Protein AF-A0A7X7F2L5-F1 (afdb_monomer_lite)

pLDDT: mean 85.95, std 14.93, range [33.47, 98.31]

Secondary structure (DSSP, 8-state):
------SHHHHHTS-HHHHHHTSPPPPB-PPP-HHHHHHHH-TT--S--TT---SHHHHH-B-TTSPPEEEEEE-HHHHHS-TTTTTTS-HHHHHHHS---GGG-EEEEHHHHHHHHHHHHHH-TT-EEEEE-TTS-EEEEEHHHHHSTT-SGGGTT-EEEE-GGG--EETTEE-TT-S-----TT--BSSTT--SBSEEEEETTSPPPTT-EEEEEEES-TT--TTSPPPTTTTTTTTSSEEEEEE-TT-TT--S---SS-EEHHHHHHHHHHHHHHHHHHTT--HHHHHHHHHHHHHTTGGGGSHHHHHHTT-TTTTTS-EEE-S----GGGTTT--HHHHHHHHHHH--S-HHHHHHHHHS-HHHHHHHHHHHHHTTS--SS---TTTS--TTS-HHHHHHHHHHHHHHHHHHHHHHHHHHHHHHHHHHHHHHHHHHHPPPP-S-SSSS--

Sequence (454 aa):
DGRHDGSPHSFADLPQEERIAAFTPTPEILPTSDILFDSWALTTIREKLPGRPPVEPYLHGIAEWEPPETHVAWREEVGIVGDGLLDRYKPEDLLEAYPIKPHELLRDVTSRVFKHLQELAKTRPRTRVWVIDPDNSVRVATLEEIASKGNEERLAGRTVLLPPAAGGLQSGTLDGKALFADDVADEWYTDKERTRKRRVRTWDDSPVPEDMRLVLTIDRQPEADEDEEPTAGEEALMGKRLWKWYTEPRSADDDGSETAREQELAPHLEAVAKLAQRIAERLALPETEAGAAVLAARWHDLGKARQRWQYYVCNDDYPTRILAKSLGTRHWRSLDGYRHEFASLLDVQFGRDDSAREKEWADAPKKVRDLALHSIAAHHGCARPHFSAANAFDPESPVARWEAASQETPVRFARLQRMYGRWGLAYLESLLRAADWADSAAKPKDRKEKEKRS

Radius of gyration: 26.0 Å; chains: 1; bounding box: 66×81×80 Å

Structure (mmCIF, N/CA/C/O backbone):
data_AF-A0A7X7F2L5-F1
#
_entry.id   AF-A0A7X7F2L5-F1
#
loop_
_atom_site.group_PDB
_atom_site.id
_atom_site.type_symbol
_atom_site.label_atom_id
_atom_site.label_alt_id
_atom_site.label_comp_id
_atom_site.label_asym_id
_atom_site.label_entity_id
_atom_site.label_seq_id
_atom_site.pdbx_PDB_ins_code
_atom_site.Cartn_x
_atom_site.Cartn_y
_atom_site.Cartn_z
_atom_site.occupancy
_atom_site.B_iso_or_equiv
_atom_site.auth_seq_id
_atom_site.auth_comp_id
_atom_site.auth_asym_id
_atom_site.auth_atom_id
_atom_site.pdbx_PDB_model_num
ATOM 1 N N . ASP A 1 1 ? -37.614 24.353 19.253 1.00 47.88 1 ASP A N 1
ATOM 2 C CA . ASP A 1 1 ? -38.245 25.692 19.342 1.00 47.88 1 ASP A CA 1
ATOM 3 C C . ASP A 1 1 ? -38.318 26.434 18.001 1.00 47.88 1 ASP A C 1
ATOM 5 O O . ASP A 1 1 ? -39.011 27.439 17.955 1.00 47.88 1 ASP A O 1
ATOM 9 N N . GLY A 1 2 ? -37.741 25.928 16.898 1.00 51.03 2 GLY A N 1
ATOM 10 C CA . GLY A 1 2 ? -38.121 26.343 15.531 1.00 51.03 2 GLY A CA 1
ATOM 11 C C . GLY A 1 2 ? -37.837 27.811 15.188 1.00 51.03 2 GLY A C 1
ATOM 12 O O . GLY A 1 2 ? -38.477 28.360 14.299 1.00 51.03 2 GLY A O 1
ATOM 13 N N . ARG A 1 3 ? -36.924 28.459 15.923 1.00 58.97 3 ARG A N 1
ATOM 14 C CA . ARG A 1 3 ? -36.708 29.914 15.883 1.00 58.97 3 ARG A CA 1
ATOM 15 C C . ARG A 1 3 ? -35.586 30.388 14.963 1.00 58.97 3 ARG A C 1
ATOM 17 O O . ARG A 1 3 ? -35.394 31.594 14.864 1.00 58.97 3 ARG A O 1
ATOM 24 N N . HIS A 1 4 ? -34.880 29.488 14.282 1.00 62.12 4 HIS A N 1
ATOM 25 C CA . HIS A 1 4 ? -33.765 29.868 13.417 1.00 62.12 4 HIS A CA 1
ATOM 26 C C . HIS A 1 4 ? -33.859 29.156 12.066 1.00 62.12 4 HIS A C 1
ATOM 28 O O . HIS A 1 4 ? -33.890 27.927 12.000 1.00 62.12 4 HIS A O 1
ATOM 34 N N . ASP A 1 5 ? -33.951 29.954 11.002 1.00 70.44 5 ASP A N 1
ATOM 35 C CA . ASP A 1 5 ? -33.860 29.515 9.612 1.00 70.44 5 ASP A CA 1
ATOM 36 C C . ASP A 1 5 ? -32.383 29.239 9.290 1.00 70.44 5 ASP A C 1
ATOM 38 O O . ASP A 1 5 ? -31.563 30.149 9.234 1.00 70.44 5 ASP A O 1
ATOM 42 N N . GLY A 1 6 ? -32.025 27.961 9.147 1.00 70.00 6 GLY A N 1
ATOM 43 C CA . GLY A 1 6 ? -30.666 27.518 8.817 1.00 70.00 6 GLY A CA 1
ATOM 44 C C . GLY A 1 6 ? -30.384 27.437 7.314 1.00 70.00 6 GLY A C 1
ATOM 45 O O . GLY A 1 6 ? -29.431 26.769 6.914 1.00 70.00 6 GLY A O 1
ATOM 46 N N . SER A 1 7 ? -31.231 28.021 6.461 1.00 77.88 7 SER A N 1
ATOM 47 C CA . SER A 1 7 ? -31.030 27.985 5.014 1.00 77.88 7 SER A CA 1
ATOM 48 C C . SER A 1 7 ? -29.815 28.823 4.581 1.00 77.88 7 SER A C 1
ATOM 50 O O . SER A 1 7 ? -29.502 29.841 5.206 1.00 77.88 7 SER A O 1
ATOM 52 N N . PRO A 1 8 ? -29.155 28.474 3.457 1.00 74.50 8 PRO A N 1
ATOM 53 C CA . PRO A 1 8 ? -28.077 29.292 2.892 1.00 74.50 8 PRO A CA 1
ATOM 54 C C . PRO A 1 8 ? -28.480 30.752 2.632 1.00 74.50 8 PRO A C 1
ATOM 56 O O . PRO A 1 8 ? -27.629 31.636 2.652 1.00 74.50 8 PRO A O 1
ATOM 59 N N . HIS A 1 9 ? -29.774 31.005 2.396 1.00 76.44 9 HIS A N 1
ATOM 60 C CA . HIS A 1 9 ? -30.319 32.345 2.197 1.00 76.44 9 HIS A CA 1
ATOM 61 C C . HIS A 1 9 ? -30.319 33.155 3.499 1.00 76.44 9 HIS A C 1
ATOM 63 O O . HIS A 1 9 ? -29.718 34.223 3.536 1.00 76.44 9 HIS A O 1
ATOM 69 N N . SER A 1 10 ? -30.869 32.607 4.590 1.00 79.06 10 SER A N 1
ATOM 70 C CA . SER A 1 10 ? -30.835 33.267 5.903 1.00 79.06 10 SER A CA 1
ATOM 71 C C . SER A 1 10 ? -29.407 33.471 6.420 1.00 79.06 10 SER A C 1
ATOM 73 O O . SER A 1 10 ? -29.148 34.420 7.156 1.00 79.06 10 SER A O 1
ATOM 75 N N . PHE A 1 11 ? -28.468 32.605 6.031 1.00 72.88 11 PHE A N 1
ATOM 76 C CA . PHE A 1 11 ? -27.052 32.755 6.370 1.00 72.88 11 PHE A CA 1
ATOM 77 C C . PHE A 1 11 ? -26.381 33.902 5.601 1.00 72.88 11 PHE A C 1
ATOM 79 O O . PHE A 1 11 ? -25.447 34.519 6.107 1.00 72.88 11 PHE A O 1
ATOM 86 N N . ALA A 1 12 ? -26.840 34.208 4.381 1.00 76.38 12 ALA A N 1
ATOM 87 C CA . ALA A 1 12 ? -26.300 35.297 3.569 1.00 76.38 12 ALA A CA 1
ATOM 88 C C . ALA A 1 12 ? -26.654 36.684 4.133 1.00 76.38 12 ALA A C 1
ATOM 90 O O . ALA A 1 12 ? -25.851 37.607 3.969 1.00 76.38 12 ALA A O 1
ATOM 91 N N . ASP A 1 13 ? -27.793 36.791 4.824 1.00 82.94 13 ASP A N 1
ATOM 92 C CA . ASP A 1 13 ? -28.322 38.024 5.422 1.00 82.94 13 ASP A CA 1
ATOM 93 C C . ASP A 1 13 ? -27.691 38.376 6.783 1.00 82.94 13 ASP A C 1
ATOM 95 O O . ASP A 1 13 ? -27.869 39.490 7.281 1.00 82.94 13 ASP A O 1
ATOM 99 N N . LEU A 1 14 ? -26.922 37.458 7.383 1.00 81.69 14 LEU A N 1
ATOM 100 C CA . LEU A 1 14 ? -26.183 37.722 8.617 1.00 81.69 14 LEU A CA 1
ATOM 101 C C . LEU A 1 14 ? -25.052 38.747 8.384 1.00 81.69 14 LEU A C 1
ATOM 103 O O . LEU A 1 14 ? -24.380 38.716 7.341 1.00 81.69 14 LEU A O 1
ATOM 107 N N . PRO A 1 15 ? -24.761 39.621 9.369 1.00 88.12 15 PRO A N 1
ATOM 108 C CA . PRO A 1 15 ? -23.573 40.468 9.350 1.00 88.12 15 PRO A CA 1
ATOM 109 C C . PRO A 1 15 ? -22.301 39.655 9.072 1.00 88.12 15 PRO A C 1
ATOM 111 O O . PRO A 1 15 ? -22.175 38.503 9.481 1.00 88.12 15 PRO A O 1
ATOM 114 N N . GLN A 1 16 ? -21.324 40.243 8.374 1.00 82.19 16 GLN A N 1
ATOM 115 C CA . GLN A 1 16 ? -20.084 39.540 8.012 1.00 82.19 16 GLN A CA 1
ATOM 116 C C . GLN A 1 16 ? -19.360 38.942 9.227 1.00 82.19 16 GLN A C 1
ATOM 118 O O . GLN A 1 16 ? -18.868 37.824 9.134 1.00 82.19 16 GLN A O 1
ATOM 123 N N . GLU A 1 17 ? -19.339 39.652 10.352 1.00 83.50 17 GLU A N 1
ATOM 124 C CA . GLU A 1 17 ? -18.721 39.180 11.594 1.00 83.50 17 GLU A CA 1
ATOM 125 C C . GLU A 1 17 ? -19.444 37.958 12.174 1.00 83.50 17 GLU A C 1
ATOM 127 O O . GLU A 1 17 ? -18.788 36.999 12.566 1.00 83.50 17 GLU A O 1
ATOM 132 N N . GLU A 1 18 ? -20.780 37.934 12.145 1.00 82.94 18 GLU A N 1
ATOM 133 C CA . GLU A 1 18 ? -21.579 36.785 12.596 1.00 82.94 18 GLU A CA 1
ATOM 134 C C . GLU A 1 18 ? -21.430 35.585 11.660 1.00 82.94 18 GLU A C 1
ATOM 136 O O . GLU A 1 18 ? -21.330 34.451 12.122 1.00 82.94 18 GLU A O 1
ATOM 141 N N . ARG A 1 19 ? -21.327 35.822 10.345 1.00 78.44 19 ARG A N 1
ATOM 142 C CA . ARG A 1 19 ? -21.025 34.760 9.374 1.00 78.44 19 ARG A CA 1
ATOM 143 C C . ARG A 1 19 ? -19.658 34.151 9.635 1.00 78.44 19 ARG A C 1
ATOM 145 O O . ARG A 1 19 ? -19.553 32.934 9.650 1.00 78.44 19 ARG A O 1
ATOM 152 N N . ILE A 1 20 ? -18.636 34.979 9.863 1.00 77.75 20 ILE A N 1
ATOM 153 C CA . ILE A 1 20 ? -17.280 34.522 10.199 1.00 77.75 20 ILE A CA 1
ATOM 154 C C . ILE A 1 20 ? -17.288 33.747 11.522 1.00 77.75 20 ILE A C 1
ATOM 156 O O . ILE A 1 20 ? -16.699 32.674 11.590 1.00 77.75 20 ILE A O 1
ATOM 160 N N . ALA A 1 21 ? -17.992 34.245 12.542 1.00 79.19 21 ALA A N 1
ATOM 161 C CA . ALA A 1 21 ? -18.114 33.584 13.841 1.00 79.19 21 ALA A CA 1
ATOM 162 C C . ALA A 1 21 ? -18.901 32.262 13.789 1.00 79.19 21 ALA A C 1
ATOM 164 O O . ALA A 1 21 ? -18.738 31.420 14.669 1.00 79.19 21 ALA A O 1
ATOM 165 N N . ALA A 1 22 ? -19.750 32.075 12.776 1.00 78.81 22 ALA A N 1
ATOM 166 C CA . ALA A 1 22 ? -20.517 30.853 12.566 1.00 78.81 22 ALA A CA 1
ATOM 167 C C . ALA A 1 22 ? -19.745 29.759 11.801 1.00 78.81 22 ALA A C 1
ATOM 169 O O . ALA A 1 22 ? -20.223 28.626 11.728 1.00 78.81 22 ALA A O 1
ATOM 170 N N . PHE A 1 23 ? -18.565 30.060 11.244 1.00 79.56 23 PHE A N 1
ATOM 171 C CA . PHE A 1 23 ? -17.666 29.027 10.729 1.00 79.56 23 PHE A CA 1
ATOM 172 C C . PHE A 1 23 ? -16.896 28.368 11.872 1.00 79.56 23 PHE A C 1
ATOM 174 O O . PHE A 1 23 ? -16.531 29.014 12.854 1.00 79.56 23 PHE A O 1
ATOM 181 N N . THR A 1 24 ? -16.598 27.078 11.711 1.00 79.38 24 THR A N 1
ATOM 182 C CA . THR A 1 24 ? -15.626 26.393 12.565 1.00 79.38 24 THR A CA 1
ATOM 183 C C . THR A 1 24 ? -14.328 27.207 12.588 1.00 79.38 24 THR A C 1
ATOM 185 O O . THR A 1 24 ? -13.862 27.605 11.512 1.00 79.38 24 THR A O 1
ATOM 188 N N . PRO A 1 25 ? -13.742 27.478 13.770 1.00 83.56 25 PRO A N 1
ATOM 189 C CA . PRO A 1 25 ? -12.485 28.205 13.845 1.00 83.56 25 PRO A CA 1
ATOM 190 C C . PRO A 1 25 ? -11.414 27.526 12.984 1.00 83.56 25 PRO A C 1
ATOM 192 O O . PRO A 1 25 ? -11.451 26.321 12.747 1.00 83.56 25 PRO A O 1
ATOM 195 N N . THR A 1 26 ? -10.462 28.297 12.466 1.00 83.75 26 THR A N 1
ATOM 196 C CA . THR A 1 26 ? -9.352 27.703 11.710 1.00 83.75 26 THR A CA 1
ATOM 197 C C . THR A 1 26 ? -8.457 26.925 12.677 1.00 83.75 26 THR A C 1
ATOM 199 O O . THR A 1 26 ? -8.036 27.524 13.671 1.00 83.75 26 THR A O 1
ATOM 202 N N . PRO A 1 27 ? -8.172 25.630 12.433 1.00 90.19 27 PRO A N 1
ATOM 203 C CA . PRO A 1 27 ? -7.266 24.857 13.279 1.00 90.19 27 PRO A CA 1
ATOM 204 C C . PRO A 1 27 ? -5.869 25.476 13.290 1.00 90.19 27 PRO A C 1
ATOM 206 O O . PRO A 1 27 ? -5.476 26.189 12.363 1.00 90.19 27 PRO A O 1
ATOM 209 N N . GLU A 1 28 ? -5.097 25.188 14.333 1.00 92.56 28 GLU A N 1
ATOM 210 C CA . GLU A 1 28 ? -3.691 25.563 14.378 1.00 92.56 28 GLU A CA 1
ATOM 211 C C . GLU A 1 28 ? -2.938 24.808 13.276 1.00 92.56 28 GLU A C 1
ATOM 213 O O . GLU A 1 28 ? -2.789 23.586 13.313 1.00 92.56 28 GLU A O 1
ATOM 218 N N . ILE A 1 29 ? -2.477 25.541 12.263 1.00 92.25 29 ILE A N 1
ATOM 219 C CA . ILE A 1 29 ? -1.719 24.965 11.154 1.00 92.25 29 ILE A CA 1
ATOM 220 C C . ILE A 1 29 ? -0.254 24.854 11.561 1.00 92.25 29 ILE A C 1
ATOM 222 O O . ILE A 1 29 ? 0.437 25.858 11.746 1.00 92.25 29 ILE A O 1
ATOM 226 N N . LEU A 1 30 ? 0.232 23.618 11.662 1.00 93.31 30 LEU A N 1
ATOM 227 C CA . LEU A 1 30 ? 1.624 23.358 11.997 1.00 93.31 30 LEU A CA 1
ATOM 228 C C . LEU A 1 30 ? 2.559 23.772 10.849 1.00 93.31 30 LEU A C 1
ATOM 230 O O . LEU A 1 30 ? 2.304 23.439 9.687 1.00 93.31 30 LEU A O 1
ATOM 234 N N . PRO A 1 31 ? 3.689 24.442 11.142 1.00 93.81 31 PRO A N 1
ATOM 235 C CA . PRO A 1 31 ? 4.648 24.806 10.113 1.00 93.81 31 PRO A CA 1
ATOM 236 C C . PRO A 1 31 ? 5.335 23.559 9.547 1.00 93.81 31 PRO A C 1
ATOM 238 O O . PRO A 1 31 ? 5.900 22.742 10.276 1.00 93.81 31 PRO A O 1
ATOM 241 N N . THR A 1 32 ? 5.340 23.433 8.222 1.00 93.06 32 THR A N 1
ATOM 242 C CA . THR A 1 32 ? 6.098 22.395 7.512 1.00 93.06 32 THR A CA 1
ATOM 243 C C . THR A 1 32 ? 7.512 22.867 7.167 1.00 93.06 32 THR A C 1
ATOM 245 O O . THR A 1 32 ? 7.772 24.064 7.067 1.00 93.06 32 THR A O 1
ATOM 248 N N . SER A 1 33 ? 8.428 21.929 6.919 1.00 93.44 33 SER A N 1
ATOM 249 C CA . SER A 1 33 ? 9.786 22.217 6.442 1.00 93.44 33 SER A CA 1
ATOM 250 C C . SER A 1 33 ? 10.220 21.208 5.380 1.00 93.44 33 SER A C 1
ATOM 252 O O . SER A 1 33 ? 9.647 20.123 5.277 1.00 93.44 33 SER A O 1
ATOM 254 N N . ASP A 1 34 ? 11.268 21.532 4.622 1.00 91.69 34 ASP A N 1
ATOM 255 C CA . ASP A 1 34 ? 11.846 20.607 3.640 1.00 91.69 34 ASP A CA 1
ATOM 256 C C . ASP A 1 34 ? 12.287 19.277 4.265 1.00 91.69 34 ASP A C 1
ATOM 258 O O . ASP A 1 34 ? 12.082 18.225 3.666 1.00 91.69 34 ASP A O 1
ATOM 262 N N . ILE A 1 35 ? 12.805 19.307 5.497 1.00 92.19 35 ILE A N 1
ATOM 263 C CA . ILE A 1 35 ? 13.243 18.109 6.230 1.00 92.19 35 ILE A CA 1
ATOM 264 C C . ILE A 1 35 ? 12.055 17.190 6.544 1.00 92.19 35 ILE A C 1
ATOM 266 O O . ILE A 1 35 ? 12.169 15.967 6.429 1.00 92.19 35 ILE A O 1
ATOM 270 N N . LEU A 1 36 ? 10.906 17.766 6.919 1.00 93.88 36 LEU A N 1
ATOM 271 C CA . LEU A 1 36 ? 9.686 16.994 7.167 1.00 93.88 36 LEU A CA 1
ATOM 272 C C . LEU A 1 36 ? 9.193 16.335 5.879 1.00 93.88 36 LEU A C 1
ATOM 274 O O . LEU A 1 36 ? 8.930 15.134 5.866 1.00 93.88 36 LEU A O 1
ATOM 278 N N . PHE A 1 37 ? 9.152 17.087 4.778 1.00 93.00 37 PHE A N 1
ATOM 279 C CA . PHE A 1 37 ? 8.735 16.530 3.497 1.00 93.00 37 PHE A CA 1
ATOM 280 C C . PHE A 1 37 ? 9.704 15.470 2.958 1.00 93.00 37 PHE A C 1
ATOM 282 O O . PHE A 1 37 ? 9.248 14.480 2.387 1.00 93.00 37 PHE A O 1
ATOM 289 N N . ASP A 1 38 ? 11.017 15.636 3.146 1.00 91.69 38 ASP A N 1
ATOM 290 C CA . ASP A 1 38 ? 12.001 14.599 2.811 1.00 91.69 38 ASP A CA 1
ATOM 291 C C . ASP A 1 38 ? 11.734 13.329 3.615 1.00 91.69 38 ASP A C 1
ATOM 293 O O . ASP A 1 38 ? 11.647 12.249 3.036 1.00 91.69 38 ASP A O 1
ATOM 297 N N . SER A 1 39 ? 11.511 13.465 4.923 1.00 92.50 39 SER A N 1
ATOM 298 C CA . SER A 1 39 ? 11.240 12.339 5.820 1.00 92.50 39 SER A CA 1
ATOM 299 C C . SER A 1 39 ? 9.949 11.598 5.452 1.00 92.50 39 SER A C 1
ATOM 301 O O . SER A 1 39 ? 9.938 10.366 5.407 1.00 92.50 39 SER A O 1
ATOM 303 N N . TRP A 1 40 ? 8.866 12.320 5.143 1.00 92.25 40 TRP A N 1
ATOM 304 C CA . TRP A 1 40 ? 7.599 11.718 4.707 1.00 92.25 40 TRP A CA 1
ATOM 305 C C . TRP A 1 40 ? 7.679 11.075 3.320 1.00 92.25 40 TRP A C 1
ATOM 307 O O . TRP A 1 40 ? 6.949 10.127 3.045 1.00 92.25 40 TRP A O 1
ATOM 317 N N . ALA A 1 41 ? 8.589 11.525 2.455 1.00 92.69 41 ALA A N 1
ATOM 318 C CA . ALA A 1 41 ? 8.778 10.918 1.143 1.00 92.69 41 ALA A CA 1
ATOM 319 C C . ALA A 1 41 ? 9.505 9.557 1.187 1.00 92.69 41 ALA A C 1
ATOM 321 O O . ALA A 1 41 ? 9.452 8.819 0.199 1.00 92.69 41 ALA A O 1
ATOM 322 N N . LEU A 1 42 ? 10.142 9.194 2.312 1.00 92.69 42 LEU A N 1
ATOM 323 C CA . LEU A 1 42 ? 10.806 7.898 2.532 1.00 92.69 42 LEU A CA 1
ATOM 324 C C . LEU A 1 42 ? 9.797 6.775 2.846 1.00 92.69 42 LEU A C 1
ATOM 326 O O . LEU A 1 42 ? 9.870 6.113 3.882 1.00 92.69 42 LEU A O 1
ATOM 330 N N . THR A 1 43 ? 8.833 6.590 1.946 1.00 89.31 43 THR A N 1
ATOM 331 C CA . THR A 1 43 ? 7.660 5.709 2.113 1.00 89.31 43 THR A CA 1
ATOM 332 C C . THR A 1 43 ? 7.972 4.215 2.251 1.00 89.31 43 THR A C 1
ATOM 334 O O . THR A 1 43 ? 7.148 3.477 2.778 1.00 89.31 43 THR A O 1
ATOM 337 N N . THR A 1 44 ? 9.156 3.750 1.843 1.00 89.44 44 THR A N 1
ATOM 338 C CA . THR A 1 44 ? 9.558 2.351 2.056 1.00 89.44 44 THR A CA 1
ATOM 339 C C . THR A 1 44 ? 10.001 2.079 3.497 1.00 89.44 44 THR A C 1
ATOM 341 O O . THR A 1 44 ? 9.910 0.945 3.954 1.00 89.44 44 THR A O 1
ATOM 344 N N . ILE A 1 45 ? 10.466 3.097 4.233 1.00 88.75 45 ILE A N 1
ATOM 345 C CA . ILE A 1 45 ? 10.815 2.943 5.652 1.00 88.75 45 ILE A CA 1
ATOM 346 C C . ILE A 1 45 ? 9.509 2.926 6.440 1.00 88.75 45 ILE A C 1
ATOM 348 O O . ILE A 1 45 ? 8.888 3.981 6.599 1.00 88.75 45 ILE A O 1
ATOM 352 N N . ARG A 1 46 ? 9.106 1.753 6.932 1.00 80.25 46 ARG A N 1
ATOM 353 C CA . ARG A 1 46 ? 7.902 1.588 7.763 1.00 80.25 46 ARG A CA 1
ATOM 354 C C . ARG A 1 46 ? 8.210 1.706 9.255 1.00 80.25 46 ARG A C 1
ATOM 356 O O . ARG A 1 46 ? 7.323 2.019 10.034 1.00 80.25 46 ARG A O 1
ATOM 363 N N . GLU A 1 47 ? 9.465 1.530 9.665 1.00 81.62 47 GLU A N 1
ATOM 364 C CA . GLU A 1 47 ? 9.857 1.662 11.064 1.00 81.62 47 GLU A CA 1
ATOM 365 C C . GLU A 1 47 ? 9.839 3.122 11.545 1.00 81.62 47 GLU A C 1
ATOM 367 O O . GLU A 1 47 ? 9.837 4.092 10.773 1.00 81.62 47 GLU A O 1
ATOM 372 N N . LYS A 1 48 ? 9.885 3.289 12.871 1.00 81.31 48 LYS A N 1
ATOM 373 C CA . LYS A 1 48 ? 10.000 4.602 13.502 1.00 81.31 48 LYS A CA 1
ATOM 374 C C . LYS A 1 48 ? 11.298 5.287 13.070 1.00 81.31 48 LYS A C 1
ATOM 376 O O . LYS A 1 48 ? 12.387 4.913 13.501 1.00 81.31 48 LYS A O 1
ATOM 381 N N . LEU A 1 49 ? 11.160 6.348 12.279 1.00 85.00 49 LEU A N 1
ATOM 382 C CA . LEU A 1 49 ? 12.264 7.196 11.850 1.00 85.00 49 LEU A CA 1
ATOM 383 C C . LEU A 1 49 ? 12.340 8.438 12.758 1.00 85.00 49 LEU A C 1
ATOM 385 O O . LEU A 1 49 ? 11.364 9.192 12.836 1.00 85.00 49 LEU A O 1
ATOM 389 N N . PRO A 1 50 ? 13.460 8.678 13.464 1.00 86.56 50 PRO A N 1
ATOM 390 C CA . PRO A 1 50 ? 13.630 9.887 14.265 1.00 86.56 50 PRO A CA 1
ATOM 391 C C . PRO A 1 50 ? 13.409 11.152 13.428 1.00 86.56 50 PRO A C 1
ATOM 393 O O . PRO A 1 50 ? 13.933 11.269 12.326 1.00 86.56 50 PRO A O 1
ATOM 396 N N . GLY A 1 51 ? 12.629 12.100 13.952 1.00 85.75 51 GLY A N 1
ATOM 397 C CA . GLY A 1 51 ? 12.322 13.348 13.244 1.00 85.75 51 GLY A CA 1
ATOM 398 C C . GLY A 1 51 ? 11.240 13.240 12.162 1.00 85.75 51 GLY A C 1
ATOM 399 O O . GLY A 1 51 ? 10.968 14.239 11.504 1.00 85.75 51 GLY A O 1
ATOM 400 N N . ARG A 1 52 ? 10.587 12.077 12.005 1.00 90.31 52 ARG A N 1
ATOM 401 C CA . ARG A 1 52 ? 9.400 11.900 11.155 1.00 90.31 52 ARG A CA 1
ATOM 402 C C . ARG A 1 52 ? 8.131 11.822 12.017 1.00 90.31 52 ARG A C 1
ATOM 404 O O . ARG A 1 52 ? 7.754 10.722 12.425 1.00 90.31 52 ARG A O 1
ATOM 411 N N . PRO A 1 53 ? 7.491 12.958 12.350 1.00 89.88 53 PRO A N 1
ATOM 412 C CA . PRO A 1 53 ? 6.209 12.941 13.046 1.00 89.88 53 PRO A CA 1
ATOM 413 C C . PRO A 1 53 ? 5.098 12.397 12.127 1.00 89.88 53 PRO A C 1
ATOM 415 O O . PRO A 1 53 ? 5.288 12.349 10.906 1.00 89.88 53 PRO A O 1
ATOM 418 N N . PRO A 1 54 ? 3.933 12.009 12.677 1.00 85.50 54 PRO A N 1
ATOM 419 C CA . PRO A 1 54 ? 2.747 11.720 11.875 1.00 85.50 54 PRO A CA 1
ATOM 420 C C . PRO A 1 54 ? 2.406 12.893 10.947 1.00 85.50 54 PRO A C 1
ATOM 422 O O . PRO A 1 54 ? 2.548 14.052 11.332 1.00 85.50 54 PRO A O 1
ATOM 425 N N . VAL A 1 55 ? 1.974 12.591 9.722 1.00 87.38 55 VAL A N 1
ATOM 426 C CA . VAL A 1 55 ? 1.660 13.613 8.708 1.00 87.38 55 VAL A CA 1
ATOM 427 C C . VAL A 1 55 ? 0.297 14.275 8.943 1.00 87.38 55 VAL A C 1
ATOM 429 O O . VAL A 1 55 ? 0.111 15.439 8.603 1.00 87.38 55 VAL A O 1
ATOM 432 N N . GLU A 1 56 ? -0.638 13.558 9.569 1.00 84.06 56 GLU A N 1
ATOM 433 C CA . GLU A 1 56 ? -2.034 13.968 9.765 1.00 84.06 56 GLU A CA 1
ATOM 434 C C . GLU A 1 56 ? -2.184 15.348 10.448 1.00 84.06 56 GLU A C 1
ATOM 436 O O . GLU A 1 56 ? -2.839 16.208 9.853 1.00 84.06 56 GLU A O 1
ATOM 441 N N . PRO A 1 57 ? -1.506 15.666 11.576 1.00 87.31 57 PRO A N 1
ATOM 442 C CA . PRO A 1 57 ? -1.621 16.991 12.202 1.00 87.31 57 PRO A CA 1
ATOM 443 C C . PRO A 1 57 ? -1.132 18.148 11.319 1.00 87.31 57 PRO A C 1
ATOM 445 O O . PRO A 1 57 ? -1.565 19.284 11.485 1.00 87.31 57 PRO A O 1
ATOM 448 N N . TYR A 1 58 ? -0.232 17.879 10.369 1.00 91.44 58 TYR A N 1
ATOM 449 C CA . TYR A 1 58 ? 0.273 18.885 9.431 1.00 91.44 58 TYR A CA 1
ATOM 450 C C . TYR A 1 58 ? -0.645 19.072 8.218 1.00 91.44 58 TYR A C 1
ATOM 452 O O . TYR A 1 58 ? -0.588 20.117 7.575 1.00 91.44 58 TYR A O 1
ATOM 460 N N . LEU A 1 59 ? -1.472 18.073 7.895 1.00 87.56 59 LEU A N 1
ATOM 461 C CA . LEU A 1 59 ? -2.456 18.149 6.812 1.00 87.56 59 LEU A CA 1
ATOM 462 C C . LEU A 1 59 ? -3.771 18.776 7.275 1.00 87.56 59 LEU A C 1
ATOM 464 O O . LEU A 1 59 ? -4.346 19.581 6.546 1.00 87.56 59 LEU A O 1
ATOM 468 N N . HIS A 1 60 ? -4.238 18.406 8.466 1.00 85.12 60 HIS A N 1
ATOM 469 C CA . HIS A 1 60 ? -5.551 18.809 8.977 1.00 85.12 60 HIS A CA 1
ATOM 470 C C . HIS A 1 60 ? -5.486 19.987 9.959 1.00 85.12 60 HIS A C 1
ATOM 472 O O . HIS A 1 60 ? -6.484 20.681 10.144 1.00 85.12 60 HIS A O 1
ATOM 478 N N . GLY A 1 61 ? -4.309 20.258 10.531 1.00 87.31 61 GLY A N 1
ATOM 479 C CA . GLY A 1 61 ? -4.143 21.191 11.642 1.00 87.31 61 GLY A CA 1
ATOM 480 C C . GLY A 1 61 ? -4.544 20.570 12.983 1.00 87.31 61 GLY A C 1
ATOM 481 O O . GLY A 1 61 ? -5.092 19.470 13.043 1.00 87.31 61 GLY A O 1
ATOM 482 N N . ILE A 1 62 ? -4.245 21.272 14.074 1.00 86.88 62 ILE A N 1
ATOM 483 C CA . ILE A 1 62 ? -4.648 20.886 15.429 1.00 86.88 62 ILE A CA 1
ATOM 484 C C . ILE A 1 62 ? -5.856 21.734 15.832 1.00 86.88 62 ILE A C 1
ATOM 486 O O . ILE A 1 62 ? -5.771 22.958 15.920 1.00 86.88 62 ILE A O 1
ATOM 490 N N . ALA A 1 63 ? -6.987 21.082 16.082 1.00 85.62 63 ALA A N 1
ATOM 491 C CA . ALA A 1 63 ? -8.206 21.717 16.565 1.00 85.62 63 ALA A CA 1
ATOM 492 C C . ALA A 1 63 ? -8.496 21.261 17.998 1.00 85.62 63 ALA A C 1
ATOM 494 O O . ALA A 1 63 ? -8.891 20.122 18.215 1.00 85.62 63 ALA A O 1
ATOM 495 N N . GLU A 1 64 ? -8.365 22.150 18.987 1.00 79.94 64 GLU A N 1
ATOM 496 C CA . GLU A 1 64 ? -8.706 21.814 20.383 1.00 79.94 64 GLU A CA 1
ATOM 497 C C . GLU A 1 64 ? -10.188 21.436 20.559 1.00 79.94 64 GLU A C 1
ATOM 499 O O . GLU A 1 64 ? -10.542 20.680 21.462 1.00 79.94 64 GLU A O 1
ATOM 504 N N . TRP A 1 65 ? -11.066 21.961 19.697 1.00 81.62 65 TRP A N 1
ATOM 505 C CA . TRP A 1 65 ? -12.502 21.661 19.710 1.00 81.62 65 TRP A CA 1
ATOM 506 C C . TRP A 1 65 ? -12.859 20.348 19.005 1.00 81.62 65 TRP A C 1
ATOM 508 O O . TRP A 1 65 ? -14.015 19.929 19.076 1.00 81.62 65 TRP A O 1
ATOM 518 N N . GLU A 1 66 ? -11.910 19.716 18.315 1.00 83.25 66 GLU A N 1
ATOM 519 C CA . GLU A 1 66 ? -12.107 18.434 17.649 1.00 83.25 66 GLU A CA 1
ATOM 520 C C . GLU A 1 66 ? -11.414 17.344 18.478 1.00 83.25 66 GLU A C 1
ATOM 522 O O . GLU A 1 66 ? -10.194 17.181 18.412 1.00 83.25 66 GLU A O 1
ATOM 527 N N . PRO A 1 67 ? -12.158 16.622 19.338 1.00 87.88 67 PRO A N 1
ATOM 528 C CA . PRO A 1 67 ? -11.562 15.563 20.136 1.00 87.88 67 PRO A CA 1
ATOM 529 C C . PRO A 1 67 ? -11.015 14.459 19.219 1.00 87.88 67 PRO A C 1
ATOM 531 O O . PRO A 1 67 ? -11.619 14.174 18.184 1.00 87.88 67 PRO A O 1
ATOM 534 N N . PRO A 1 68 ? -9.921 13.780 19.610 1.00 89.75 68 PRO A N 1
ATOM 535 C CA . PRO A 1 68 ? -9.360 12.712 18.798 1.00 89.75 68 PRO A CA 1
ATOM 536 C C . PRO A 1 68 ? -10.385 11.597 18.590 1.00 89.75 68 PRO A C 1
ATOM 538 O O . PRO A 1 68 ? -11.121 11.231 19.513 1.00 89.75 68 PRO A O 1
ATOM 541 N N . GLU A 1 69 ? -10.380 10.988 17.412 1.00 93.56 69 GLU A N 1
ATOM 542 C CA . GLU A 1 69 ? -11.287 9.896 17.056 1.00 93.56 69 GLU A CA 1
ATOM 543 C C . GLU A 1 69 ? -10.574 8.534 17.089 1.00 93.56 69 GLU A C 1
ATOM 545 O O . GLU A 1 69 ? -9.362 8.430 16.878 1.00 93.56 69 GLU A O 1
ATOM 550 N N . THR A 1 70 ? -11.344 7.477 17.343 1.00 96.81 70 THR A N 1
ATOM 551 C CA . THR A 1 70 ? -10.901 6.084 17.211 1.00 96.81 70 THR A CA 1
ATOM 552 C C . THR A 1 70 ? -11.898 5.344 16.333 1.00 96.81 70 THR A C 1
ATOM 554 O O . THR A 1 70 ? -13.113 5.468 16.506 1.00 96.81 70 THR A O 1
ATOM 557 N N . HIS A 1 71 ? -11.377 4.545 15.408 1.00 97.88 71 HIS A N 1
ATOM 558 C CA . HIS A 1 71 ? -12.189 3.667 14.582 1.00 97.88 71 HIS A CA 1
ATOM 559 C C . HIS A 1 71 ? -12.287 2.278 15.212 1.00 97.88 71 HIS A C 1
ATOM 561 O O . HIS A 1 71 ? -11.337 1.796 15.830 1.00 97.88 71 HIS A O 1
ATOM 567 N N . VAL A 1 72 ? -13.425 1.613 15.046 1.00 98.12 72 VAL A N 1
ATOM 568 C CA . VAL A 1 72 ? -13.660 0.246 15.516 1.00 98.12 72 VAL A CA 1
ATOM 569 C C . VAL A 1 72 ? -14.305 -0.563 14.399 1.00 98.12 72 VAL A C 1
ATOM 571 O O . VAL A 1 72 ? -15.219 -0.078 13.739 1.00 98.12 72 VAL A O 1
ATOM 574 N N . ALA A 1 73 ? -13.847 -1.794 14.194 1.00 97.94 73 ALA A N 1
ATOM 575 C CA . ALA A 1 73 ? -14.490 -2.749 13.296 1.00 97.94 73 ALA A CA 1
ATOM 576 C C . ALA A 1 73 ? -14.395 -4.171 13.858 1.00 97.94 73 ALA A C 1
ATOM 578 O O . ALA A 1 73 ? -13.635 -4.430 14.795 1.00 97.94 73 ALA A O 1
ATOM 579 N N . TRP A 1 74 ? -15.174 -5.091 13.287 1.00 97.94 74 TRP A N 1
ATOM 580 C CA . TRP A 1 74 ? -15.254 -6.476 13.742 1.00 97.94 74 TRP A CA 1
ATOM 581 C C . TRP A 1 74 ? -14.817 -7.443 12.649 1.00 97.94 74 TRP A C 1
ATOM 583 O O . TRP A 1 74 ? -15.326 -7.373 11.534 1.00 97.94 74 TRP A O 1
ATOM 593 N N . ARG A 1 75 ? -13.866 -8.326 12.971 1.00 97.44 75 ARG A N 1
ATOM 594 C CA . ARG A 1 75 ? -13.234 -9.255 12.024 1.00 97.44 75 ARG A CA 1
ATOM 595 C C . ARG A 1 75 ? -13.010 -10.625 12.658 1.00 97.44 75 ARG A C 1
ATOM 597 O O . ARG A 1 75 ? -12.375 -10.730 13.709 1.00 97.44 75 ARG A O 1
ATOM 604 N N . GLU A 1 76 ? -13.529 -11.680 12.036 1.00 95.75 76 GLU A N 1
ATOM 605 C CA . GLU A 1 76 ? -13.412 -13.066 12.506 1.00 95.75 76 GLU A CA 1
ATOM 606 C C . GLU A 1 76 ? -11.951 -13.507 12.676 1.00 95.75 76 GLU A C 1
ATOM 608 O O . GLU A 1 76 ? -11.622 -14.177 13.662 1.00 95.75 76 GLU A O 1
ATOM 613 N N . GLU A 1 77 ? -11.047 -13.076 11.788 1.00 95.31 77 GLU A N 1
ATOM 614 C CA . GLU A 1 77 ? -9.629 -13.447 11.843 1.00 95.31 77 GLU A CA 1
ATOM 615 C C . GLU A 1 77 ? -8.927 -13.005 13.123 1.00 95.31 77 GLU A C 1
ATOM 617 O O . GLU A 1 77 ? -8.022 -13.700 13.575 1.00 95.31 77 GLU A O 1
ATOM 622 N N . VAL A 1 78 ? -9.383 -11.929 13.770 1.00 96.38 78 VAL A N 1
ATOM 623 C CA . VAL A 1 78 ? -8.817 -11.459 15.046 1.00 96.38 78 VAL A CA 1
ATOM 624 C C . VAL A 1 78 ? -9.006 -12.511 16.147 1.00 96.38 78 VAL A C 1
ATOM 626 O O . VAL A 1 78 ? -8.170 -12.660 17.043 1.00 96.38 78 VAL A O 1
ATOM 629 N N . GLY A 1 79 ? -10.111 -13.262 16.079 1.00 92.44 79 GLY A N 1
ATOM 630 C CA . GLY A 1 79 ? -10.429 -14.340 17.014 1.00 92.44 79 GLY A CA 1
ATOM 631 C C . GLY A 1 79 ? -9.804 -15.680 16.627 1.00 92.44 79 GLY A C 1
ATOM 632 O O . GLY A 1 79 ? -9.481 -16.471 17.511 1.00 92.44 79 GLY A O 1
ATOM 633 N N . ILE A 1 80 ? -9.625 -15.929 15.326 1.00 90.81 80 ILE A N 1
ATOM 634 C CA . ILE A 1 80 ? -9.124 -17.202 14.783 1.00 90.81 80 ILE A CA 1
ATOM 635 C C . ILE A 1 80 ? -7.593 -17.255 14.773 1.00 90.81 80 ILE A C 1
ATOM 637 O O . ILE A 1 80 ? -7.012 -18.262 15.178 1.00 90.81 80 ILE A O 1
ATOM 641 N N . VAL A 1 81 ? -6.931 -16.187 14.323 1.00 91.38 81 VAL A N 1
ATOM 642 C CA . VAL A 1 81 ? -5.472 -16.112 14.184 1.00 91.38 81 VAL A CA 1
ATOM 643 C C . VAL A 1 81 ? -4.866 -15.778 15.543 1.00 91.38 81 VAL A C 1
ATOM 645 O O . VAL A 1 81 ? -4.641 -14.622 15.907 1.00 91.38 81 VAL A O 1
ATOM 648 N N . GLY A 1 82 ? -4.683 -16.830 16.338 1.00 85.44 82 GLY A N 1
ATOM 649 C CA . GLY A 1 82 ? -4.094 -16.749 17.663 1.00 85.44 82 GLY A CA 1
ATOM 650 C C . GLY A 1 82 ? -2.628 -17.137 17.738 1.00 85.44 82 GLY A C 1
ATOM 651 O O . GLY A 1 82 ? -1.912 -17.194 16.739 1.00 85.44 82 GLY A O 1
ATOM 652 N N . ASP A 1 83 ? -2.189 -17.388 18.966 1.00 75.12 83 ASP A N 1
ATOM 653 C CA . ASP A 1 83 ? -0.817 -17.767 19.285 1.00 75.12 83 ASP A CA 1
ATOM 654 C C . ASP A 1 83 ? -0.457 -19.051 18.508 1.00 75.12 83 ASP A C 1
ATOM 656 O O . ASP A 1 83 ? -1.260 -19.980 18.426 1.00 75.12 83 ASP A O 1
ATOM 660 N N . GLY A 1 84 ? 0.711 -19.067 17.859 1.00 81.31 84 GLY A N 1
ATOM 661 C CA . GLY A 1 84 ? 1.132 -20.118 16.917 1.00 81.31 84 GLY A CA 1
ATOM 662 C C . GLY A 1 84 ? 0.731 -19.866 15.456 1.00 81.31 84 GLY A C 1
ATOM 663 O O . GLY A 1 84 ? 1.491 -20.199 14.550 1.00 81.31 84 GLY A O 1
ATOM 664 N N . LEU A 1 85 ? -0.403 -19.201 15.201 1.00 88.44 85 LEU A N 1
ATOM 665 C CA . LEU A 1 85 ? -0.791 -18.784 13.848 1.00 88.44 85 LEU A CA 1
ATOM 666 C C . LEU A 1 85 ? -0.270 -17.394 13.484 1.00 88.44 85 LEU A C 1
ATOM 668 O O . LEU A 1 85 ? -0.047 -17.157 12.307 1.00 88.44 85 LEU A O 1
ATOM 672 N N . LEU A 1 86 ? -0.036 -16.495 14.445 1.00 89.12 86 LEU A N 1
ATOM 673 C CA . LEU A 1 86 ? 0.442 -15.124 14.182 1.00 89.12 86 LEU A CA 1
ATOM 674 C C . LEU A 1 86 ? 1.804 -15.065 13.469 1.00 89.12 86 LEU A C 1
ATOM 676 O O . LEU A 1 86 ? 2.009 -14.205 12.615 1.00 89.12 86 LEU A O 1
ATOM 680 N N . ASP A 1 87 ? 2.707 -16.010 13.744 1.00 84.94 87 ASP A N 1
ATOM 681 C CA . ASP A 1 87 ? 3.983 -16.118 13.020 1.00 84.94 87 ASP A CA 1
ATOM 682 C C . ASP A 1 87 ? 3.761 -16.550 11.561 1.00 84.94 87 ASP A C 1
ATOM 684 O O . ASP A 1 87 ? 4.488 -16.146 10.643 1.00 84.94 87 ASP A O 1
ATOM 688 N N . ARG A 1 88 ? 2.708 -17.352 11.340 1.00 83.88 88 ARG A N 1
ATOM 689 C CA . ARG A 1 88 ? 2.276 -17.849 10.031 1.00 83.88 88 ARG A CA 1
ATOM 690 C C . ARG A 1 88 ? 1.311 -16.900 9.312 1.00 83.88 88 ARG A C 1
ATOM 692 O O . ARG A 1 88 ? 1.251 -16.926 8.092 1.00 83.88 88 ARG A O 1
ATOM 699 N N . TYR A 1 89 ? 0.616 -16.005 9.974 1.00 87.75 89 TYR A N 1
ATOM 700 C CA . TYR A 1 89 ? -0.337 -15.108 9.337 1.00 87.75 89 TYR A CA 1
ATOM 701 C C . TYR A 1 89 ? -0.266 -13.783 10.075 1.00 87.75 89 TYR A C 1
ATOM 703 O O . TYR A 1 89 ? -1.015 -13.545 11.024 1.00 87.75 89 TYR A O 1
ATOM 711 N N . LYS A 1 90 ? 0.699 -12.946 9.675 1.00 89.81 90 LYS A N 1
ATOM 712 C CA . LYS A 1 90 ? 0.866 -11.643 10.307 1.00 89.81 90 LYS A CA 1
ATOM 713 C C . LYS A 1 90 ? -0.366 -10.794 10.005 1.00 89.81 90 LYS A C 1
ATOM 715 O O . LYS A 1 90 ? -0.801 -10.779 8.850 1.00 89.81 90 LYS A O 1
ATOM 720 N N . PRO A 1 91 ? -0.928 -10.088 10.996 1.00 93.38 91 PRO A N 1
ATOM 721 C CA . PRO A 1 91 ? -2.097 -9.245 10.785 1.00 93.38 91 PRO A CA 1
ATOM 722 C C . PRO A 1 91 ? -1.944 -8.252 9.627 1.00 93.38 91 PRO A C 1
ATOM 724 O O . PRO A 1 91 ? -2.889 -8.056 8.874 1.00 93.38 91 PRO A O 1
ATOM 727 N N . GLU A 1 92 ? -0.757 -7.672 9.441 1.00 87.25 92 GLU A N 1
ATOM 728 C CA . GLU A 1 92 ? -0.455 -6.760 8.335 1.00 87.25 92 GLU A CA 1
ATOM 729 C C . GLU A 1 92 ? -0.682 -7.421 6.971 1.00 87.25 92 GLU A C 1
ATOM 731 O O . GLU A 1 92 ? -1.377 -6.855 6.133 1.00 87.25 92 GLU A O 1
ATOM 736 N N . ASP A 1 93 ? -0.164 -8.637 6.775 1.00 82.88 93 ASP A N 1
ATOM 737 C CA . ASP A 1 93 ? -0.285 -9.374 5.511 1.00 82.88 93 ASP A CA 1
ATOM 738 C C . ASP A 1 93 ? -1.752 -9.756 5.239 1.00 82.88 93 ASP A C 1
ATOM 740 O O . ASP A 1 93 ? -2.220 -9.736 4.101 1.00 82.88 93 ASP A O 1
ATOM 744 N N . LEU A 1 94 ? -2.504 -10.085 6.298 1.00 90.19 94 LEU A N 1
ATOM 745 C CA . LEU A 1 94 ? -3.935 -10.388 6.213 1.00 90.19 94 LEU A CA 1
ATOM 746 C C . LEU A 1 94 ? -4.752 -9.162 5.804 1.00 90.19 94 LEU A C 1
ATOM 748 O O . LEU A 1 94 ? -5.644 -9.263 4.963 1.00 90.19 94 LEU A O 1
ATOM 752 N N . LEU A 1 95 ? -4.447 -8.003 6.387 1.00 91.19 95 LEU A N 1
ATOM 753 C CA . LEU A 1 95 ? -5.117 -6.746 6.071 1.00 91.19 95 LEU A CA 1
ATOM 754 C C . LEU A 1 95 ? -4.680 -6.186 4.713 1.00 91.19 95 LEU A C 1
ATOM 756 O O . LEU A 1 95 ? -5.477 -5.524 4.062 1.00 91.19 95 LEU A O 1
ATOM 760 N N . GLU A 1 96 ? -3.468 -6.476 4.246 1.00 81.88 96 GLU A N 1
ATOM 761 C CA . GLU A 1 96 ? -3.041 -6.167 2.878 1.00 81.88 96 GLU A CA 1
ATOM 762 C C . GLU A 1 96 ? -3.797 -7.035 1.857 1.00 81.88 96 GLU A C 1
ATOM 764 O O . GLU A 1 96 ? -4.309 -6.521 0.863 1.00 81.88 96 GLU A O 1
ATOM 769 N N . ALA A 1 97 ? -3.954 -8.334 2.139 1.00 78.00 97 ALA A N 1
ATOM 770 C CA . ALA A 1 97 ? -4.692 -9.266 1.284 1.00 78.00 97 ALA A CA 1
ATOM 771 C C . ALA A 1 97 ? -6.219 -9.051 1.308 1.00 78.00 97 ALA A C 1
ATOM 773 O O . ALA A 1 97 ? -6.898 -9.286 0.308 1.00 78.00 97 ALA A O 1
ATOM 774 N N . TYR A 1 98 ? -6.782 -8.611 2.438 1.00 88.38 98 TYR A N 1
ATOM 775 C CA . TYR A 1 98 ? -8.220 -8.371 2.611 1.00 88.38 98 TYR A CA 1
ATOM 776 C C . TYR A 1 98 ? -8.481 -7.035 3.334 1.00 88.38 98 TYR A C 1
ATOM 778 O O . TYR A 1 98 ? -8.896 -7.024 4.500 1.00 88.38 98 TYR A O 1
ATOM 786 N N . PRO A 1 99 ? -8.281 -5.888 2.652 1.00 91.00 99 PRO A N 1
ATOM 787 C CA . PRO A 1 99 ? -8.292 -4.565 3.279 1.00 91.00 99 PRO A CA 1
ATOM 788 C C . PRO A 1 99 ? -9.597 -4.203 3.968 1.00 91.00 99 PRO A C 1
ATOM 790 O O . PRO A 1 99 ? -10.683 -4.556 3.502 1.00 91.00 99 PRO A O 1
ATOM 793 N N . ILE A 1 100 ? -9.502 -3.436 5.051 1.00 93.69 100 ILE A N 1
ATOM 794 C CA . ILE A 1 100 ? -10.678 -2.867 5.711 1.00 93.69 100 ILE A CA 1
ATOM 795 C C . ILE A 1 100 ? -11.322 -1.845 4.776 1.00 93.69 100 ILE A C 1
ATOM 797 O O . ILE A 1 100 ? -10.648 -1.022 4.153 1.00 93.69 100 ILE A O 1
ATOM 801 N N . LYS A 1 101 ? -12.643 -1.898 4.670 1.00 93.31 101 LYS A N 1
ATOM 802 C CA . LYS A 1 101 ? -13.449 -1.022 3.831 1.00 93.31 101 LYS A CA 1
ATOM 803 C C . LYS A 1 101 ? -14.281 -0.068 4.685 1.00 93.31 101 LYS A C 1
ATOM 805 O O . LYS A 1 101 ? -14.652 -0.408 5.805 1.00 93.31 101 LYS A O 1
ATOM 810 N N . PRO A 1 102 ? -14.658 1.106 4.144 1.00 93.12 102 PRO A N 1
ATOM 811 C CA . PRO A 1 102 ? -15.387 2.117 4.910 1.00 93.12 102 PRO A CA 1
ATOM 812 C C . PRO A 1 102 ? -16.694 1.634 5.555 1.00 93.12 102 PRO A C 1
ATOM 814 O O . PRO A 1 102 ? -17.071 2.148 6.597 1.00 93.12 102 PRO A O 1
ATOM 817 N N . HIS A 1 103 ? -17.381 0.645 4.968 1.00 92.81 103 HIS A N 1
ATOM 818 C CA . HIS A 1 103 ? -18.627 0.098 5.526 1.00 92.81 103 HIS A CA 1
ATOM 819 C C . HIS A 1 103 ? -18.422 -0.747 6.792 1.00 92.81 103 HIS A C 1
ATOM 821 O O . HIS A 1 103 ? -19.391 -1.031 7.488 1.00 92.81 103 HIS A O 1
ATOM 827 N N . GLU A 1 104 ? -17.187 -1.159 7.078 1.00 95.94 104 GLU A N 1
ATOM 828 C CA . GLU A 1 104 ? -16.837 -1.927 8.276 1.00 95.94 104 GLU A CA 1
ATOM 829 C C . GLU A 1 104 ? -16.535 -1.020 9.472 1.00 95.94 104 GLU A C 1
ATOM 831 O O . GLU A 1 104 ? -16.591 -1.465 10.616 1.00 95.94 104 GLU A O 1
ATOM 836 N N . LEU A 1 105 ? -16.175 0.239 9.207 1.00 96.25 105 LEU A N 1
ATOM 837 C CA . LEU A 1 105 ? -15.619 1.150 10.195 1.00 96.25 105 LEU A CA 1
ATOM 838 C C . LEU A 1 105 ? -16.721 1.925 10.915 1.00 96.25 105 LEU A C 1
ATOM 840 O O . LEU A 1 105 ? -17.419 2.755 10.332 1.00 96.25 105 LEU A O 1
ATOM 844 N N . LEU A 1 106 ? -16.800 1.716 12.223 1.00 96.00 106 LEU A N 1
ATOM 845 C CA . LEU A 1 106 ? -17.462 2.623 13.143 1.00 96.00 106 LEU A CA 1
ATOM 846 C C . LEU A 1 106 ? -16.467 3.681 13.614 1.00 96.00 106 LEU A C 1
ATOM 848 O O . LEU A 1 106 ? -15.337 3.355 13.966 1.00 96.00 106 LEU A O 1
ATOM 852 N N . ARG A 1 107 ? -16.901 4.940 13.674 1.00 95.38 107 ARG A N 1
ATOM 853 C CA . ARG A 1 107 ? -16.096 6.072 14.144 1.00 95.38 107 ARG A CA 1
ATOM 854 C C . ARG A 1 107 ? -16.799 6.788 15.290 1.00 95.38 107 ARG A C 1
ATOM 856 O O . ARG A 1 107 ? -17.979 7.110 15.170 1.00 95.38 107 ARG A O 1
ATOM 863 N N . ASP A 1 108 ? -16.076 7.049 16.374 1.00 96.12 108 ASP A N 1
ATOM 864 C CA . ASP A 1 108 ? -16.548 7.864 17.500 1.00 96.12 108 ASP A CA 1
ATOM 865 C C . ASP A 1 108 ? -15.348 8.540 18.189 1.00 96.12 108 ASP A C 1
ATOM 867 O O . ASP A 1 108 ? -14.183 8.255 17.892 1.00 96.12 108 ASP A O 1
ATOM 871 N N . VAL A 1 109 ? -15.628 9.435 19.133 1.00 95.56 109 VAL A N 1
ATOM 872 C CA . VAL A 1 109 ? -14.599 10.109 19.926 1.00 95.56 109 VAL A CA 1
ATOM 873 C C . VAL A 1 109 ? -13.861 9.099 20.808 1.00 95.56 109 VAL A C 1
ATOM 875 O O . VAL A 1 109 ? -14.474 8.241 21.453 1.00 95.56 109 VAL A O 1
ATOM 878 N N . THR A 1 110 ? -12.535 9.230 20.871 1.00 96.44 110 THR A N 1
ATOM 879 C CA . THR A 1 110 ? -11.619 8.281 21.530 1.00 96.44 110 THR A CA 1
ATOM 880 C C . THR A 1 110 ? -12.036 7.989 22.970 1.00 96.44 110 THR A C 1
ATOM 882 O O . THR A 1 110 ? -12.074 6.832 23.385 1.00 96.44 110 THR A O 1
ATOM 885 N N . SER A 1 111 ? -12.438 9.015 23.723 1.00 96.31 111 SER A N 1
ATOM 886 C CA . SER A 1 111 ? -12.868 8.881 25.120 1.00 96.31 111 SER A CA 1
ATOM 887 C C . SER A 1 111 ? -14.115 8.002 25.287 1.00 96.31 111 SER A C 1
ATOM 889 O O . SER A 1 111 ? -14.215 7.206 26.228 1.00 96.31 111 SER A O 1
ATOM 891 N N . ARG A 1 112 ? -15.070 8.086 24.350 1.00 96.94 112 ARG A N 1
ATOM 892 C CA . ARG A 1 112 ? -16.281 7.256 24.358 1.00 96.94 112 ARG A CA 1
ATOM 893 C C . ARG A 1 112 ? -15.952 5.824 23.963 1.00 96.94 112 ARG A C 1
ATOM 895 O O . ARG A 1 112 ? -16.391 4.899 24.648 1.00 96.94 112 ARG A O 1
ATOM 902 N N . VAL A 1 113 ? -15.139 5.644 22.919 1.00 98.00 113 VAL A N 1
ATOM 903 C CA . VAL A 1 113 ? -14.645 4.324 22.504 1.00 98.00 113 VAL A CA 1
ATOM 904 C C . VAL A 1 113 ? -13.925 3.638 23.662 1.00 98.00 113 VAL A C 1
ATOM 906 O O . VAL A 1 113 ? -14.277 2.517 24.028 1.00 98.00 113 VAL A O 1
ATOM 909 N N . PHE A 1 114 ? -12.998 4.338 24.316 1.00 98.12 114 PHE A N 1
ATOM 910 C CA . PHE A 1 114 ? -12.246 3.834 25.461 1.00 98.12 114 PHE A CA 1
ATOM 911 C C . PHE A 1 114 ? -13.162 3.376 26.605 1.00 98.12 114 PHE A C 1
ATOM 913 O O . PHE A 1 114 ? -12.985 2.281 27.140 1.00 98.12 114 PHE A O 1
ATOM 920 N N . LYS A 1 115 ? -14.209 4.146 26.932 1.00 97.81 115 LYS A N 1
ATOM 921 C CA . LYS A 1 115 ? -15.203 3.756 27.945 1.00 97.81 115 LYS A CA 1
ATOM 922 C C . LYS A 1 115 ? -15.949 2.466 27.582 1.00 97.81 115 LYS A C 1
ATOM 924 O O . LYS A 1 115 ? -16.190 1.637 28.460 1.00 97.81 115 LYS A O 1
ATOM 929 N N . HIS A 1 116 ? -16.323 2.275 26.317 1.00 98.00 116 HIS A N 1
ATOM 930 C CA . HIS A 1 116 ? -16.969 1.034 25.882 1.00 98.00 116 HIS A CA 1
ATOM 931 C C . HIS A 1 116 ? -16.000 -0.154 25.900 1.00 98.00 116 HIS A C 1
ATOM 933 O O . HIS A 1 116 ? -16.377 -1.227 26.367 1.00 98.00 116 HIS A O 1
ATOM 939 N N . LEU A 1 117 ? -14.741 0.042 25.497 1.00 98.00 117 LEU A N 1
ATOM 940 C CA . LEU A 1 117 ? -13.698 -0.985 25.595 1.00 98.00 117 LEU A CA 1
ATOM 941 C C . LEU A 1 117 ? -13.438 -1.403 27.051 1.00 98.00 117 LEU A C 1
ATOM 943 O O . LEU A 1 117 ? -13.283 -2.591 27.321 1.00 98.00 117 LEU A O 1
ATOM 947 N N . GLN A 1 118 ? -13.471 -0.464 28.003 1.00 98.00 118 GLN A N 1
ATOM 948 C CA . GLN A 1 118 ? -13.407 -0.771 29.438 1.00 98.00 118 GLN A CA 1
ATOM 949 C C . GLN A 1 118 ? -14.567 -1.644 29.911 1.00 98.00 118 GLN A C 1
ATOM 951 O O . GLN A 1 118 ? -14.366 -2.528 30.743 1.00 98.00 118 GLN A O 1
ATOM 956 N N . GLU A 1 119 ? -15.775 -1.417 29.401 1.00 97.31 119 GLU A N 1
ATOM 957 C CA . GLU A 1 119 ? -16.928 -2.250 29.742 1.00 97.31 119 GLU A CA 1
ATOM 958 C C . GLU A 1 119 ? -16.779 -3.671 29.179 1.00 97.31 119 GLU A C 1
ATOM 960 O O . GLU A 1 119 ? -16.979 -4.645 29.909 1.00 97.31 119 GLU A O 1
ATOM 965 N N . LEU A 1 120 ? -16.318 -3.802 27.929 1.00 97.00 120 LEU A N 1
ATOM 966 C CA . LEU A 1 120 ? -16.030 -5.101 27.314 1.00 97.00 120 LEU A CA 1
ATOM 967 C C . LEU A 1 120 ? -14.929 -5.855 28.075 1.00 97.00 120 LEU A C 1
ATOM 969 O O . LEU A 1 120 ? -15.087 -7.041 28.379 1.00 97.00 120 LEU A O 1
ATOM 973 N N . ALA A 1 121 ? -13.855 -5.162 28.462 1.00 97.12 121 ALA A N 1
ATOM 974 C CA . ALA A 1 121 ? -12.728 -5.740 29.191 1.00 97.12 121 ALA A CA 1
ATOM 975 C C . ALA A 1 121 ? -13.124 -6.325 30.559 1.00 97.12 121 ALA A C 1
ATOM 977 O O . ALA A 1 121 ? -12.500 -7.281 31.008 1.00 97.12 121 ALA A O 1
ATOM 978 N N . LYS A 1 122 ? -14.191 -5.831 31.209 1.00 96.12 122 LYS A N 1
ATOM 979 C CA . LYS A 1 122 ? -14.695 -6.417 32.471 1.00 96.12 122 LYS A CA 1
ATOM 980 C C . LYS A 1 122 ? -15.207 -7.844 32.301 1.00 96.12 122 LYS A C 1
ATOM 982 O O . LYS A 1 122 ? -15.114 -8.641 33.229 1.00 96.12 122 LYS A O 1
ATOM 987 N N . THR A 1 123 ? -15.796 -8.148 31.145 1.00 91.88 123 THR A N 1
ATOM 988 C CA . THR A 1 123 ? -16.415 -9.456 30.879 1.00 91.88 123 THR A CA 1
ATOM 989 C C . THR A 1 123 ? -15.488 -10.383 30.108 1.00 91.88 123 THR A C 1
ATOM 991 O O . THR A 1 123 ? -15.540 -11.597 30.292 1.00 91.88 123 THR A O 1
ATOM 994 N N . ARG A 1 124 ? -14.630 -9.821 29.250 1.00 94.44 124 ARG A N 1
ATOM 995 C CA . ARG A 1 124 ? -13.778 -10.573 28.327 1.00 94.44 124 ARG A CA 1
ATOM 996 C C . ARG A 1 124 ? -12.352 -9.995 28.262 1.00 94.44 124 ARG A C 1
ATOM 998 O O . ARG A 1 124 ? -11.889 -9.629 27.185 1.00 94.44 124 ARG A O 1
ATOM 1005 N N . PRO A 1 125 ? -11.626 -9.909 29.391 1.00 96.06 125 PRO A N 1
ATOM 1006 C CA . PRO A 1 125 ? -10.348 -9.188 29.471 1.00 96.06 125 PRO A CA 1
ATOM 1007 C C . PRO A 1 125 ? -9.282 -9.734 28.514 1.00 96.06 125 PRO A C 1
ATOM 1009 O O . PRO A 1 125 ? -8.542 -8.972 27.901 1.00 96.06 125 PRO A O 1
ATOM 1012 N N . ARG A 1 126 ? -9.252 -11.059 28.337 1.00 96.12 126 ARG A N 1
ATOM 1013 C CA . ARG A 1 126 ? -8.260 -11.770 27.517 1.00 96.12 126 ARG A CA 1
ATOM 1014 C C . ARG A 1 126 ? -8.611 -11.850 26.033 1.00 96.12 126 ARG A C 1
ATOM 1016 O O . ARG A 1 126 ? -7.885 -12.496 25.285 1.00 96.12 126 ARG A O 1
ATOM 1023 N N . THR A 1 127 ? -9.723 -11.257 25.598 1.00 95.94 127 THR A N 1
ATOM 1024 C CA . THR A 1 127 ? -10.063 -11.253 24.173 1.00 95.94 127 THR A CA 1
ATOM 1025 C C . THR A 1 127 ? -8.988 -10.511 23.405 1.00 95.94 127 THR A C 1
ATOM 1027 O O . THR A 1 127 ? -8.697 -9.352 23.707 1.00 95.94 127 THR A O 1
ATOM 1030 N N . ARG A 1 128 ? -8.409 -11.196 22.420 1.00 96.81 128 ARG A N 1
ATOM 1031 C CA . ARG A 1 128 ? -7.428 -10.627 21.503 1.00 96.81 128 ARG A CA 1
ATOM 1032 C C . ARG A 1 128 ? -8.075 -9.542 20.654 1.00 96.81 128 ARG A C 1
ATOM 1034 O O . ARG A 1 128 ? -9.215 -9.685 20.221 1.00 96.81 128 ARG A O 1
ATOM 1041 N N . VAL A 1 129 ? -7.321 -8.484 20.414 1.00 97.81 129 VAL A N 1
ATOM 1042 C CA . VAL A 1 129 ? -7.674 -7.355 19.559 1.00 97.81 129 VAL A CA 1
ATOM 1043 C C . VAL A 1 129 ? -6.459 -6.973 18.729 1.00 97.81 129 VAL A C 1
ATOM 1045 O O . VAL A 1 129 ? -5.317 -7.179 19.154 1.00 97.81 129 VAL A O 1
ATOM 1048 N N . TRP A 1 130 ? -6.692 -6.399 17.557 1.00 98.19 130 TRP A N 1
ATOM 1049 C CA . TRP A 1 130 ? -5.629 -5.789 16.762 1.00 98.19 130 TRP A CA 1
ATOM 1050 C C . TRP A 1 130 ? -5.789 -4.276 16.799 1.00 98.19 130 TRP A C 1
ATOM 1052 O O . TRP A 1 130 ? -6.878 -3.759 16.559 1.00 98.19 130 TRP A O 1
ATOM 1062 N N . VAL A 1 131 ? -4.713 -3.564 17.121 1.00 97.88 131 VAL A N 1
ATOM 1063 C CA . VAL A 1 131 ? -4.669 -2.103 17.063 1.00 97.88 131 VAL A CA 1
ATOM 1064 C C . VAL A 1 131 ? -3.809 -1.709 15.878 1.00 97.88 131 VAL A C 1
ATOM 1066 O O . VAL A 1 131 ? -2.621 -2.015 15.857 1.00 97.88 131 VAL A O 1
ATOM 1069 N N . ILE A 1 132 ? -4.427 -1.048 14.909 1.00 96.38 132 ILE A N 1
ATOM 1070 C CA . ILE A 1 132 ? -3.781 -0.578 13.689 1.00 96.38 132 ILE A CA 1
ATOM 1071 C C . ILE A 1 132 ? -3.339 0.862 13.926 1.00 96.38 132 ILE A C 1
ATOM 1073 O O . ILE A 1 132 ? -4.170 1.737 14.203 1.00 96.38 132 ILE A O 1
ATOM 1077 N N . ASP A 1 133 ? -2.031 1.083 13.860 1.00 90.81 133 ASP A N 1
ATOM 1078 C CA . ASP A 1 133 ? -1.412 2.401 13.941 1.00 90.81 133 ASP A CA 1
ATOM 1079 C C . ASP A 1 133 ? -1.546 3.163 12.600 1.00 90.81 133 ASP A C 1
ATOM 1081 O O . ASP A 1 133 ? -1.762 2.546 11.555 1.00 90.81 133 ASP A O 1
ATOM 1085 N N . PRO A 1 134 ? -1.409 4.506 12.584 1.00 83.56 134 PRO A N 1
ATOM 1086 C CA . PRO A 1 134 ? -1.526 5.305 11.353 1.00 83.56 134 PRO A CA 1
ATOM 1087 C C . PRO A 1 134 ? -0.522 4.951 10.243 1.00 83.56 134 PRO A C 1
ATOM 1089 O O . PRO A 1 134 ? -0.710 5.335 9.092 1.00 83.56 134 PRO A O 1
ATOM 1092 N N . ASP A 1 135 ? 0.562 4.247 10.577 1.00 77.31 135 ASP A N 1
ATOM 1093 C CA . ASP A 1 135 ? 1.549 3.723 9.626 1.00 77.31 135 ASP A CA 1
ATOM 1094 C C . ASP A 1 135 ? 1.203 2.314 9.099 1.00 77.31 135 ASP A C 1
ATOM 1096 O O . ASP A 1 135 ? 2.015 1.699 8.406 1.00 77.31 135 ASP A O 1
ATOM 1100 N N . ASN A 1 136 ? -0.007 1.824 9.398 1.00 83.25 136 ASN A N 1
ATOM 1101 C CA . ASN A 1 136 ? -0.526 0.482 9.119 1.00 83.25 136 ASN A CA 1
ATOM 1102 C C . ASN A 1 136 ? 0.206 -0.662 9.835 1.00 83.25 136 ASN A C 1
ATOM 1104 O O . ASN A 1 136 ? -0.065 -1.826 9.536 1.00 83.25 136 ASN A O 1
ATOM 1108 N N . SER A 1 137 ? 1.102 -0.373 10.785 1.00 88.31 137 SER A N 1
ATOM 1109 C CA . SER A 1 137 ? 1.619 -1.419 11.668 1.00 88.31 137 SER A CA 1
ATOM 1110 C C . SER A 1 137 ? 0.513 -1.921 12.593 1.00 88.31 137 SER A C 1
ATOM 1112 O O . SER A 1 137 ? -0.369 -1.161 13.012 1.00 88.31 137 SER A O 1
ATOM 1114 N N . VAL A 1 138 ? 0.528 -3.221 12.892 1.00 93.94 138 VAL A N 1
ATOM 1115 C CA . VAL A 1 138 ? -0.512 -3.846 13.702 1.00 93.94 138 VAL A CA 1
ATOM 1116 C C . VAL A 1 138 ? 0.079 -4.358 15.001 1.00 93.94 138 VAL A C 1
ATOM 1118 O O . VAL A 1 138 ? 0.913 -5.260 15.052 1.00 93.94 138 VAL A O 1
ATOM 1121 N N . ARG A 1 139 ? -0.428 -3.821 16.106 1.00 94.62 139 ARG A N 1
ATOM 1122 C CA . ARG A 1 139 ? -0.128 -4.328 17.438 1.00 94.62 139 ARG A CA 1
ATOM 1123 C C . ARG A 1 139 ? -1.224 -5.281 17.889 1.00 94.62 139 ARG A C 1
ATOM 1125 O O . ARG A 1 139 ? -2.361 -4.872 18.126 1.00 94.62 139 ARG A O 1
ATOM 1132 N N . VAL A 1 140 ? -0.859 -6.544 18.082 1.00 96.31 140 VAL A N 1
ATOM 1133 C CA . VAL A 1 140 ? -1.713 -7.526 18.757 1.00 96.31 140 VAL A CA 1
ATOM 1134 C C . VAL A 1 140 ? -1.708 -7.240 20.258 1.00 96.31 140 VAL A C 1
ATOM 1136 O O . VAL A 1 140 ? -0.648 -7.060 20.856 1.00 96.31 140 VAL A O 1
ATOM 1139 N N . ALA A 1 141 ? -2.891 -7.159 20.857 1.00 96.62 141 ALA A N 1
ATOM 1140 C CA . ALA A 1 141 ? -3.078 -6.912 22.282 1.00 96.62 141 ALA A CA 1
ATOM 1141 C C . ALA A 1 141 ? -4.335 -7.633 22.786 1.00 96.62 141 ALA A C 1
ATOM 1143 O O . ALA A 1 141 ? -5.032 -8.313 22.032 1.00 96.62 141 ALA A O 1
ATOM 1144 N N . THR A 1 142 ? -4.654 -7.456 24.059 1.00 97.62 142 THR A N 1
ATOM 1145 C CA . THR A 1 142 ? -5.918 -7.873 24.673 1.00 97.62 142 THR A CA 1
ATOM 1146 C C . THR A 1 142 ? -6.800 -6.672 25.013 1.00 97.62 142 THR A C 1
ATOM 1148 O O . THR A 1 142 ? -6.314 -5.543 25.139 1.00 97.62 142 THR A O 1
ATOM 1151 N N . LEU A 1 143 ? -8.106 -6.907 25.190 1.00 97.56 143 LEU A N 1
ATOM 1152 C CA . LEU A 1 143 ? -9.042 -5.881 25.663 1.00 97.56 143 LEU A CA 1
ATOM 1153 C C . LEU A 1 143 ? -8.580 -5.246 26.982 1.00 97.56 143 LEU A C 1
ATOM 1155 O O . LEU A 1 143 ? -8.644 -4.028 27.119 1.00 97.56 143 LEU A O 1
ATOM 1159 N N . GLU A 1 144 ? -8.089 -6.043 27.933 1.00 97.56 144 GLU A N 1
ATOM 1160 C CA . GLU A 1 144 ? -7.569 -5.546 29.212 1.00 97.56 144 GLU A CA 1
ATOM 1161 C C . GLU A 1 144 ? -6.375 -4.603 29.028 1.00 97.56 144 GLU A C 1
ATOM 1163 O O . GLU A 1 144 ? -6.345 -3.519 29.615 1.00 97.56 144 GLU A O 1
ATOM 1168 N N . GLU A 1 145 ? -5.417 -4.972 28.175 1.00 97.56 145 GLU A N 1
ATOM 1169 C CA . GLU A 1 145 ? -4.242 -4.143 27.905 1.00 97.56 145 GLU A CA 1
ATOM 1170 C C . GLU A 1 145 ? -4.644 -2.793 27.313 1.00 97.56 145 GLU A C 1
ATOM 1172 O O . GLU A 1 145 ? -4.212 -1.753 27.817 1.00 97.56 145 GLU A O 1
ATOM 1177 N N . ILE A 1 146 ? -5.500 -2.774 26.285 1.00 97.38 146 ILE A N 1
ATOM 1178 C CA . ILE A 1 146 ? -5.868 -1.521 25.610 1.00 97.38 146 ILE A CA 1
ATOM 1179 C C . ILE A 1 146 ? -6.844 -0.663 26.421 1.00 97.38 146 ILE A C 1
ATOM 1181 O O . ILE A 1 146 ? -6.827 0.555 26.275 1.00 97.38 146 ILE A O 1
ATOM 1185 N N . ALA A 1 147 ? -7.647 -1.268 27.302 1.00 96.75 147 ALA A N 1
ATOM 1186 C CA . ALA A 1 147 ? -8.609 -0.566 28.154 1.00 96.75 147 ALA A CA 1
ATOM 1187 C C . ALA A 1 147 ? -8.032 -0.134 29.520 1.00 96.75 147 ALA A C 1
ATOM 1189 O O . ALA A 1 147 ? -8.724 0.495 30.333 1.00 96.75 147 ALA A O 1
ATOM 1190 N N . SER A 1 148 ? -6.770 -0.472 29.801 1.00 95.62 148 SER A N 1
ATOM 1191 C CA . SER A 1 148 ? -6.100 -0.104 31.049 1.00 95.62 148 SER A CA 1
ATOM 1192 C C . SER A 1 148 ? -5.947 1.416 31.209 1.00 95.62 148 SER A C 1
ATOM 1194 O O . SER A 1 148 ? -5.875 2.182 30.245 1.00 95.62 148 SER A O 1
ATOM 1196 N N . LYS A 1 149 ? -5.940 1.883 32.465 1.00 90.38 149 LYS A N 1
ATOM 1197 C CA . LYS A 1 149 ? -5.870 3.318 32.783 1.00 90.38 149 LYS A CA 1
ATOM 1198 C C . LYS A 1 149 ? -4.625 3.957 32.156 1.00 90.38 149 LYS A C 1
ATOM 1200 O O . LYS A 1 149 ? -3.523 3.454 32.338 1.00 90.38 149 LYS A O 1
ATOM 1205 N N . GLY A 1 150 ? -4.815 5.096 31.488 1.00 87.75 150 GLY A N 1
ATOM 1206 C CA . GLY A 1 150 ? -3.743 5.847 30.823 1.00 87.75 150 GLY A CA 1
ATOM 1207 C C . GLY A 1 150 ? -3.522 5.488 29.350 1.00 87.75 150 GLY A C 1
ATOM 1208 O O . GLY A 1 150 ? -2.701 6.127 28.703 1.00 87.75 150 GLY A O 1
ATOM 1209 N N . ASN A 1 151 ? -4.259 4.517 28.797 1.00 91.44 151 ASN A N 1
ATOM 1210 C CA . ASN A 1 151 ? -4.141 4.144 27.383 1.00 91.44 151 ASN A CA 1
ATOM 1211 C C . ASN A 1 151 ? -5.138 4.848 26.448 1.00 91.44 151 ASN A C 1
ATOM 1213 O O . ASN A 1 151 ? -5.082 4.603 25.248 1.00 91.44 151 ASN A O 1
ATOM 1217 N N . GLU A 1 152 ? -6.002 5.737 26.949 1.00 93.50 152 GLU A N 1
ATOM 1218 C CA . GLU A 1 152 ? -6.974 6.474 26.123 1.00 93.50 152 GLU A CA 1
ATOM 1219 C C . GLU A 1 152 ? -6.292 7.227 24.969 1.00 93.50 152 GLU A C 1
ATOM 1221 O O . GLU A 1 152 ? -6.597 6.984 23.805 1.00 93.50 152 GLU A O 1
ATOM 1226 N N . GLU A 1 153 ? -5.278 8.046 25.262 1.00 90.12 153 GLU A N 1
ATOM 1227 C CA . GLU A 1 153 ? -4.515 8.782 24.239 1.00 90.12 153 GLU A CA 1
ATOM 1228 C C . GLU A 1 153 ? -3.786 7.855 23.254 1.00 90.12 153 GLU A C 1
ATOM 1230 O O . GLU A 1 153 ? -3.520 8.222 22.111 1.00 90.12 153 GLU A O 1
ATOM 1235 N N . ARG A 1 154 ? -3.495 6.613 23.662 1.00 91.81 154 ARG A N 1
ATOM 1236 C CA . ARG A 1 154 ? -2.861 5.608 22.798 1.00 91.81 154 ARG A CA 1
ATOM 1237 C C . ARG A 1 154 ? -3.838 4.963 21.819 1.00 91.81 154 ARG A C 1
ATOM 1239 O O . ARG A 1 154 ? -3.393 4.121 21.048 1.00 91.81 154 ARG A O 1
ATOM 1246 N N . LEU A 1 155 ? -5.125 5.315 21.850 1.00 95.12 155 LEU A N 1
ATOM 1247 C CA . LEU A 1 155 ? -6.135 4.911 20.864 1.00 95.12 155 LEU A CA 1
ATOM 1248 C C . LEU A 1 155 ? -6.490 6.034 19.878 1.00 95.12 155 LEU A C 1
ATOM 1250 O O . LEU A 1 155 ? -7.099 5.761 18.844 1.00 95.12 155 LEU A O 1
ATOM 1254 N N . ALA A 1 156 ? -6.080 7.273 20.157 1.00 91.75 156 ALA A N 1
ATOM 1255 C CA . ALA A 1 156 ? -6.300 8.405 19.263 1.00 91.75 156 ALA A CA 1
ATOM 1256 C C . ALA A 1 156 ? -5.699 8.136 17.872 1.00 91.75 156 ALA A C 1
ATOM 1258 O O . ALA A 1 156 ? -4.547 7.693 17.773 1.00 91.75 156 ALA A O 1
ATOM 1259 N N . GLY A 1 157 ? -6.491 8.376 16.822 1.00 89.69 157 GLY A N 1
ATOM 1260 C CA . GLY A 1 157 ? -6.098 8.221 15.416 1.00 89.69 157 GLY A CA 1
ATOM 1261 C C . GLY A 1 157 ? -5.918 6.771 14.955 1.00 89.69 157 GLY A C 1
ATOM 1262 O O . GLY A 1 157 ? -5.345 6.531 13.897 1.00 89.69 157 GLY A O 1
ATOM 1263 N N . ARG A 1 158 ? -6.353 5.783 15.747 1.00 95.12 158 ARG A N 1
ATOM 1264 C CA . ARG A 1 158 ? -6.135 4.353 15.466 1.00 95.12 158 ARG A CA 1
ATOM 1265 C C . ARG A 1 158 ? -7.420 3.624 15.132 1.00 95.12 158 ARG A C 1
ATOM 1267 O O . ARG A 1 158 ? -8.518 4.093 15.432 1.00 95.12 158 ARG A O 1
ATOM 1274 N N . THR A 1 159 ? -7.254 2.433 14.566 1.00 98.12 159 THR A N 1
ATOM 1275 C CA . THR A 1 159 ? -8.350 1.481 14.364 1.00 98.12 159 THR A CA 1
ATOM 1276 C C . THR A 1 159 ? -8.189 0.293 15.305 1.00 98.12 159 THR A C 1
ATOM 1278 O O . THR A 1 159 ? -7.127 -0.323 15.352 1.00 98.12 159 THR A O 1
ATOM 1281 N N . VAL A 1 160 ? -9.237 -0.043 16.053 1.00 98.31 160 VAL A N 1
ATOM 1282 C CA . VAL A 1 160 ? -9.306 -1.240 16.896 1.00 98.31 160 VAL A CA 1
ATOM 1283 C C . VAL A 1 160 ? -10.161 -2.285 16.189 1.00 98.31 160 VAL A C 1
ATOM 1285 O O . VAL A 1 160 ? -11.363 -2.095 16.015 1.00 98.31 160 VAL A O 1
ATOM 1288 N N . LEU A 1 161 ? -9.556 -3.405 15.803 1.00 98.31 161 LEU A N 1
ATOM 1289 C CA . LEU A 1 161 ? -10.288 -4.567 15.316 1.00 98.31 161 LEU A CA 1
ATOM 1290 C C . LEU A 1 161 ? -10.601 -5.518 16.465 1.00 98.31 161 LEU A C 1
ATOM 1292 O O . LEU A 1 161 ? -9.708 -5.991 17.176 1.00 98.31 161 LEU A O 1
ATOM 1296 N N . LEU A 1 162 ? -11.886 -5.809 16.618 1.00 98.25 162 LEU A N 1
ATOM 1297 C CA . LEU A 1 162 ? -12.435 -6.739 17.592 1.00 98.25 162 LEU A CA 1
ATOM 1298 C C . LEU A 1 162 ? -12.858 -8.036 16.886 1.00 98.25 162 LEU A C 1
ATOM 1300 O O . LEU A 1 162 ? -13.345 -7.990 15.761 1.00 98.25 162 LEU A O 1
ATOM 1304 N N . PRO A 1 163 ? -12.757 -9.211 17.517 1.00 97.12 163 PRO A N 1
ATOM 1305 C CA . PRO A 1 163 ? -13.477 -10.377 17.025 1.00 97.12 163 PRO A CA 1
ATOM 1306 C C . PRO A 1 163 ? -14.981 -10.224 17.308 1.00 97.12 163 PRO A C 1
ATOM 1308 O O . PRO A 1 163 ? -15.337 -9.654 18.343 1.00 97.12 163 PRO A O 1
ATOM 1311 N N . PRO A 1 164 ? -15.884 -10.800 16.492 1.00 96.06 164 PRO A N 1
ATOM 1312 C CA . PRO A 1 164 ? -17.327 -10.831 16.777 1.00 96.06 164 PRO A CA 1
ATOM 1313 C C . PRO A 1 164 ? -17.669 -11.321 18.193 1.00 96.06 164 PRO A C 1
ATOM 1315 O O . PRO A 1 164 ? -18.538 -10.774 18.871 1.00 96.06 164 PRO A O 1
ATOM 1318 N N . ALA A 1 165 ? -16.905 -12.296 18.699 1.00 93.88 165 ALA A N 1
ATOM 1319 C CA . ALA A 1 165 ? -17.046 -12.844 20.049 1.00 93.88 165 ALA A CA 1
ATOM 1320 C C . ALA A 1 165 ? -16.769 -11.833 21.184 1.00 93.88 165 ALA A C 1
ATOM 1322 O O . ALA A 1 165 ? -17.146 -12.086 22.334 1.00 93.88 165 ALA A O 1
ATOM 1323 N N . ALA A 1 166 ? -16.126 -10.697 20.891 1.00 95.50 166 ALA A N 1
ATOM 1324 C CA . ALA A 1 166 ? -15.979 -9.599 21.843 1.00 95.50 166 ALA A CA 1
ATOM 1325 C C . ALA A 1 166 ? -17.331 -8.959 22.188 1.00 95.50 166 ALA A C 1
ATOM 1327 O O . ALA A 1 166 ? -17.486 -8.452 23.296 1.00 95.50 166 ALA A O 1
ATOM 1328 N N . GLY A 1 167 ? -18.306 -9.018 21.275 1.00 96.00 167 GLY A N 1
ATOM 1329 C CA . GLY A 1 167 ? -19.532 -8.235 21.349 1.00 96.00 167 GLY A CA 1
ATOM 1330 C C . GLY A 1 167 ? -19.271 -6.767 21.017 1.00 96.00 167 GLY A C 1
ATOM 1331 O O . GLY A 1 167 ? -18.337 -6.433 20.286 1.00 96.00 167 GLY A O 1
ATOM 1332 N N . GLY A 1 168 ? -20.076 -5.875 21.584 1.00 95.25 168 GLY A N 1
ATOM 1333 C CA . GLY A 1 168 ? -19.834 -4.440 21.479 1.00 95.25 168 GLY A CA 1
ATOM 1334 C C . GLY A 1 168 ? -20.613 -3.705 20.392 1.00 95.25 168 GLY A C 1
ATOM 1335 O O . GLY A 1 168 ? -20.473 -2.492 20.315 1.00 95.25 168 GLY A O 1
ATOM 1336 N N . LEU A 1 169 ? -21.425 -4.369 19.565 1.00 95.62 169 LEU A N 1
ATOM 1337 C CA . LEU A 1 169 ? -22.170 -3.707 18.489 1.00 95.62 169 LEU A CA 1
ATOM 1338 C C . LEU A 1 169 ? -23.676 -3.766 18.751 1.00 95.62 169 LEU A C 1
ATOM 1340 O O . LEU A 1 169 ? -24.255 -4.837 18.925 1.00 95.62 169 LEU A O 1
ATOM 1344 N N . GLN A 1 170 ? -24.332 -2.608 18.727 1.00 93.69 170 GLN A N 1
ATOM 1345 C CA . GLN A 1 170 ? -25.785 -2.523 18.815 1.00 93.69 170 GLN A CA 1
ATOM 1346 C C . GLN A 1 170 ? -26.319 -1.436 17.883 1.00 93.69 170 GLN A C 1
ATOM 1348 O O . GLN A 1 170 ? -25.978 -0.263 18.008 1.00 93.69 170 GLN A O 1
ATOM 1353 N N . SER A 1 171 ? -27.187 -1.828 16.944 1.00 88.75 171 SER A N 1
ATOM 1354 C CA . SER A 1 171 ? -27.853 -0.918 15.992 1.00 88.75 171 SER A CA 1
ATOM 1355 C C . SER A 1 171 ? -26.892 0.020 15.240 1.00 88.75 171 SER A C 1
ATOM 1357 O O . SER A 1 171 ? -27.191 1.197 15.056 1.00 88.75 171 SER A O 1
ATOM 1359 N N . GLY A 1 172 ? -25.721 -0.486 14.836 1.00 86.19 172 GLY A N 1
ATOM 1360 C CA . GLY A 1 172 ? -24.701 0.301 14.131 1.00 86.19 172 GLY A CA 1
ATOM 1361 C C . GLY A 1 172 ? -23.887 1.246 15.023 1.00 86.19 172 GLY A C 1
ATOM 1362 O O . GLY A 1 172 ? -23.166 2.090 14.504 1.00 86.19 172 GLY A O 1
ATOM 1363 N N . THR A 1 173 ? -23.995 1.119 16.349 1.00 92.62 173 THR A N 1
ATOM 1364 C CA . THR A 1 173 ? -23.227 1.905 17.325 1.00 92.62 173 THR A CA 1
ATOM 1365 C C . THR A 1 173 ? -22.419 1.005 18.259 1.00 92.62 173 THR A C 1
ATOM 1367 O O . THR A 1 173 ? -22.784 -0.152 18.482 1.00 92.62 173 THR A O 1
ATOM 1370 N N . LEU A 1 174 ? -21.324 1.534 18.810 1.00 96.12 174 LEU A N 1
ATOM 1371 C CA . LEU A 1 174 ? -20.495 0.834 19.782 1.00 96.12 174 LEU A CA 1
ATOM 1372 C C . LEU A 1 174 ? -21.196 0.872 21.143 1.00 96.12 174 LEU A C 1
ATOM 1374 O O . LEU A 1 174 ? -21.394 1.939 21.719 1.00 96.12 174 LEU A O 1
ATOM 1378 N N . ASP A 1 175 ? -21.536 -0.295 21.673 1.00 96.38 175 ASP A N 1
ATOM 1379 C CA . ASP A 1 175 ? -22.081 -0.458 23.015 1.00 96.38 175 ASP A CA 1
ATOM 1380 C C . ASP A 1 175 ? -21.337 -1.575 23.743 1.00 96.38 175 ASP A C 1
ATOM 1382 O O . ASP A 1 175 ? -21.605 -2.756 23.556 1.00 96.38 175 ASP A O 1
ATOM 1386 N N . GLY A 1 176 ? -20.428 -1.194 24.639 1.00 94.88 176 GLY A N 1
ATOM 1387 C CA . GLY A 1 176 ? -19.657 -2.124 25.466 1.00 94.88 176 GLY A CA 1
ATOM 1388 C C . GLY A 1 176 ? -20.457 -3.076 26.376 1.00 94.88 176 GLY A C 1
ATOM 1389 O O . GLY A 1 176 ? -19.848 -3.912 27.039 1.00 94.88 176 GLY A O 1
ATOM 1390 N N . LYS A 1 177 ? -21.792 -2.982 26.431 1.00 94.69 177 LYS A N 1
ATOM 1391 C CA . LYS A 1 177 ? -22.667 -3.969 27.092 1.00 94.69 177 LYS A CA 1
ATOM 1392 C C . LYS A 1 177 ? -23.285 -4.979 26.125 1.00 94.69 177 LYS A C 1
ATOM 1394 O O . LYS A 1 177 ? -23.823 -5.992 26.576 1.00 94.69 177 LYS A O 1
ATOM 1399 N N . ALA A 1 178 ? -23.233 -4.719 24.821 1.00 95.69 178 ALA A N 1
ATOM 1400 C CA . ALA A 1 178 ? -23.782 -5.607 23.810 1.00 95.69 178 ALA A CA 1
ATOM 1401 C C . ALA A 1 178 ? -23.003 -6.928 23.771 1.00 95.69 178 ALA A C 1
ATOM 1403 O O . ALA A 1 178 ? -21.772 -6.958 23.755 1.00 95.69 178 ALA A O 1
ATOM 1404 N N . LEU A 1 179 ? -23.736 -8.042 23.756 1.00 93.00 179 LEU A N 1
ATOM 1405 C CA . LEU A 1 179 ? -23.153 -9.386 23.809 1.00 93.00 179 LEU A CA 1
ATOM 1406 C C . LEU A 1 179 ? -22.678 -9.902 22.451 1.00 93.00 179 LEU A C 1
ATOM 1408 O O . LEU A 1 179 ? -21.881 -10.838 22.419 1.00 93.00 179 LEU A O 1
ATOM 1412 N N . PHE A 1 180 ? -23.174 -9.306 21.371 1.00 89.06 180 PHE A N 1
ATOM 1413 C CA . PHE A 1 180 ? -22.966 -9.753 20.002 1.00 89.06 180 PHE A CA 1
ATOM 1414 C C . PHE A 1 180 ? -22.381 -8.625 19.158 1.00 89.06 180 PHE A C 1
ATOM 1416 O O . PHE A 1 180 ? -22.499 -7.446 19.499 1.00 89.06 180 PHE A O 1
ATOM 1423 N N . ALA A 1 181 ? -21.728 -9.019 18.078 1.00 94.88 181 ALA A N 1
ATOM 1424 C CA . ALA A 1 181 ? -21.346 -8.158 16.981 1.00 94.88 181 ALA A CA 1
ATOM 1425 C C . ALA A 1 181 ? -21.249 -9.009 15.719 1.00 94.88 181 ALA A C 1
ATOM 1427 O O . ALA A 1 181 ? -20.940 -10.197 15.807 1.00 94.88 181 ALA A O 1
ATOM 1428 N N . ASP A 1 182 ? -21.504 -8.391 14.574 1.00 93.81 182 ASP A N 1
ATOM 1429 C CA . ASP A 1 182 ? -21.416 -9.046 13.277 1.00 93.81 182 ASP A CA 1
ATOM 1430 C C . ASP A 1 182 ? -20.108 -8.639 12.594 1.00 93.81 182 ASP A C 1
ATOM 1432 O O . ASP A 1 182 ? -19.725 -7.467 12.617 1.00 93.81 182 ASP A O 1
ATOM 1436 N N . ASP A 1 183 ? -19.432 -9.601 11.970 1.00 95.94 183 ASP A N 1
ATOM 1437 C CA . ASP A 1 183 ? -18.390 -9.309 10.989 1.00 95.94 183 ASP A CA 1
ATOM 1438 C C . ASP A 1 183 ? -19.069 -9.000 9.650 1.00 95.94 183 ASP A C 1
ATOM 1440 O O . ASP A 1 183 ? -19.696 -9.861 9.030 1.00 95.94 183 ASP A O 1
ATOM 1444 N N . VAL A 1 184 ? -18.956 -7.746 9.216 1.00 95.12 184 VAL A N 1
ATOM 1445 C CA . VAL A 1 184 ? -19.552 -7.252 7.968 1.00 95.12 184 VAL A CA 1
ATOM 1446 C C . VAL A 1 184 ? -18.526 -7.096 6.851 1.00 95.12 184 VAL A C 1
ATOM 1448 O O . VAL A 1 184 ? -18.825 -6.465 5.840 1.00 95.12 184 VAL A O 1
ATOM 1451 N N . ALA A 1 185 ? -17.325 -7.665 6.981 1.00 95.00 185 ALA A N 1
ATOM 1452 C CA . ALA A 1 185 ? -16.299 -7.523 5.958 1.00 95.00 185 ALA A CA 1
ATOM 1453 C C . ALA A 1 185 ? -16.782 -8.041 4.599 1.00 95.00 185 ALA A C 1
ATOM 1455 O O . ALA A 1 185 ? -16.559 -7.415 3.565 1.00 95.00 185 ALA A O 1
ATOM 1456 N N . ASP A 1 186 ? -17.524 -9.142 4.574 1.00 95.00 186 ASP A N 1
ATOM 1457 C CA . ASP A 1 186 ? -18.003 -9.745 3.328 1.00 95.00 186 ASP A CA 1
ATOM 1458 C C . ASP A 1 186 ? -19.242 -9.022 2.763 1.00 95.00 186 ASP A C 1
ATOM 1460 O O . ASP A 1 186 ? -19.740 -9.376 1.694 1.00 95.00 186 ASP A O 1
ATOM 1464 N N . GLU A 1 187 ? -19.746 -7.984 3.440 1.00 94.31 187 GLU A N 1
ATOM 1465 C CA . GLU A 1 187 ? -20.894 -7.174 3.017 1.00 94.31 187 GLU A CA 1
ATOM 1466 C C . GLU A 1 187 ? -20.493 -6.061 2.037 1.00 94.31 187 GLU A C 1
ATOM 1468 O O . GLU A 1 187 ? -21.002 -4.937 2.065 1.00 94.31 187 GLU A O 1
ATOM 1473 N N . TRP A 1 188 ? -19.599 -6.403 1.109 1.00 91.31 188 TRP A N 1
ATOM 1474 C CA . TRP A 1 188 ? -19.141 -5.532 0.038 1.00 91.31 188 TRP A CA 1
ATOM 1475 C C . TRP A 1 188 ? -19.695 -6.001 -1.303 1.00 91.31 188 TRP A C 1
ATOM 1477 O O . TRP A 1 188 ? -19.438 -7.128 -1.719 1.00 91.31 188 TRP A O 1
ATOM 1487 N N . TYR A 1 189 ? -20.431 -5.137 -2.001 1.00 89.19 189 TYR A N 1
ATOM 1488 C CA . TYR A 1 189 ? -21.233 -5.533 -3.160 1.00 89.19 189 TYR A CA 1
ATOM 1489 C C . TYR A 1 189 ? -20.846 -4.799 -4.445 1.00 89.19 189 TYR A C 1
ATOM 1491 O O . TYR A 1 189 ? -20.338 -3.673 -4.426 1.00 89.19 189 TYR A O 1
ATOM 1499 N N . THR A 1 190 ? -21.063 -5.452 -5.588 1.00 82.56 190 THR A N 1
ATOM 1500 C CA . THR A 1 190 ? -20.823 -4.854 -6.914 1.00 82.56 190 THR A CA 1
ATOM 1501 C C . THR A 1 190 ? -21.886 -3.835 -7.296 1.00 82.56 190 THR A C 1
ATOM 1503 O O . THR A 1 190 ? -21.592 -2.859 -7.985 1.00 82.56 190 THR A O 1
ATOM 1506 N N . ASP A 1 191 ? -23.093 -4.059 -6.796 1.00 83.94 191 ASP A N 1
ATOM 1507 C CA . ASP A 1 191 ? -24.344 -3.405 -7.140 1.00 83.94 191 ASP A CA 1
ATOM 1508 C C . ASP A 1 191 ? -25.039 -2.873 -5.878 1.00 83.94 191 ASP A C 1
ATOM 1510 O O . ASP A 1 191 ? -24.750 -3.297 -4.755 1.00 83.94 191 ASP A O 1
ATOM 1514 N N . LYS A 1 192 ? -25.951 -1.911 -6.054 1.00 86.00 192 LYS A N 1
ATOM 1515 C CA . LYS A 1 192 ? -26.648 -1.269 -4.926 1.00 86.00 192 LYS A CA 1
ATOM 1516 C C . LYS A 1 192 ? -27.700 -2.188 -4.308 1.00 86.00 192 LYS A C 1
ATOM 1518 O O . LYS A 1 192 ? -28.038 -2.029 -3.139 1.00 86.00 192 LYS A O 1
ATOM 1523 N N . GLU A 1 193 ? -28.194 -3.137 -5.089 1.00 92.50 193 GLU A N 1
ATOM 1524 C CA . GLU A 1 193 ? -29.200 -4.128 -4.732 1.00 92.50 193 GLU A CA 1
ATOM 1525 C C . GLU A 1 193 ? -28.628 -5.262 -3.864 1.00 92.50 193 GLU A C 1
ATOM 1527 O O . GLU A 1 193 ? -29.391 -6.077 -3.350 1.00 92.50 193 GLU A O 1
ATOM 1532 N N . ARG A 1 194 ? -27.303 -5.277 -3.644 1.00 90.31 194 ARG A N 1
ATOM 1533 C CA . ARG A 1 194 ? -26.576 -6.256 -2.822 1.00 90.31 194 ARG A CA 1
ATOM 1534 C C . ARG A 1 194 ? -26.759 -7.697 -3.305 1.00 90.31 194 ARG A C 1
ATOM 1536 O O . ARG A 1 194 ? -26.851 -8.628 -2.511 1.00 90.31 194 ARG A O 1
ATOM 1543 N N . THR A 1 195 ? -26.802 -7.886 -4.620 1.00 87.00 195 THR A N 1
ATOM 1544 C CA . THR A 1 195 ? -27.019 -9.200 -5.239 1.00 87.00 195 THR A CA 1
ATOM 1545 C C . THR A 1 195 ? -25.728 -9.975 -5.459 1.00 87.00 195 THR A C 1
ATOM 1547 O O . THR A 1 195 ? -25.742 -11.204 -5.404 1.00 87.00 195 THR A O 1
ATOM 1550 N N . ARG A 1 196 ? -24.598 -9.287 -5.668 1.00 86.56 196 ARG A N 1
ATOM 1551 C CA . ARG A 1 196 ? -23.307 -9.937 -5.913 1.00 86.56 196 ARG A CA 1
ATOM 1552 C C . ARG A 1 196 ? -22.213 -9.382 -5.011 1.00 86.56 196 ARG A C 1
ATOM 1554 O O . ARG A 1 196 ? -21.862 -8.201 -5.088 1.00 86.56 196 ARG A O 1
ATOM 1561 N N . LYS A 1 197 ? -21.668 -10.253 -4.157 1.00 90.25 197 LYS A N 1
ATOM 1562 C CA . LYS A 1 197 ? -20.540 -9.934 -3.276 1.00 90.25 197 LYS A CA 1
ATOM 1563 C C . LYS A 1 197 ? -19.258 -9.748 -4.089 1.00 90.25 197 LYS A C 1
ATOM 1565 O O . LYS A 1 197 ? -19.028 -10.444 -5.072 1.00 90.25 197 LYS A O 1
ATOM 1570 N N . ARG A 1 198 ? -18.419 -8.813 -3.649 1.00 89.12 198 ARG A N 1
ATOM 1571 C CA . ARG A 1 198 ? -17.062 -8.566 -4.161 1.00 89.12 198 ARG A CA 1
ATOM 1572 C C . ARG A 1 198 ? -16.010 -9.403 -3.455 1.00 89.12 198 ARG A C 1
ATOM 1574 O O . ARG A 1 198 ? -14.881 -9.444 -3.915 1.00 89.12 198 ARG A O 1
ATOM 1581 N N . ARG A 1 199 ? -16.336 -9.999 -2.314 1.00 91.62 199 ARG A N 1
ATOM 1582 C CA . ARG A 1 199 ? -15.422 -10.828 -1.534 1.00 91.62 199 ARG A CA 1
ATOM 1583 C C . ARG A 1 199 ? -16.190 -11.703 -0.563 1.00 91.62 199 ARG A C 1
ATOM 1585 O O . ARG A 1 199 ? -17.294 -11.335 -0.163 1.00 91.62 199 ARG A O 1
ATOM 1592 N N . VAL A 1 200 ? -15.622 -12.854 -0.244 1.00 92.50 200 VAL A N 1
ATOM 1593 C CA . VAL A 1 200 ? -16.233 -13.885 0.595 1.00 92.50 200 VAL A CA 1
ATOM 1594 C C . VAL A 1 200 ? -15.132 -14.699 1.269 1.00 92.50 200 VAL A C 1
ATOM 1596 O O . VAL A 1 200 ? -14.148 -15.055 0.625 1.00 92.50 200 VAL A O 1
ATOM 1599 N N . ARG A 1 201 ? -15.313 -15.051 2.541 1.00 93.19 201 ARG A N 1
ATOM 1600 C CA . ARG A 1 201 ? -14.455 -15.996 3.265 1.00 93.19 201 ARG A CA 1
ATOM 1601 C C . ARG A 1 201 ? -15.256 -17.262 3.573 1.00 93.19 201 ARG A C 1
ATOM 1603 O O . ARG A 1 201 ? -16.317 -17.186 4.185 1.00 93.19 201 ARG A O 1
ATOM 1610 N N . THR A 1 202 ? -14.774 -18.428 3.151 1.00 91.56 202 THR A N 1
ATOM 1611 C CA . THR A 1 202 ? -15.463 -19.718 3.342 1.00 91.56 202 THR A CA 1
ATOM 1612 C C . THR A 1 202 ? -14.544 -20.762 3.956 1.00 91.56 202 THR A C 1
ATOM 1614 O O . THR A 1 202 ? -13.329 -20.717 3.776 1.00 91.56 202 THR A O 1
ATOM 1617 N N . TRP A 1 203 ? -15.119 -21.726 4.670 1.00 90.62 203 TRP A N 1
ATOM 1618 C CA . TRP A 1 203 ? -14.392 -22.906 5.141 1.00 90.62 203 TRP A CA 1
ATOM 1619 C C . TRP A 1 203 ? -14.267 -23.955 4.026 1.00 90.62 203 TRP A C 1
ATOM 1621 O O . TRP A 1 203 ? -14.862 -23.812 2.955 1.00 90.62 203 TRP A O 1
ATOM 1631 N N . ASP A 1 204 ? -13.449 -24.977 4.244 1.00 82.19 204 ASP A N 1
ATOM 1632 C CA . ASP A 1 204 ? -13.197 -26.073 3.307 1.00 82.19 204 ASP A CA 1
ATOM 1633 C C . ASP A 1 204 ? -14.388 -27.011 3.105 1.00 82.19 204 ASP A C 1
ATOM 1635 O O . ASP A 1 204 ? -14.500 -27.602 2.032 1.00 82.19 204 ASP A O 1
ATOM 1639 N N . ASP A 1 205 ? -15.302 -27.093 4.072 1.00 81.56 205 ASP A N 1
ATOM 1640 C CA . ASP A 1 205 ? -16.589 -27.786 3.919 1.00 81.56 205 ASP A CA 1
ATOM 1641 C C . ASP A 1 205 ? -17.620 -27.029 3.069 1.00 81.56 205 ASP A C 1
ATOM 1643 O O . ASP A 1 205 ? -18.687 -27.560 2.749 1.00 81.56 205 ASP A O 1
ATOM 1647 N N . SER A 1 206 ? -17.321 -25.782 2.708 1.00 84.81 206 SER A N 1
ATOM 1648 C CA . SER A 1 206 ? -18.247 -24.894 2.021 1.00 84.81 206 SER A CA 1
ATOM 1649 C C . SER A 1 206 ? -17.978 -24.878 0.508 1.00 84.81 206 SER A C 1
ATOM 1651 O O . SER A 1 206 ? -16.823 -24.978 0.084 1.00 84.81 206 SER A O 1
ATOM 1653 N N . PRO A 1 207 ? -19.015 -24.715 -0.341 1.00 82.88 207 PRO A N 1
ATOM 1654 C CA . PRO A 1 207 ? -18.827 -24.608 -1.784 1.00 82.88 207 PRO A CA 1
ATOM 1655 C C . PRO A 1 207 ? -17.863 -23.478 -2.151 1.00 82.88 207 PRO A C 1
ATOM 1657 O O . PRO A 1 207 ? -17.959 -22.370 -1.621 1.00 82.88 207 PRO A O 1
ATOM 1660 N N . VAL A 1 208 ? -16.962 -23.752 -3.095 1.00 79.75 208 VAL A N 1
ATOM 1661 C CA . VAL A 1 208 ? -16.088 -22.724 -3.668 1.00 79.75 208 VAL A CA 1
ATOM 1662 C C . VAL A 1 208 ? -16.965 -21.715 -4.417 1.00 79.75 208 VAL A C 1
ATOM 1664 O O . VAL A 1 208 ? -17.743 -22.136 -5.276 1.00 79.75 208 VAL A O 1
ATOM 1667 N N . PRO A 1 209 ? -16.872 -20.406 -4.121 1.00 82.12 209 PRO A N 1
ATOM 1668 C CA . PRO A 1 209 ? -17.652 -19.405 -4.834 1.00 82.12 209 PRO A CA 1
ATOM 1669 C C . PRO A 1 209 ? -17.330 -19.413 -6.334 1.00 82.12 209 PRO A C 1
ATOM 1671 O O . PRO A 1 209 ? -16.169 -19.291 -6.729 1.00 82.12 209 PRO A O 1
ATOM 1674 N N . GLU A 1 210 ? -18.361 -19.543 -7.171 1.00 75.94 210 GLU A N 1
ATOM 1675 C CA . GLU A 1 210 ? -18.223 -19.421 -8.625 1.00 75.94 210 GLU A CA 1
ATOM 1676 C C . GLU A 1 210 ? -17.761 -17.999 -8.990 1.00 75.94 210 GLU A C 1
ATOM 1678 O O . GLU A 1 210 ? -18.177 -17.013 -8.376 1.00 75.94 210 GLU A O 1
ATOM 1683 N N . ASP A 1 211 ? -16.879 -17.883 -9.985 1.00 76.94 211 ASP A N 1
ATOM 1684 C CA . ASP A 1 211 ? -16.361 -16.608 -10.503 1.00 76.94 211 ASP A CA 1
ATOM 1685 C C . ASP A 1 211 ? -15.609 -15.712 -9.492 1.00 76.94 211 ASP A C 1
ATOM 1687 O O . ASP A 1 211 ? -15.461 -14.505 -9.725 1.00 76.94 211 ASP A O 1
ATOM 1691 N N . MET A 1 212 ? -15.101 -16.274 -8.389 1.00 80.06 212 MET A N 1
ATOM 1692 C CA . MET A 1 212 ? -14.204 -15.573 -7.464 1.00 80.06 212 MET A CA 1
ATOM 1693 C C . MET A 1 212 ? -12.795 -16.171 -7.451 1.00 80.06 212 MET A C 1
ATOM 1695 O O . MET A 1 212 ? -12.589 -17.360 -7.684 1.00 80.06 212 MET A O 1
ATOM 1699 N N . ARG A 1 213 ? -11.807 -15.327 -7.154 1.00 75.31 213 ARG A N 1
ATOM 1700 C CA . ARG A 1 213 ? -10.390 -15.691 -7.060 1.00 75.31 213 ARG A CA 1
ATOM 1701 C C . ARG A 1 213 ? -10.023 -15.977 -5.611 1.00 75.31 213 ARG A C 1
ATOM 1703 O O . ARG A 1 213 ? -10.319 -15.151 -4.755 1.00 75.31 213 ARG A O 1
ATOM 1710 N N . LEU A 1 214 ? -9.331 -17.086 -5.352 1.00 79.00 214 LEU A N 1
ATOM 1711 C CA . LEU A 1 214 ? -8.722 -17.370 -4.049 1.00 79.00 214 LEU A CA 1
ATOM 1712 C C . LEU A 1 214 ? -7.546 -16.412 -3.805 1.00 79.00 214 LEU A C 1
ATOM 1714 O O . LEU A 1 214 ? -6.610 -16.385 -4.596 1.00 79.00 214 LEU A O 1
ATOM 1718 N N . VAL A 1 215 ? -7.597 -15.651 -2.715 1.00 75.44 215 VAL A N 1
ATOM 1719 C CA . VAL A 1 215 ? -6.569 -14.670 -2.321 1.00 75.44 215 VAL A CA 1
ATOM 1720 C C . VAL A 1 215 ? -5.709 -15.188 -1.172 1.00 75.44 215 VAL A C 1
ATOM 1722 O O . VAL A 1 215 ? -4.506 -14.946 -1.126 1.00 75.44 215 VAL A O 1
ATOM 1725 N N . LEU A 1 216 ? -6.309 -15.915 -0.231 1.00 81.88 216 LEU A N 1
ATOM 1726 C CA . LEU A 1 216 ? -5.600 -16.431 0.933 1.00 81.88 216 LEU A CA 1
ATOM 1727 C C . LEU A 1 216 ? -6.214 -17.750 1.399 1.00 81.88 216 LEU A C 1
ATOM 1729 O O . LEU A 1 216 ? -7.416 -17.968 1.279 1.00 81.88 216 LEU A O 1
ATOM 1733 N N . THR A 1 217 ? -5.386 -18.627 1.960 1.00 85.69 217 THR A N 1
ATOM 1734 C CA . THR A 1 217 ? -5.841 -19.766 2.762 1.00 85.69 217 THR A CA 1
ATOM 1735 C C . THR A 1 217 ? -5.165 -19.716 4.126 1.00 85.69 217 THR A C 1
ATOM 1737 O O . THR A 1 217 ? -3.938 -19.671 4.198 1.00 85.69 217 THR A O 1
ATOM 1740 N N . ILE A 1 218 ? -5.967 -19.730 5.190 1.00 88.06 218 ILE A N 1
ATOM 1741 C CA . ILE A 1 218 ? -5.522 -19.848 6.577 1.00 88.06 218 ILE A CA 1
ATOM 1742 C C . ILE A 1 218 ? -5.791 -21.280 7.030 1.00 88.06 218 ILE A C 1
ATOM 1744 O O . ILE A 1 218 ? -6.935 -21.665 7.256 1.00 88.06 218 ILE A O 1
ATOM 1748 N N . ASP A 1 219 ? -4.727 -22.062 7.169 1.00 88.00 219 ASP A N 1
ATOM 1749 C CA . ASP A 1 219 ? -4.769 -23.352 7.859 1.00 88.00 219 ASP A CA 1
ATOM 1750 C C . ASP A 1 219 ? -4.685 -23.139 9.375 1.00 88.00 219 ASP A C 1
ATOM 1752 O O . ASP A 1 219 ? -3.683 -22.614 9.874 1.00 88.00 219 ASP A O 1
ATOM 1756 N N . ARG A 1 220 ? -5.741 -23.530 10.098 1.00 85.94 220 ARG A N 1
ATOM 1757 C CA . ARG A 1 220 ? -5.817 -23.432 11.564 1.00 85.94 220 ARG A CA 1
ATOM 1758 C C . ARG A 1 220 ? -5.005 -24.489 12.295 1.00 85.94 220 ARG A C 1
ATOM 1760 O O . ARG A 1 220 ? -4.732 -24.310 13.479 1.00 85.94 220 ARG A O 1
ATOM 1767 N N . GLN A 1 221 ? -4.660 -25.578 11.621 1.00 83.00 221 GLN A N 1
ATOM 1768 C CA . GLN A 1 221 ? -3.931 -26.704 12.190 1.00 83.00 221 GLN A CA 1
ATOM 1769 C C . GLN A 1 221 ? -2.759 -27.056 11.266 1.00 83.00 221 GLN A C 1
ATOM 1771 O O . GLN A 1 221 ? -2.731 -28.128 10.669 1.00 83.00 221 GLN A O 1
ATOM 1776 N N . PRO A 1 222 ? -1.781 -26.144 11.127 1.00 77.94 222 PRO A N 1
ATOM 1777 C CA . PRO A 1 222 ? -0.701 -26.285 10.155 1.00 77.94 222 PRO A CA 1
ATOM 1778 C C . PRO A 1 222 ? 0.243 -27.460 10.426 1.00 77.94 222 PRO A C 1
ATOM 1780 O O . PRO A 1 222 ? 0.928 -27.893 9.506 1.00 77.94 222 PRO A O 1
ATOM 1783 N N . GLU A 1 223 ? 0.277 -27.937 11.671 1.00 77.56 223 GLU A N 1
ATOM 1784 C CA . GLU A 1 223 ? 1.116 -29.047 12.134 1.00 77.56 223 GLU A CA 1
ATOM 1785 C C . GLU A 1 223 ? 0.331 -30.365 12.261 1.00 77.56 223 GLU A C 1
ATOM 1787 O O . GLU A 1 223 ? 0.888 -31.349 12.733 1.00 77.56 223 GLU A O 1
ATOM 1792 N N . ALA A 1 224 ? -0.964 -30.387 11.912 1.00 71.62 224 ALA A N 1
ATOM 1793 C CA . ALA A 1 224 ? -1.743 -31.622 11.951 1.00 71.62 224 ALA A CA 1
ATOM 1794 C C . ALA A 1 224 ? -1.290 -32.555 10.827 1.00 71.62 224 ALA A C 1
ATOM 1796 O O . ALA A 1 224 ? -1.301 -32.158 9.653 1.00 71.62 224 ALA A O 1
ATOM 1797 N N . ASP A 1 225 ? -0.918 -33.778 11.206 1.00 64.19 225 ASP A N 1
ATOM 1798 C CA . ASP A 1 225 ? -0.548 -34.831 10.270 1.00 64.19 225 ASP A CA 1
ATOM 1799 C C . ASP A 1 225 ? -1.783 -35.214 9.444 1.00 64.19 225 ASP A C 1
ATOM 1801 O O . ASP A 1 225 ? -2.853 -35.482 9.990 1.00 64.19 225 ASP A O 1
ATOM 1805 N N . GLU A 1 226 ? -1.663 -35.203 8.115 1.00 59.09 226 GLU A N 1
ATOM 1806 C CA . GLU A 1 226 ? -2.787 -35.522 7.215 1.00 59.09 226 GLU A CA 1
ATOM 1807 C C . GLU A 1 226 ? -3.213 -37.001 7.316 1.00 59.09 226 GLU A C 1
ATOM 1809 O O . GLU A 1 226 ? -4.319 -37.349 6.902 1.00 59.09 226 GLU A O 1
ATOM 1814 N N . ASP A 1 227 ? -2.352 -37.839 7.906 1.00 54.28 227 ASP A N 1
ATOM 1815 C CA . ASP A 1 227 ? -2.506 -39.289 8.053 1.00 54.28 227 ASP A CA 1
ATOM 1816 C C . ASP A 1 227 ? -2.965 -39.736 9.465 1.00 54.28 227 ASP A C 1
ATOM 1818 O O . ASP A 1 227 ? -3.183 -40.931 9.684 1.00 54.28 227 ASP A O 1
ATOM 1822 N N . GLU A 1 228 ? -3.109 -38.824 10.438 1.00 54.22 228 GLU A N 1
ATOM 1823 C CA . GLU A 1 228 ? -3.596 -39.154 11.791 1.00 54.22 228 GLU A CA 1
ATOM 1824 C C . GLU A 1 228 ? -5.134 -39.239 11.830 1.00 54.22 228 GLU A C 1
ATOM 1826 O O . GLU A 1 228 ? -5.835 -38.327 11.389 1.00 54.22 228 GLU A O 1
ATOM 1831 N N . GLU A 1 229 ? -5.684 -40.338 12.372 1.00 52.88 229 GLU A N 1
ATOM 1832 C CA . GLU A 1 229 ? -7.138 -40.472 12.530 1.00 52.88 229 GLU A CA 1
ATOM 1833 C C . GLU A 1 229 ? -7.665 -39.433 13.537 1.00 52.88 229 GLU A C 1
ATOM 1835 O O . GLU A 1 229 ? -7.211 -39.407 14.687 1.00 52.88 229 GLU A O 1
ATOM 1840 N N . PRO A 1 230 ? -8.643 -38.596 13.144 1.00 55.56 230 PRO A N 1
ATOM 1841 C CA . PRO A 1 230 ? -9.151 -37.538 14.000 1.00 55.56 230 PRO A CA 1
ATOM 1842 C C . PRO A 1 230 ? -9.862 -38.123 15.220 1.00 55.56 230 PRO A C 1
ATOM 1844 O O . PRO A 1 230 ? -10.652 -39.064 15.137 1.00 55.56 230 PRO A O 1
ATOM 1847 N N . THR A 1 231 ? -9.625 -37.527 16.383 1.00 59.38 231 THR A N 1
ATOM 1848 C CA . THR A 1 231 ? -10.381 -37.841 17.596 1.00 59.38 231 THR A CA 1
ATOM 1849 C C . THR A 1 231 ? -11.835 -37.363 17.476 1.00 59.38 231 THR A C 1
ATOM 1851 O O . THR A 1 231 ? -12.161 -36.468 16.699 1.00 59.38 231 THR A O 1
ATOM 1854 N N . ALA A 1 232 ? -12.741 -37.887 18.309 1.00 49.88 232 ALA A N 1
ATOM 1855 C CA . ALA A 1 232 ? -14.173 -37.542 18.271 1.00 49.88 232 ALA A CA 1
ATOM 1856 C C . ALA A 1 232 ? -14.491 -36.031 18.438 1.00 49.88 232 ALA A C 1
ATOM 1858 O O . ALA A 1 232 ? -15.586 -35.583 18.102 1.00 49.88 232 ALA A O 1
ATOM 1859 N N . GLY A 1 233 ? -13.560 -35.230 18.978 1.00 53.31 233 GLY A N 1
ATOM 1860 C CA . GLY A 1 233 ? -13.669 -33.764 19.022 1.00 53.31 233 GLY A CA 1
ATOM 1861 C C . GLY A 1 233 ? -13.155 -33.065 17.755 1.00 53.31 233 GLY A C 1
ATOM 1862 O O . GLY A 1 233 ? -13.641 -31.988 17.412 1.00 53.31 233 GLY A O 1
ATOM 1863 N N . GLU A 1 234 ? -12.210 -33.685 17.049 1.00 53.69 234 GLU A N 1
ATOM 1864 C CA . GLU A 1 234 ? -11.636 -33.224 15.779 1.00 53.69 234 GLU A CA 1
ATOM 1865 C C . GLU A 1 234 ? -12.538 -33.577 14.590 1.00 53.69 234 GLU A C 1
ATOM 1867 O O . GLU A 1 234 ? -12.639 -32.784 13.657 1.00 53.69 234 GLU A O 1
ATOM 1872 N N . GLU A 1 235 ? -13.309 -34.668 14.667 1.00 51.28 235 GLU A N 1
ATOM 1873 C CA . GLU A 1 235 ? -14.339 -35.017 13.673 1.00 51.28 235 GLU A CA 1
ATOM 1874 C C . GLU A 1 235 ? -15.371 -33.893 13.462 1.00 51.28 235 GLU A C 1
ATOM 1876 O O . GLU A 1 235 ? -15.795 -33.634 12.337 1.00 51.28 235 GLU A O 1
ATOM 1881 N N . ALA A 1 236 ? -15.737 -33.165 14.525 1.00 49.66 236 ALA A N 1
ATOM 1882 C CA . ALA A 1 236 ? -16.654 -32.021 14.451 1.00 49.66 236 ALA A CA 1
ATOM 1883 C C . ALA A 1 236 ? -16.023 -30.757 13.821 1.00 49.66 236 ALA A C 1
ATOM 1885 O O . ALA A 1 236 ? -16.741 -29.825 13.451 1.00 49.66 236 ALA A O 1
ATOM 1886 N N . LEU A 1 237 ? -14.690 -30.713 13.714 1.00 52.34 237 LEU A N 1
ATOM 1887 C CA . LEU A 1 237 ? -13.886 -29.620 13.155 1.00 52.34 237 LEU A CA 1
ATOM 1888 C C . LEU A 1 237 ? -13.271 -29.961 11.787 1.00 52.34 237 LEU A C 1
ATOM 1890 O O . LEU A 1 237 ? -12.735 -29.054 11.153 1.00 52.34 237 LEU A O 1
ATOM 1894 N N . MET A 1 238 ? -13.396 -31.206 11.304 1.00 54.12 238 MET A N 1
ATOM 1895 C CA . MET A 1 238 ? -12.863 -31.673 10.011 1.00 54.12 238 MET A CA 1
ATOM 1896 C C . MET A 1 238 ? -13.296 -30.829 8.799 1.00 54.12 238 MET A C 1
ATOM 1898 O O . MET A 1 238 ? -12.639 -30.874 7.767 1.00 54.12 238 MET A O 1
ATOM 1902 N N . GLY A 1 239 ? -14.380 -30.056 8.913 1.00 54.81 239 GLY A N 1
ATOM 1903 C CA . GLY A 1 239 ? -14.861 -29.133 7.878 1.00 54.81 239 GLY A CA 1
ATOM 1904 C C . GLY A 1 239 ? -14.452 -27.666 8.050 1.00 54.81 239 GLY A C 1
ATOM 1905 O O . GLY A 1 239 ? -14.955 -26.808 7.333 1.00 54.81 239 GLY A O 1
ATOM 1906 N N . LYS A 1 240 ? -13.619 -27.344 9.048 1.00 74.06 240 LYS A N 1
ATOM 1907 C CA . LYS A 1 240 ? -13.208 -25.967 9.375 1.00 74.06 240 LYS A CA 1
ATOM 1908 C C . LYS A 1 240 ? -11.712 -25.857 9.654 1.00 74.06 240 LYS A C 1
ATOM 1910 O O . LYS A 1 240 ? -11.302 -25.103 10.546 1.00 74.06 240 LYS A O 1
ATOM 1915 N N . ARG A 1 241 ? -10.890 -26.608 8.918 1.00 83.81 241 ARG A N 1
ATOM 1916 C CA . ARG A 1 241 ? -9.427 -26.520 9.027 1.00 83.81 241 ARG A CA 1
ATOM 1917 C C . ARG A 1 241 ? -8.908 -25.375 8.170 1.00 83.81 241 ARG A C 1
ATOM 1919 O O . ARG A 1 241 ? -8.224 -24.486 8.685 1.00 83.81 241 ARG A O 1
ATOM 1926 N N . LEU A 1 242 ? -9.260 -25.386 6.885 1.00 86.19 242 LEU A N 1
ATOM 1927 C CA . LEU A 1 242 ? -8.812 -24.392 5.917 1.00 86.19 242 LEU A CA 1
ATOM 1928 C C . LEU A 1 242 ? -9.864 -23.298 5.743 1.00 86.19 242 LEU A C 1
ATOM 1930 O O . LEU A 1 242 ? -10.955 -23.529 5.225 1.00 86.19 242 LEU A O 1
ATOM 1934 N N . TRP A 1 243 ? -9.506 -22.073 6.109 1.00 91.38 243 TRP A N 1
ATOM 1935 C CA . TRP A 1 243 ? -10.319 -20.895 5.839 1.00 91.38 243 TRP A CA 1
ATOM 1936 C C . TRP A 1 243 ? -9.816 -20.187 4.586 1.00 91.38 243 TRP A C 1
ATOM 1938 O O . TRP A 1 243 ? -8.693 -19.687 4.549 1.00 91.38 243 TRP A O 1
ATOM 1948 N N . LYS A 1 244 ? -10.631 -20.164 3.540 1.00 89.00 244 LYS A N 1
ATOM 1949 C CA . LYS A 1 244 ? -10.280 -19.681 2.206 1.00 89.00 244 LYS A CA 1
ATOM 1950 C C . LYS A 1 244 ? -10.948 -18.342 1.942 1.00 89.00 244 LYS A C 1
ATOM 1952 O O . LYS A 1 244 ? -12.154 -18.194 2.121 1.00 89.00 244 LYS A O 1
ATOM 1957 N N . TRP A 1 245 ? -10.167 -17.354 1.536 1.00 90.94 245 TRP A N 1
ATOM 1958 C CA . TRP A 1 245 ? -10.637 -15.997 1.283 1.00 90.94 245 TRP A CA 1
ATOM 1959 C C . TRP A 1 245 ? -10.644 -15.736 -0.209 1.00 90.94 245 TRP A C 1
ATOM 1961 O O . TRP A 1 245 ? -9.641 -15.967 -0.881 1.00 90.94 245 TRP A O 1
ATOM 1971 N N . TYR A 1 246 ? -11.756 -15.225 -0.711 1.00 86.62 246 TYR A N 1
ATOM 1972 C CA . TYR A 1 246 ? -11.986 -14.990 -2.122 1.00 86.62 246 TYR A CA 1
ATOM 1973 C C . TYR A 1 246 ? -12.355 -13.535 -2.390 1.00 86.62 246 TYR A C 1
ATOM 1975 O O . TYR A 1 246 ? -13.042 -12.903 -1.585 1.00 86.62 246 TYR A O 1
ATOM 1983 N N . THR A 1 247 ? -11.951 -13.016 -3.547 1.00 84.69 247 THR A N 1
ATOM 1984 C CA . THR A 1 247 ? -12.390 -11.709 -4.054 1.00 84.69 247 THR A CA 1
ATOM 1985 C C . THR A 1 247 ? -12.886 -11.817 -5.493 1.00 84.69 247 THR A C 1
ATOM 1987 O O . THR A 1 247 ? -12.504 -12.715 -6.245 1.00 84.69 247 THR A O 1
ATOM 1990 N N . GLU A 1 248 ? -13.778 -10.913 -5.891 1.00 77.50 248 GLU A N 1
ATOM 1991 C CA . GLU A 1 248 ? -14.149 -10.741 -7.285 1.00 77.50 248 GLU A CA 1
ATOM 1992 C C . GLU A 1 248 ? -12.899 -10.270 -8.039 1.00 77.50 248 GLU A C 1
ATOM 1994 O O . GLU A 1 248 ? -12.252 -9.306 -7.616 1.00 77.50 248 GLU A O 1
ATOM 1999 N N . PRO A 1 249 ? -12.570 -10.873 -9.188 1.00 60.31 249 PRO A N 1
ATOM 2000 C CA . PRO A 1 249 ? -11.447 -10.412 -9.979 1.00 60.31 249 PRO A CA 1
ATOM 2001 C C . PRO A 1 249 ? -11.815 -9.080 -10.660 1.00 60.31 249 PRO A C 1
ATOM 2003 O O . PRO A 1 249 ? -12.276 -9.117 -11.802 1.00 60.31 249 PRO A O 1
ATOM 2006 N N . ARG A 1 250 ? -11.705 -7.926 -9.957 1.00 56.09 250 ARG A N 1
ATOM 2007 C CA . ARG A 1 250 ? -11.807 -6.529 -10.482 1.00 56.09 250 ARG A CA 1
ATOM 2008 C C . ARG A 1 250 ? -11.860 -5.370 -9.449 1.00 56.09 250 ARG A C 1
ATOM 2010 O O . ARG A 1 250 ? -12.252 -4.267 -9.845 1.00 56.09 250 ARG A O 1
ATOM 2017 N N . SER A 1 251 ? -11.498 -5.506 -8.170 1.00 41.53 251 SER A N 1
ATOM 2018 C CA . SER A 1 251 ? -11.474 -4.320 -7.284 1.00 41.53 251 SER A CA 1
ATOM 2019 C C . SER A 1 251 ? -10.310 -3.380 -7.616 1.00 41.53 251 SER A C 1
ATOM 2021 O O . SER A 1 251 ? -9.155 -3.778 -7.616 1.00 41.53 251 SER A O 1
ATOM 2023 N N . ALA A 1 252 ? -10.614 -2.101 -7.858 1.00 33.47 252 ALA A N 1
ATOM 2024 C CA . ALA A 1 252 ? -9.624 -1.041 -8.083 1.00 33.47 252 ALA A CA 1
ATOM 2025 C C . ALA A 1 252 ? -8.719 -0.754 -6.863 1.00 33.47 252 ALA A C 1
ATOM 2027 O O . ALA A 1 252 ? -7.756 -0.010 -6.998 1.00 33.47 252 ALA A O 1
ATOM 2028 N N . ASP A 1 253 ? -9.029 -1.355 -5.711 1.00 37.00 253 ASP A N 1
ATOM 2029 C CA . ASP A 1 253 ? -8.307 -1.202 -4.445 1.00 37.00 253 ASP A CA 1
ATOM 2030 C C . ASP A 1 253 ? -7.433 -2.423 -4.097 1.00 37.00 253 ASP A C 1
ATOM 2032 O O . ASP A 1 253 ? -6.853 -2.459 -3.012 1.00 37.00 253 ASP A O 1
ATOM 2036 N N . ASP A 1 254 ? -7.383 -3.448 -4.953 1.00 40.16 254 ASP A N 1
ATOM 2037 C CA . ASP A 1 254 ? -6.516 -4.608 -4.744 1.00 40.16 254 ASP A CA 1
ATOM 2038 C C . ASP A 1 254 ? -5.133 -4.259 -5.324 1.00 40.16 254 ASP A C 1
ATOM 2040 O O . ASP A 1 254 ? -4.886 -4.429 -6.517 1.00 40.16 254 ASP A O 1
ATOM 2044 N N . ASP A 1 255 ? -4.228 -3.745 -4.483 1.00 37.16 255 ASP A N 1
ATOM 2045 C CA . ASP A 1 255 ? -2.818 -3.472 -4.846 1.00 37.16 255 ASP A CA 1
ATOM 2046 C C . ASP A 1 255 ? -2.039 -4.782 -5.143 1.00 37.16 255 ASP A C 1
ATOM 2048 O O . ASP A 1 255 ? -0.931 -4.789 -5.682 1.00 37.16 255 ASP A O 1
ATOM 2052 N N . GLY A 1 256 ? -2.669 -5.929 -4.858 1.00 39.38 256 GLY A N 1
ATOM 2053 C CA . GLY A 1 256 ? -2.291 -7.249 -5.342 1.00 39.38 256 GLY A CA 1
ATOM 2054 C C . GLY A 1 256 ? -2.804 -7.488 -6.760 1.00 39.38 256 GLY A C 1
ATOM 2055 O O . GLY A 1 256 ? -3.955 -7.875 -6.973 1.00 39.38 256 GLY A O 1
ATOM 2056 N N . SER A 1 257 ? -1.920 -7.290 -7.738 1.00 42.44 257 SER A N 1
ATOM 2057 C CA . SER A 1 257 ? -2.058 -7.800 -9.105 1.00 42.44 257 SER A CA 1
ATOM 2058 C C . SER A 1 257 ? -2.656 -9.209 -9.107 1.00 42.44 257 SER A C 1
ATOM 2060 O O . SER A 1 257 ? -1.899 -10.134 -8.897 1.00 42.44 257 SER A O 1
ATOM 2062 N N . GLU A 1 258 ? -3.920 -9.416 -9.477 1.00 51.53 258 GLU A N 1
ATOM 2063 C CA . GLU A 1 258 ? -4.256 -10.493 -10.418 1.00 51.53 258 GLU A CA 1
ATOM 2064 C C . GLU A 1 258 ? -5.571 -10.194 -11.149 1.00 51.53 258 GLU A C 1
ATOM 2066 O O . GLU A 1 258 ? -6.541 -9.651 -10.621 1.00 51.53 258 GLU A O 1
ATOM 2071 N N . THR A 1 259 ? -5.569 -10.516 -12.435 1.00 44.22 259 THR A N 1
ATOM 2072 C CA . THR A 1 259 ? -6.649 -10.228 -13.374 1.00 44.22 259 THR A CA 1
ATOM 2073 C C . THR A 1 259 ? -7.592 -11.419 -13.486 1.00 44.22 259 THR A C 1
ATOM 2075 O O . THR A 1 259 ? -7.176 -12.549 -13.277 1.00 44.22 259 THR A O 1
ATOM 2078 N N . ALA A 1 260 ? -8.839 -11.205 -13.925 1.00 49.62 260 ALA A N 1
ATOM 2079 C CA . ALA A 1 260 ? -9.838 -12.262 -14.191 1.00 49.62 260 ALA A CA 1
ATOM 2080 C C . ALA A 1 260 ? -9.444 -13.286 -15.286 1.00 49.62 260 ALA A C 1
ATOM 2082 O O . ALA A 1 260 ? -10.294 -14.003 -15.808 1.00 49.62 260 ALA A O 1
ATOM 2083 N N . ARG A 1 261 ? -8.194 -13.251 -15.749 1.00 67.00 261 ARG A N 1
ATOM 2084 C CA . ARG A 1 261 ? -7.659 -14.010 -16.874 1.00 67.00 261 ARG A CA 1
ATOM 2085 C C . ARG A 1 261 ? -6.162 -14.188 -16.707 1.00 67.00 261 ARG A C 1
ATOM 2087 O O . ARG A 1 261 ? -5.487 -13.312 -16.159 1.00 67.00 261 ARG A O 1
ATOM 2094 N N . GLU A 1 262 ? -5.653 -15.250 -17.305 1.00 79.62 262 GLU A N 1
ATOM 2095 C CA . GLU A 1 262 ? -4.228 -15.371 -17.563 1.00 79.62 262 GLU A CA 1
ATOM 2096 C C . GLU A 1 262 ? -3.785 -14.360 -18.621 1.00 79.62 262 GLU A C 1
ATOM 2098 O O . GLU A 1 262 ? -4.486 -14.109 -19.609 1.00 79.62 262 GLU A O 1
ATOM 2103 N N . GLN A 1 263 ? -2.605 -13.785 -18.424 1.00 86.69 263 GLN A N 1
ATOM 2104 C CA . GLN A 1 263 ? -1.972 -12.878 -19.370 1.00 86.69 263 GLN A CA 1
ATOM 2105 C C . GLN A 1 263 ? -0.532 -13.307 -19.569 1.00 86.69 263 GLN A C 1
ATOM 2107 O O . GLN A 1 263 ? 0.226 -13.403 -18.607 1.00 86.69 263 GLN A O 1
ATOM 2112 N N . GLU A 1 264 ? -0.150 -13.548 -20.818 1.00 92.44 264 GLU A N 1
ATOM 2113 C CA . GLU A 1 264 ? 1.245 -13.796 -21.159 1.00 92.44 264 GLU A CA 1
ATOM 2114 C C . GLU A 1 264 ? 2.078 -12.526 -21.000 1.00 92.44 264 GLU A C 1
ATOM 2116 O O . GLU A 1 264 ? 1.625 -11.418 -21.299 1.00 92.44 264 GLU A O 1
ATOM 2121 N N . LEU A 1 265 ? 3.320 -12.705 -20.555 1.00 92.75 265 LEU A N 1
ATOM 2122 C CA . LEU A 1 265 ? 4.206 -11.614 -20.178 1.00 92.75 265 LEU A CA 1
ATOM 2123 C C . LEU A 1 265 ? 4.535 -10.691 -21.354 1.00 92.75 265 LEU A C 1
ATOM 2125 O O . LEU A 1 265 ? 4.387 -9.479 -21.242 1.00 92.75 265 LEU A O 1
ATOM 2129 N N . ALA A 1 266 ? 4.943 -11.236 -22.502 1.00 93.56 266 ALA A N 1
ATOM 2130 C CA . ALA A 1 266 ? 5.344 -10.405 -23.639 1.00 93.56 266 ALA A CA 1
ATOM 2131 C C . ALA A 1 266 ? 4.187 -9.553 -24.214 1.00 93.56 266 ALA A C 1
ATOM 2133 O O . ALA A 1 266 ? 4.385 -8.348 -24.398 1.00 93.56 266 ALA A O 1
ATOM 2134 N N . PRO A 1 267 ? 2.974 -10.101 -24.453 1.00 93.81 267 PRO A N 1
ATOM 2135 C CA . PRO A 1 267 ? 1.818 -9.291 -24.837 1.00 93.81 267 PRO A CA 1
ATOM 2136 C C . PRO A 1 267 ? 1.453 -8.213 -23.812 1.00 93.81 267 PRO A C 1
ATOM 2138 O O . PRO A 1 267 ? 1.119 -7.100 -24.216 1.00 93.81 267 PRO A O 1
ATOM 2141 N N . HIS A 1 268 ? 1.539 -8.529 -22.516 1.00 93.31 268 HIS A N 1
ATOM 2142 C CA . HIS A 1 268 ? 1.268 -7.586 -21.434 1.00 93.31 268 HIS A CA 1
ATOM 2143 C C . HIS A 1 268 ? 2.239 -6.395 -21.462 1.00 93.31 268 HIS A C 1
ATOM 2145 O O . HIS A 1 268 ? 1.805 -5.250 -21.572 1.00 93.31 268 HIS A O 1
ATOM 2151 N N . LEU A 1 269 ? 3.551 -6.650 -21.488 1.00 94.00 269 LEU A N 1
ATOM 2152 C CA . LEU A 1 269 ? 4.579 -5.600 -21.548 1.00 94.00 269 LEU A CA 1
ATOM 2153 C C . LEU A 1 269 ? 4.380 -4.646 -22.738 1.00 94.00 269 LEU A C 1
ATOM 2155 O O . LEU A 1 269 ? 4.480 -3.425 -22.604 1.00 94.00 269 LEU A O 1
ATOM 2159 N N . GLU A 1 270 ? 4.053 -5.190 -23.912 1.00 94.75 270 GLU A N 1
ATOM 2160 C CA . GLU A 1 270 ? 3.799 -4.394 -25.116 1.00 94.75 270 GLU A CA 1
ATOM 2161 C C . GLU A 1 270 ? 2.494 -3.580 -25.021 1.00 94.75 270 GLU A C 1
ATOM 2163 O O . GLU A 1 270 ? 2.407 -2.467 -25.550 1.00 94.75 270 GLU A O 1
ATOM 2168 N N . ALA A 1 271 ? 1.468 -4.106 -24.350 1.00 94.75 271 ALA A N 1
ATOM 2169 C CA . ALA A 1 271 ? 0.217 -3.391 -24.126 1.00 94.75 271 ALA A CA 1
ATOM 2170 C C . ALA A 1 271 ? 0.388 -2.239 -23.121 1.00 94.75 271 ALA A C 1
ATOM 2172 O O . ALA A 1 271 ? -0.033 -1.113 -23.412 1.00 94.75 271 ALA A O 1
ATOM 2173 N N . VAL A 1 272 ? 1.083 -2.478 -22.003 1.00 95.81 272 VAL A N 1
ATOM 2174 C CA . VAL A 1 272 ? 1.403 -1.449 -21.001 1.00 95.81 272 VAL A CA 1
ATOM 2175 C C . VAL A 1 272 ? 2.275 -0.350 -21.612 1.00 95.81 272 VAL A C 1
ATOM 2177 O O . VAL A 1 272 ? 1.983 0.830 -21.425 1.00 95.81 272 VAL A O 1
ATOM 2180 N N . ALA A 1 273 ? 3.265 -0.694 -22.444 1.00 96.88 273 ALA A N 1
ATOM 2181 C CA . ALA A 1 273 ? 4.075 0.289 -23.171 1.00 96.88 273 ALA A CA 1
ATOM 2182 C C . ALA A 1 273 ? 3.235 1.201 -24.082 1.00 96.88 273 ALA A C 1
ATOM 2184 O O . ALA A 1 273 ? 3.414 2.421 -24.089 1.00 96.88 273 ALA A O 1
ATOM 2185 N N . LYS A 1 274 ? 2.266 0.637 -24.817 1.00 97.62 274 LYS A N 1
ATOM 2186 C CA . LYS A 1 274 ? 1.329 1.419 -25.645 1.00 97.62 274 LYS A CA 1
ATOM 2187 C C . LYS A 1 274 ? 0.433 2.329 -24.811 1.00 97.62 274 LYS A C 1
ATOM 2189 O O . LYS A 1 274 ? 0.105 3.432 -25.250 1.00 97.62 274 LYS A O 1
ATOM 2194 N N . LEU A 1 275 ? -0.001 1.881 -23.636 1.00 97.69 275 LEU A N 1
ATOM 2195 C CA . LEU A 1 275 ? -0.802 2.700 -22.728 1.00 97.69 275 LEU A CA 1
ATOM 2196 C C . LEU A 1 275 ? 0.025 3.836 -22.128 1.00 97.69 275 LEU A C 1
ATOM 2198 O O . LEU A 1 275 ? -0.437 4.974 -22.154 1.00 97.69 275 LEU A O 1
ATOM 2202 N N . ALA A 1 276 ? 1.253 3.560 -21.690 1.00 98.06 276 ALA A N 1
ATOM 2203 C CA . ALA A 1 276 ? 2.183 4.573 -21.204 1.00 98.06 276 ALA A CA 1
ATOM 2204 C C . ALA A 1 276 ? 2.476 5.635 -22.275 1.00 98.06 276 ALA A C 1
ATOM 2206 O O . ALA A 1 276 ? 2.395 6.826 -21.983 1.00 98.06 276 ALA A O 1
ATOM 2207 N N . GLN A 1 277 ? 2.698 5.225 -23.531 1.00 98.19 277 GLN A N 1
ATOM 2208 C CA . GLN A 1 277 ? 2.856 6.145 -24.664 1.00 98.19 277 GLN A CA 1
ATOM 2209 C C . GLN A 1 277 ? 1.630 7.057 -24.823 1.00 98.19 277 GLN A C 1
ATOM 2211 O O . GLN A 1 277 ? 1.758 8.277 -24.899 1.00 98.19 277 GLN A O 1
ATOM 2216 N N . ARG A 1 278 ? 0.420 6.484 -24.810 1.00 98.06 278 ARG A N 1
ATOM 2217 C CA . ARG A 1 278 ? -0.828 7.258 -24.920 1.00 98.06 278 ARG A CA 1
ATOM 2218 C C . ARG A 1 278 ? -1.022 8.215 -23.746 1.00 98.06 278 ARG A C 1
ATOM 2220 O O . ARG A 1 278 ? -1.502 9.326 -23.950 1.00 98.06 278 ARG A O 1
ATOM 2227 N N . ILE A 1 279 ? -0.694 7.787 -22.527 1.00 97.81 279 ILE A N 1
ATOM 2228 C CA . ILE A 1 279 ? -0.749 8.635 -21.331 1.00 97.81 279 ILE A CA 1
ATOM 2229 C C . ILE A 1 279 ? 0.222 9.809 -21.497 1.00 97.81 279 ILE A C 1
ATOM 2231 O O . ILE A 1 279 ? -0.196 10.957 -21.357 1.00 97.81 279 ILE A O 1
ATOM 2235 N N . ALA A 1 280 ? 1.473 9.538 -21.875 1.00 97.94 280 ALA A N 1
ATOM 2236 C CA . ALA A 1 280 ? 2.498 10.558 -22.074 1.00 97.94 280 ALA A CA 1
ATOM 2237 C C . ALA A 1 280 ? 2.103 11.592 -23.143 1.00 97.94 280 ALA A C 1
ATOM 2239 O O . ALA A 1 280 ? 2.228 12.793 -22.910 1.00 97.94 280 ALA A O 1
ATOM 2240 N N . GLU A 1 281 ? 1.553 11.142 -24.275 1.00 97.88 281 GLU A N 1
ATOM 2241 C CA . GLU A 1 281 ? 1.048 12.016 -25.342 1.00 97.88 281 GLU A CA 1
ATOM 2242 C C . GLU A 1 281 ? -0.109 12.902 -24.871 1.00 97.88 281 GLU A C 1
ATOM 2244 O O . GLU A 1 281 ? -0.138 14.099 -25.151 1.00 97.88 281 GLU A O 1
ATOM 2249 N N . ARG A 1 282 ? -1.077 12.330 -24.145 1.00 98.00 282 ARG A N 1
ATOM 2250 C CA . ARG A 1 282 ? -2.262 13.068 -23.674 1.00 98.00 282 ARG A CA 1
ATOM 2251 C C . ARG A 1 282 ? -1.942 14.083 -22.591 1.00 98.00 282 ARG A C 1
ATOM 2253 O O . ARG A 1 282 ? -2.623 15.100 -22.510 1.00 98.00 282 ARG A O 1
ATOM 2260 N N . LEU A 1 283 ? -0.930 13.799 -21.782 1.00 97.69 283 LEU A N 1
ATOM 2261 C CA . LEU A 1 283 ? -0.414 14.715 -20.773 1.00 97.69 283 LEU A CA 1
ATOM 2262 C C . LEU A 1 283 ? 0.615 15.700 -21.345 1.00 97.69 283 LEU A C 1
ATOM 2264 O O . LEU A 1 283 ? 1.061 16.578 -20.613 1.00 97.69 283 LEU A O 1
ATOM 2268 N N . ALA A 1 284 ? 0.979 15.564 -22.627 1.00 97.88 284 ALA A N 1
ATOM 2269 C CA . ALA A 1 284 ? 2.016 16.351 -23.290 1.00 97.88 284 ALA A CA 1
ATOM 2270 C C . ALA A 1 284 ? 3.330 16.384 -22.488 1.00 97.88 284 ALA A C 1
ATOM 2272 O O . ALA A 1 284 ? 3.928 17.444 -22.290 1.00 97.88 284 ALA A O 1
ATOM 2273 N N . LEU A 1 285 ? 3.761 15.217 -21.993 1.00 97.62 285 LEU A N 1
ATOM 2274 C CA . LEU A 1 285 ? 4.993 15.114 -21.213 1.00 97.62 285 LEU A CA 1
ATOM 2275 C C . LEU A 1 285 ? 6.209 15.510 -22.061 1.00 97.62 285 LEU A C 1
ATOM 2277 O O . LEU A 1 285 ? 6.244 15.198 -23.257 1.00 97.62 285 LEU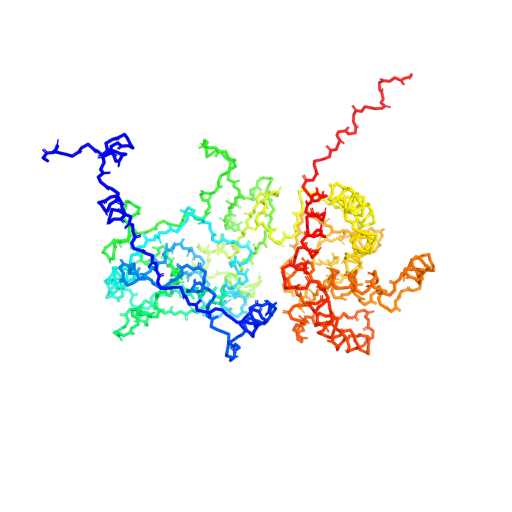 A O 1
ATOM 2281 N N . PRO A 1 286 ? 7.232 16.148 -21.465 1.00 97.50 286 PRO A N 1
ATOM 2282 C CA . PRO A 1 286 ? 8.470 16.401 -22.181 1.00 97.50 286 PRO A CA 1
ATOM 2283 C C . PRO A 1 286 ? 9.157 15.084 -22.574 1.00 97.50 286 PRO A C 1
ATOM 2285 O O . PRO A 1 286 ? 8.932 14.029 -21.981 1.00 97.50 286 PRO A O 1
ATOM 2288 N N . GLU A 1 287 ? 10.008 15.149 -23.600 1.00 96.56 287 GLU A N 1
ATOM 2289 C CA . GLU A 1 287 ? 10.605 13.974 -24.254 1.00 96.56 287 GLU A CA 1
ATOM 2290 C C . GLU A 1 287 ? 11.329 13.035 -23.277 1.00 96.56 287 GLU A C 1
ATOM 2292 O O . GLU A 1 287 ? 11.260 11.814 -23.418 1.00 96.56 287 GLU A O 1
ATOM 2297 N N . THR A 1 288 ? 11.988 13.592 -22.254 1.00 96.75 288 THR A N 1
ATOM 2298 C CA . THR A 1 288 ? 12.718 12.794 -21.260 1.00 96.75 288 THR A CA 1
ATOM 2299 C C . THR A 1 288 ? 11.768 11.949 -20.411 1.00 96.75 288 THR A C 1
ATOM 2301 O O . THR A 1 288 ? 11.979 10.748 -20.254 1.00 96.75 288 THR A O 1
ATOM 2304 N N . GLU A 1 289 ? 10.710 12.556 -19.879 1.00 98.31 289 GLU A N 1
ATOM 2305 C CA . GLU A 1 289 ? 9.729 11.902 -19.015 1.00 98.31 289 GLU A CA 1
ATOM 2306 C C . GLU A 1 289 ? 8.849 10.938 -19.815 1.00 98.31 289 GLU A C 1
ATOM 2308 O O . GLU A 1 289 ? 8.592 9.824 -19.359 1.00 98.31 289 GLU A O 1
ATOM 2313 N N . ALA A 1 290 ? 8.448 11.325 -21.031 1.00 98.06 290 ALA A N 1
ATOM 2314 C CA . ALA A 1 290 ? 7.708 10.463 -21.949 1.00 98.06 290 ALA A CA 1
ATOM 2315 C C . ALA A 1 290 ? 8.517 9.208 -22.308 1.00 98.06 290 ALA A C 1
ATOM 2317 O O . ALA A 1 290 ? 8.023 8.088 -22.166 1.00 98.06 290 ALA A O 1
ATOM 2318 N N . GLY A 1 291 ? 9.782 9.388 -22.707 1.00 97.38 291 GLY A N 1
ATOM 2319 C CA . GLY A 1 291 ? 10.685 8.283 -23.013 1.00 97.38 291 GLY A CA 1
ATOM 2320 C C . GLY A 1 291 ? 10.892 7.363 -21.811 1.00 97.38 291 GLY A C 1
ATOM 2321 O O . GLY A 1 291 ? 10.836 6.144 -21.955 1.00 97.38 291 GLY A O 1
ATOM 2322 N N . ALA A 1 292 ? 11.061 7.928 -20.612 1.00 98.12 292 ALA A N 1
ATOM 2323 C CA . ALA A 1 292 ? 11.254 7.141 -19.398 1.00 98.12 292 ALA A CA 1
ATOM 2324 C C . ALA A 1 292 ? 10.007 6.330 -19.026 1.00 98.12 292 ALA A C 1
ATOM 2326 O O . ALA A 1 292 ? 10.135 5.157 -18.681 1.00 98.12 292 ALA A O 1
ATOM 2327 N N . ALA A 1 293 ? 8.812 6.921 -19.134 1.00 98.00 293 ALA A N 1
ATOM 2328 C CA . ALA A 1 293 ? 7.552 6.238 -18.848 1.00 98.00 293 ALA A CA 1
ATOM 2329 C C . ALA A 1 293 ? 7.331 5.036 -19.780 1.00 98.00 293 ALA A C 1
ATOM 2331 O O . ALA A 1 293 ? 6.957 3.956 -19.324 1.00 98.00 293 ALA A O 1
ATOM 2332 N N . VAL A 1 294 ? 7.609 5.198 -21.077 1.00 97.38 294 VAL A N 1
ATOM 2333 C CA . VAL A 1 294 ? 7.470 4.127 -22.077 1.00 97.38 294 VAL A CA 1
ATOM 2334 C C . VAL A 1 294 ? 8.503 3.028 -21.852 1.00 97.38 294 VAL A C 1
ATOM 2336 O O . VAL A 1 294 ? 8.158 1.849 -21.858 1.00 97.38 294 VAL A O 1
ATOM 2339 N N . LEU A 1 295 ? 9.759 3.403 -21.612 1.00 96.44 295 LEU A N 1
ATOM 2340 C CA . LEU A 1 295 ? 10.852 2.459 -21.392 1.00 96.44 295 LEU A CA 1
ATOM 2341 C C . LEU A 1 295 ? 10.655 1.658 -20.099 1.00 96.44 295 LEU A C 1
ATOM 2343 O O . LEU A 1 295 ? 10.841 0.444 -20.088 1.00 96.44 295 LEU A O 1
ATOM 2347 N N . ALA A 1 296 ? 10.195 2.318 -19.033 1.00 97.56 296 ALA A N 1
ATOM 2348 C CA . ALA A 1 296 ? 9.816 1.650 -17.797 1.00 97.56 296 ALA A CA 1
ATOM 2349 C C . ALA A 1 296 ? 8.653 0.678 -18.027 1.00 97.56 296 ALA A C 1
ATOM 2351 O O . ALA A 1 296 ? 8.749 -0.486 -17.656 1.00 97.56 296 ALA A O 1
ATOM 2352 N N . ALA A 1 297 ? 7.593 1.114 -18.713 1.00 97.19 297 ALA A N 1
ATOM 2353 C CA . ALA A 1 297 ? 6.440 0.276 -19.036 1.00 97.19 297 ALA A CA 1
ATOM 2354 C C . ALA A 1 297 ? 6.812 -0.990 -19.816 1.00 97.19 297 ALA A C 1
ATOM 2356 O O . ALA A 1 297 ? 6.320 -2.072 -19.493 1.00 97.19 297 ALA A O 1
ATOM 2357 N N . ARG A 1 298 ? 7.731 -0.883 -20.783 1.00 94.38 298 ARG A N 1
ATOM 2358 C CA . ARG A 1 298 ? 8.209 -2.033 -21.561 1.00 94.38 298 ARG A CA 1
ATOM 2359 C C . ARG A 1 298 ? 8.854 -3.116 -20.704 1.00 94.38 298 ARG A C 1
ATOM 2361 O O . ARG A 1 298 ? 8.798 -4.278 -21.100 1.00 94.38 298 ARG A O 1
ATOM 2368 N N . TRP A 1 299 ? 9.489 -2.757 -19.587 1.00 94.75 299 TRP A N 1
ATOM 2369 C CA . TRP A 1 299 ? 10.403 -3.657 -18.873 1.00 94.75 299 TRP A CA 1
ATOM 2370 C C . TRP A 1 299 ? 10.147 -3.796 -17.369 1.00 94.75 299 TRP A C 1
ATOM 2372 O O . TRP A 1 299 ? 10.881 -4.523 -16.703 1.00 94.75 299 TRP A O 1
ATOM 2382 N N . HIS A 1 300 ? 9.111 -3.151 -16.828 1.00 95.56 300 HIS A N 1
ATOM 2383 C CA . HIS A 1 300 ? 8.809 -3.168 -15.392 1.00 95.56 300 HIS A CA 1
ATOM 2384 C C . HIS A 1 300 ? 8.617 -4.578 -14.817 1.00 95.56 300 HIS A C 1
ATOM 2386 O O . HIS A 1 300 ? 8.984 -4.830 -13.672 1.00 95.56 300 HIS A O 1
ATOM 2392 N N . ASP A 1 301 ? 8.146 -5.502 -15.652 1.00 95.94 301 ASP A N 1
ATOM 2393 C CA . ASP A 1 301 ? 7.685 -6.835 -15.269 1.00 95.94 301 ASP A CA 1
ATOM 2394 C C . ASP A 1 301 ? 8.597 -7.980 -15.750 1.00 95.94 301 ASP A C 1
ATOM 2396 O O . ASP A 1 301 ? 8.237 -9.151 -15.648 1.00 95.94 301 ASP A O 1
ATOM 2400 N N . LEU A 1 302 ? 9.798 -7.689 -16.266 1.00 94.62 302 LEU A N 1
ATOM 2401 C CA . LEU A 1 302 ? 10.740 -8.726 -16.726 1.00 94.62 302 LEU A CA 1
ATOM 2402 C C . LEU A 1 302 ? 11.075 -9.769 -15.647 1.00 94.62 302 LEU A C 1
ATOM 2404 O O . LEU A 1 302 ? 11.179 -10.960 -15.945 1.00 94.62 302 LEU A O 1
ATOM 2408 N N . GLY A 1 303 ? 11.155 -9.349 -14.385 1.00 94.88 303 GLY A N 1
ATOM 2409 C CA . GLY A 1 303 ? 11.338 -10.222 -13.232 1.00 94.88 303 GLY A CA 1
ATOM 2410 C C . GLY A 1 303 ? 10.209 -11.236 -13.036 1.00 94.88 303 GLY A C 1
ATOM 2411 O O . GLY A 1 303 ? 10.399 -12.245 -12.363 1.00 94.88 303 GLY A O 1
ATOM 2412 N N . LYS A 1 304 ? 9.043 -11.072 -13.666 1.00 94.88 304 LYS A N 1
ATOM 2413 C CA . LYS A 1 304 ? 8.008 -12.111 -13.632 1.00 94.88 304 LYS A CA 1
ATOM 2414 C C . LYS A 1 304 ? 8.442 -13.382 -14.363 1.00 94.88 304 LYS A C 1
ATOM 2416 O O . LYS A 1 304 ? 7.915 -14.446 -14.079 1.00 94.88 304 LYS A O 1
ATOM 2421 N N . ALA A 1 305 ? 9.451 -13.332 -15.235 1.00 94.88 305 ALA A N 1
ATOM 2422 C CA . ALA A 1 305 ? 9.968 -14.514 -15.931 1.00 94.88 305 ALA A CA 1
ATOM 2423 C C . ALA A 1 305 ? 10.760 -15.500 -15.042 1.00 94.88 305 ALA A C 1
ATOM 2425 O O . ALA A 1 305 ? 11.134 -16.574 -15.519 1.00 94.88 305 ALA A O 1
ATOM 2426 N N . ARG A 1 306 ? 11.034 -15.157 -13.774 1.00 94.31 306 ARG A N 1
ATOM 2427 C CA . ARG A 1 306 ? 11.725 -16.053 -12.833 1.00 94.31 306 ARG A CA 1
ATOM 2428 C C . ARG A 1 306 ? 10.883 -17.279 -12.506 1.00 94.31 306 ARG A C 1
ATOM 2430 O O . ARG A 1 306 ? 9.671 -17.163 -12.316 1.00 94.31 306 ARG A O 1
ATOM 2437 N N . GLN A 1 307 ? 11.533 -18.427 -12.325 1.00 95.12 307 GLN A N 1
ATOM 2438 C CA . GLN A 1 307 ? 10.875 -19.674 -11.924 1.00 95.12 307 GLN A CA 1
ATOM 2439 C C . GLN A 1 307 ? 10.072 -19.480 -10.633 1.00 95.12 307 GLN A C 1
ATOM 2441 O O . GLN A 1 307 ? 8.950 -19.963 -10.525 1.00 95.12 307 GLN A O 1
ATOM 2446 N N . ARG A 1 308 ? 10.615 -18.722 -9.671 1.00 93.19 308 ARG A N 1
ATOM 2447 C CA . ARG A 1 308 ? 9.944 -18.430 -8.396 1.00 93.19 308 ARG A CA 1
ATOM 2448 C C . ARG A 1 308 ? 8.621 -17.681 -8.587 1.00 93.19 308 ARG A C 1
ATOM 2450 O O . ARG A 1 308 ? 7.631 -18.037 -7.957 1.00 93.19 308 ARG A O 1
ATOM 2457 N N . TRP A 1 309 ? 8.589 -16.682 -9.471 1.00 93.06 309 TRP A N 1
ATOM 2458 C CA . TRP A 1 309 ? 7.351 -15.968 -9.789 1.00 93.06 309 TRP A CA 1
ATOM 2459 C C . TRP A 1 309 ? 6.360 -16.880 -10.512 1.00 93.06 309 TRP A C 1
ATOM 2461 O O . TRP A 1 309 ? 5.195 -16.934 -10.140 1.00 93.06 309 TRP A O 1
ATOM 2471 N N . GLN A 1 310 ? 6.822 -17.634 -11.511 1.00 93.94 310 GLN A N 1
ATOM 2472 C CA . GLN A 1 310 ? 5.971 -18.537 -12.297 1.00 93.94 310 GLN A CA 1
ATOM 2473 C C . GLN A 1 310 ? 5.379 -19.665 -11.439 1.00 93.94 310 GLN A C 1
ATOM 2475 O O . GLN A 1 310 ? 4.213 -20.018 -11.600 1.00 93.94 310 GLN A O 1
ATOM 2480 N N . TYR A 1 311 ? 6.138 -20.147 -10.454 1.00 89.81 311 TYR A N 1
ATOM 2481 C CA . TYR A 1 311 ? 5.652 -21.056 -9.421 1.00 89.81 311 TYR A CA 1
ATOM 2482 C C . TYR A 1 311 ? 4.585 -20.407 -8.527 1.00 89.81 311 TYR A C 1
ATOM 2484 O O . TYR A 1 311 ? 3.550 -21.027 -8.272 1.00 89.81 311 TYR A O 1
ATOM 2492 N N . TYR A 1 312 ? 4.813 -19.165 -8.079 1.00 84.06 312 TYR A N 1
ATOM 2493 C CA . TYR A 1 312 ? 3.842 -18.395 -7.293 1.00 84.06 312 TYR A CA 1
ATOM 2494 C C . TYR A 1 312 ? 2.525 -18.199 -8.049 1.00 84.06 312 TYR A C 1
ATOM 2496 O O . TYR A 1 312 ? 1.467 -18.388 -7.462 1.00 84.06 312 TYR A O 1
ATOM 2504 N N . VAL A 1 313 ? 2.571 -17.912 -9.352 1.00 83.62 313 VAL A N 1
ATOM 2505 C CA . VAL A 1 313 ? 1.366 -17.741 -10.181 1.00 83.62 313 VAL A CA 1
ATOM 2506 C C . VAL A 1 313 ? 0.779 -19.051 -10.722 1.00 83.62 313 VAL A C 1
ATOM 2508 O O . VAL A 1 313 ? -0.054 -19.004 -11.622 1.00 83.62 313 VAL A O 1
ATOM 2511 N N . CYS A 1 314 ? 1.184 -20.211 -10.192 1.00 84.62 314 CYS A N 1
ATOM 2512 C CA . CYS A 1 314 ? 0.668 -21.526 -10.596 1.00 84.62 314 CYS A CA 1
ATOM 2513 C C . CYS A 1 314 ? 0.755 -21.787 -12.114 1.00 84.62 314 CYS A C 1
ATOM 2515 O O . CYS A 1 314 ? -0.162 -22.354 -12.699 1.00 84.62 314 CYS A O 1
ATOM 2517 N N . ASN A 1 315 ? 1.834 -21.349 -12.770 1.00 89.56 315 ASN A N 1
ATOM 2518 C CA . ASN A 1 315 ? 2.004 -21.575 -14.201 1.00 89.56 315 ASN A CA 1
ATOM 2519 C C . ASN A 1 315 ? 2.594 -22.966 -14.486 1.00 89.56 315 ASN A C 1
ATOM 2521 O O . ASN A 1 315 ? 3.816 -23.136 -14.489 1.00 89.56 315 ASN A O 1
ATOM 2525 N N . ASP A 1 316 ? 1.725 -23.931 -14.776 1.00 88.44 316 ASP A N 1
ATOM 2526 C CA . ASP A 1 316 ? 2.117 -25.302 -15.126 1.00 88.44 316 ASP A CA 1
ATOM 2527 C C . ASP A 1 316 ? 2.773 -25.414 -16.521 1.00 88.44 316 ASP A C 1
ATOM 2529 O O . ASP A 1 316 ? 3.479 -26.383 -16.795 1.00 88.44 316 ASP A O 1
ATOM 2533 N N . ASP A 1 317 ? 2.615 -24.402 -17.387 1.00 92.19 317 ASP A N 1
ATOM 2534 C CA . ASP A 1 317 ? 3.188 -24.367 -18.743 1.00 92.19 317 ASP A CA 1
ATOM 2535 C C . ASP A 1 317 ? 4.625 -23.794 -18.787 1.00 92.19 317 ASP A C 1
ATOM 2537 O O . ASP A 1 317 ? 5.225 -23.668 -19.866 1.00 92.19 317 ASP A O 1
ATOM 2541 N N . TYR A 1 318 ? 5.198 -23.408 -17.642 1.00 93.00 318 TYR A N 1
ATOM 2542 C CA . TYR A 1 318 ? 6.561 -22.871 -17.553 1.00 93.00 318 TYR A CA 1
ATOM 2543 C C . TYR A 1 318 ? 7.623 -23.945 -17.875 1.00 93.00 318 TYR A C 1
ATOM 2545 O O . TYR A 1 318 ? 7.532 -25.059 -17.359 1.00 93.00 318 TYR A O 1
ATOM 2553 N N . PRO A 1 319 ? 8.681 -23.648 -18.665 1.00 93.56 319 PRO A N 1
ATOM 2554 C CA . PRO A 1 319 ? 9.075 -22.343 -19.214 1.00 93.56 319 PRO A CA 1
ATOM 2555 C C . PRO A 1 319 ? 8.529 -22.034 -20.618 1.00 93.56 319 PRO A C 1
ATOM 2557 O O . PRO A 1 319 ? 8.886 -21.014 -21.202 1.00 93.56 319 PRO A O 1
ATOM 2560 N N . THR A 1 320 ? 7.689 -22.901 -21.183 1.00 95.06 320 THR A N 1
ATOM 2561 C CA . THR A 1 320 ? 7.156 -22.784 -22.553 1.00 95.06 320 THR A CA 1
ATOM 2562 C C . THR A 1 320 ? 6.299 -21.537 -22.749 1.00 95.06 320 THR A C 1
ATOM 2564 O O . THR A 1 320 ? 6.372 -20.882 -23.788 1.00 95.06 320 THR A O 1
ATOM 2567 N N . ARG A 1 321 ? 5.498 -21.200 -21.737 1.00 94.62 321 ARG A N 1
ATOM 2568 C CA . ARG A 1 321 ? 4.668 -19.996 -21.675 1.00 94.62 321 ARG A CA 1
ATOM 2569 C C . ARG A 1 321 ? 5.026 -19.243 -20.404 1.00 94.62 321 ARG A C 1
ATOM 2571 O O . ARG A 1 321 ? 5.155 -19.852 -19.349 1.00 94.62 321 ARG A O 1
ATOM 2578 N N . ILE A 1 322 ? 5.198 -17.926 -20.498 1.00 95.50 322 ILE A N 1
ATOM 2579 C CA . ILE A 1 322 ? 5.530 -17.068 -19.352 1.00 95.50 322 ILE A CA 1
ATOM 2580 C C . ILE A 1 322 ? 4.348 -16.153 -19.076 1.00 95.50 322 ILE A C 1
ATOM 2582 O O . ILE A 1 322 ? 3.936 -15.398 -19.959 1.00 95.50 322 ILE A O 1
ATOM 2586 N N . LEU A 1 323 ? 3.821 -16.190 -17.857 1.00 91.44 323 LEU A N 1
ATOM 2587 C CA . LEU A 1 323 ? 2.664 -15.392 -17.468 1.00 91.44 323 LEU A CA 1
ATOM 2588 C C . LEU A 1 323 ? 3.087 -14.111 -16.743 1.00 91.44 323 LEU A C 1
ATOM 2590 O O . LEU A 1 323 ? 3.873 -14.150 -15.802 1.00 91.44 323 LEU A O 1
ATOM 2594 N N . ALA A 1 324 ? 2.531 -12.968 -17.140 1.00 86.56 324 ALA A N 1
ATOM 2595 C CA . ALA A 1 324 ? 2.516 -11.784 -16.284 1.00 86.56 324 ALA A CA 1
ATOM 2596 C C . ALA A 1 324 ? 1.521 -11.961 -15.131 1.00 86.56 324 ALA A C 1
ATOM 2598 O O . ALA A 1 324 ? 1.795 -11.545 -14.008 1.00 86.56 324 ALA A O 1
ATOM 2599 N N . LYS A 1 325 ? 0.354 -12.553 -15.415 1.00 80.88 325 LYS A N 1
ATOM 2600 C CA . LYS A 1 325 ? -0.760 -12.720 -14.466 1.00 80.88 325 LYS A CA 1
ATOM 2601 C C . LYS A 1 325 ? -1.445 -14.063 -14.727 1.00 80.88 325 LYS A C 1
ATOM 2603 O O . LYS A 1 325 ? -1.519 -14.483 -15.883 1.00 80.88 325 LYS A O 1
ATOM 2608 N N . SER A 1 326 ? -1.945 -14.720 -13.686 1.00 77.75 326 SER A N 1
ATOM 2609 C CA . SER A 1 326 ? -2.678 -15.992 -13.770 1.00 77.75 326 SER A CA 1
ATOM 2610 C C . SER A 1 326 ? -4.052 -15.886 -13.095 1.00 77.75 326 SER A C 1
ATOM 2612 O O . SER A 1 326 ? -4.411 -14.832 -12.570 1.00 77.75 326 SER A O 1
ATOM 2614 N N . LEU A 1 327 ? -4.834 -16.970 -13.139 1.00 65.31 327 LEU A N 1
ATOM 2615 C CA . LEU A 1 327 ? -6.148 -17.062 -12.488 1.00 65.31 327 LEU A CA 1
ATOM 2616 C C . LEU A 1 327 ? -6.081 -17.311 -10.975 1.00 65.31 327 LEU A C 1
ATOM 2618 O O . LEU A 1 327 ? -7.098 -17.191 -10.294 1.00 65.31 327 LEU A O 1
ATOM 2622 N N . GLY A 1 328 ? -4.913 -17.663 -10.448 1.00 64.38 328 GLY A N 1
ATOM 2623 C CA . GLY A 1 328 ? -4.742 -17.953 -9.035 1.00 64.38 328 GLY A CA 1
ATOM 2624 C C . GLY A 1 328 ? -3.276 -18.005 -8.650 1.00 64.38 328 GLY A C 1
ATOM 2625 O O . GLY A 1 328 ? -2.411 -18.338 -9.462 1.00 64.38 328 GLY A O 1
ATOM 2626 N N . THR A 1 329 ? -3.012 -17.681 -7.395 1.00 69.44 329 THR A N 1
ATOM 2627 C CA . THR A 1 329 ? -1.667 -17.651 -6.837 1.00 69.44 329 THR A CA 1
ATOM 2628 C C . THR A 1 329 ? -1.545 -18.593 -5.654 1.00 69.44 329 THR A C 1
ATOM 2630 O O . THR A 1 329 ? -2.513 -18.935 -4.970 1.00 69.44 329 THR A O 1
ATOM 2633 N N . ARG A 1 330 ? -0.323 -19.072 -5.431 1.00 69.12 330 ARG A N 1
ATOM 2634 C CA . ARG A 1 330 ? 0.049 -19.758 -4.197 1.00 69.12 330 ARG A CA 1
ATOM 2635 C C . ARG A 1 330 ? 0.132 -18.737 -3.070 1.00 69.12 330 ARG A C 1
ATOM 2637 O O . ARG A 1 330 ? 0.190 -17.535 -3.291 1.00 69.12 330 ARG A O 1
ATOM 2644 N N . HIS A 1 331 ? 0.237 -19.229 -1.840 1.00 66.88 331 HIS A N 1
ATOM 2645 C CA . HIS A 1 331 ? 0.502 -18.372 -0.690 1.00 66.88 331 HIS A CA 1
ATOM 2646 C C . HIS A 1 331 ? 1.745 -17.492 -0.938 1.00 66.88 331 HIS A C 1
ATOM 2648 O O . HIS A 1 331 ? 2.791 -18.002 -1.358 1.00 66.88 331 HIS A O 1
ATOM 2654 N N . TRP A 1 332 ? 1.655 -16.190 -0.645 1.00 64.44 332 TRP A N 1
ATOM 2655 C CA . TRP A 1 332 ? 2.696 -15.182 -0.917 1.00 64.44 332 TRP A CA 1
ATOM 2656 C C . TRP A 1 332 ? 4.076 -15.548 -0.351 1.00 64.44 332 TRP A C 1
ATOM 2658 O O . TRP A 1 332 ? 5.098 -15.219 -0.942 1.00 64.44 332 TRP A O 1
ATOM 2668 N N . ARG A 1 333 ? 4.132 -16.311 0.751 1.00 68.31 333 ARG A N 1
ATOM 2669 C CA . ARG A 1 333 ? 5.390 -16.872 1.285 1.00 68.31 333 ARG A CA 1
ATOM 2670 C C . ARG A 1 333 ? 6.197 -17.695 0.287 1.00 68.31 333 ARG A C 1
ATOM 2672 O O . ARG A 1 333 ? 7.396 -17.816 0.475 1.00 68.31 333 ARG A O 1
ATOM 2679 N N . SER A 1 334 ? 5.584 -18.243 -0.759 1.00 76.38 334 SER A N 1
ATOM 2680 C CA . SER A 1 334 ? 6.326 -18.914 -1.834 1.00 76.38 334 SER A CA 1
ATOM 2681 C C . SER A 1 334 ? 7.247 -17.962 -2.614 1.00 76.38 334 SER A C 1
ATOM 2683 O O . SER A 1 334 ? 8.220 -18.414 -3.215 1.00 76.38 334 SER A O 1
ATOM 2685 N N . LEU A 1 335 ? 6.993 -16.648 -2.559 1.00 82.69 335 LEU A N 1
ATOM 2686 C CA . LEU A 1 335 ? 7.921 -15.621 -3.029 1.00 82.69 335 LEU A CA 1
ATOM 2687 C C . LEU A 1 335 ? 9.074 -15.415 -2.038 1.00 82.69 335 LEU A C 1
ATOM 2689 O O . LEU A 1 335 ? 10.176 -15.079 -2.463 1.00 82.69 335 LEU A O 1
ATOM 2693 N N . ASP A 1 336 ? 8.863 -15.654 -0.739 1.00 84.12 336 ASP A N 1
ATOM 2694 C CA . ASP A 1 336 ? 9.912 -15.588 0.291 1.00 84.12 336 ASP A CA 1
ATOM 2695 C C . ASP A 1 336 ? 10.690 -14.256 0.217 1.00 84.12 336 ASP A C 1
ATOM 2697 O O . ASP A 1 336 ? 11.905 -14.200 0.089 1.00 84.12 336 ASP A O 1
ATOM 2701 N N . GLY A 1 337 ? 9.944 -13.148 0.166 1.00 84.44 337 GLY A N 1
ATOM 2702 C CA . GLY A 1 337 ? 10.496 -11.796 0.037 1.00 84.44 337 GLY A CA 1
ATOM 2703 C C . GLY A 1 337 ? 10.885 -11.376 -1.385 1.00 84.44 337 GLY A C 1
ATOM 2704 O O . GLY A 1 337 ? 11.177 -10.199 -1.590 1.00 84.44 337 GLY A O 1
ATOM 2705 N N . TYR A 1 338 ? 10.842 -12.277 -2.372 1.00 91.56 338 TYR A N 1
ATOM 2706 C CA . TYR A 1 338 ? 11.144 -11.967 -3.771 1.00 91.56 338 TYR A CA 1
ATOM 2707 C C . TYR A 1 338 ? 10.239 -10.861 -4.330 1.00 91.56 338 TYR A C 1
ATOM 2709 O O . TYR A 1 338 ? 9.015 -10.902 -4.190 1.00 91.56 338 TYR A O 1
ATOM 2717 N N . ARG A 1 339 ? 10.859 -9.901 -5.021 1.00 92.31 339 ARG A N 1
ATOM 2718 C CA . ARG A 1 339 ? 10.206 -8.756 -5.661 1.00 92.31 339 ARG A CA 1
ATOM 2719 C C . ARG A 1 339 ? 10.543 -8.744 -7.146 1.00 92.31 339 ARG A C 1
ATOM 2721 O O . ARG A 1 339 ? 11.710 -8.608 -7.524 1.00 92.31 339 ARG A O 1
ATOM 2728 N N . HIS A 1 340 ? 9.533 -8.897 -7.998 1.00 94.62 340 HIS A N 1
ATOM 2729 C CA . HIS A 1 340 ? 9.752 -8.967 -9.443 1.00 94.62 340 HIS A CA 1
ATOM 2730 C C . HIS A 1 340 ? 10.269 -7.638 -9.999 1.00 94.62 340 HIS A C 1
ATOM 2732 O O . HIS A 1 340 ? 11.079 -7.648 -10.916 1.00 94.62 340 HIS A O 1
ATOM 2738 N N . GLU A 1 341 ? 9.903 -6.509 -9.400 1.00 95.50 341 GLU A N 1
ATOM 2739 C CA . GLU A 1 341 ? 10.411 -5.191 -9.759 1.00 95.50 341 GLU A CA 1
ATOM 2740 C C . GLU A 1 341 ? 11.919 -5.033 -9.491 1.00 95.50 341 GLU A C 1
ATOM 2742 O O . GLU A 1 341 ? 12.613 -4.347 -10.246 1.00 95.50 341 GLU A O 1
ATOM 2747 N N . PHE A 1 342 ? 12.457 -5.712 -8.467 1.00 96.75 342 PHE A N 1
ATOM 2748 C CA . PHE A 1 342 ? 13.895 -5.728 -8.200 1.00 96.75 342 PHE A CA 1
ATOM 2749 C C . PHE A 1 342 ? 14.617 -6.585 -9.241 1.00 96.75 342 PHE A C 1
ATOM 2751 O O . PHE A 1 342 ? 15.606 -6.147 -9.823 1.00 96.75 342 PHE A O 1
ATOM 2758 N N . ALA A 1 343 ? 14.092 -7.769 -9.560 1.00 96.06 343 ALA A N 1
ATOM 2759 C CA . ALA A 1 343 ? 14.648 -8.605 -10.623 1.00 96.06 343 ALA A CA 1
ATOM 2760 C C . ALA A 1 343 ? 14.570 -7.936 -12.014 1.00 96.06 343 ALA A C 1
ATOM 2762 O O . ALA A 1 343 ? 15.534 -8.004 -12.777 1.00 96.06 343 ALA A O 1
ATOM 2763 N N . SER A 1 344 ? 13.482 -7.220 -12.324 1.00 95.62 344 SER A N 1
ATOM 2764 C CA . SER A 1 344 ? 13.362 -6.390 -13.532 1.00 95.62 344 SER A CA 1
ATOM 2765 C C . SER A 1 344 ? 14.428 -5.299 -13.576 1.00 95.62 344 SER A C 1
ATOM 2767 O O . SER A 1 344 ? 15.059 -5.092 -14.612 1.00 95.62 344 SER A O 1
ATOM 2769 N N . LEU A 1 345 ? 14.672 -4.624 -12.446 1.00 95.38 345 LEU A N 1
ATOM 2770 C CA . LEU A 1 345 ? 15.740 -3.634 -12.324 1.00 95.38 345 LEU A CA 1
ATOM 2771 C C . LEU A 1 345 ? 17.110 -4.250 -12.660 1.00 95.38 345 LEU A C 1
ATOM 2773 O O . LEU A 1 345 ? 17.885 -3.631 -13.391 1.00 95.38 345 LEU A O 1
ATOM 2777 N N . LEU A 1 346 ? 17.401 -5.463 -12.174 1.00 95.19 346 LEU A N 1
ATOM 2778 C CA . LEU A 1 346 ? 18.651 -6.167 -12.485 1.00 95.19 346 LEU A CA 1
ATOM 2779 C C . LEU A 1 346 ? 18.769 -6.512 -13.974 1.00 95.19 346 LEU A C 1
ATOM 2781 O O . LEU A 1 346 ? 19.831 -6.291 -14.560 1.00 95.19 346 LEU A O 1
ATOM 2785 N N . ASP A 1 347 ? 17.696 -7.019 -14.584 1.00 92.75 347 ASP A N 1
ATOM 2786 C CA . ASP A 1 347 ? 17.684 -7.392 -16.003 1.00 92.75 347 ASP A CA 1
ATOM 2787 C C . ASP A 1 347 ? 17.947 -6.178 -16.900 1.00 92.75 347 ASP A C 1
ATOM 2789 O O . ASP A 1 347 ? 18.753 -6.255 -17.827 1.00 92.75 347 ASP A O 1
ATOM 2793 N N . VAL A 1 348 ? 17.328 -5.035 -16.594 1.00 91.75 348 VAL A N 1
ATOM 2794 C CA . VAL A 1 348 ? 17.520 -3.796 -17.361 1.00 91.75 348 VAL A CA 1
ATOM 2795 C C . VAL A 1 348 ? 18.906 -3.189 -17.124 1.00 91.75 348 VAL A C 1
ATOM 2797 O O . VAL A 1 348 ? 19.530 -2.670 -18.050 1.00 91.75 348 VAL A O 1
ATOM 2800 N N . GLN A 1 349 ? 19.412 -3.233 -15.890 1.00 90.25 349 GLN A N 1
ATOM 2801 C CA . GLN A 1 349 ? 20.682 -2.595 -15.545 1.00 90.25 349 GLN A CA 1
ATOM 2802 C C . GLN A 1 349 ? 21.906 -3.402 -16.005 1.00 90.25 349 GLN A C 1
ATOM 2804 O O . GLN A 1 349 ? 22.921 -2.798 -16.358 1.00 90.25 349 GLN A O 1
ATOM 2809 N N . PHE A 1 350 ? 21.829 -4.735 -15.996 1.00 88.81 350 PHE A N 1
ATOM 2810 C CA . PHE A 1 350 ? 22.983 -5.615 -16.220 1.00 88.81 350 PHE A CA 1
ATOM 2811 C C . PHE A 1 350 ? 22.839 -6.580 -17.403 1.00 88.81 350 PHE A C 1
ATOM 2813 O O . PHE A 1 350 ? 23.798 -7.293 -17.701 1.00 88.81 350 PHE A O 1
ATOM 2820 N N . GLY A 1 351 ? 21.680 -6.613 -18.064 1.00 78.00 351 GLY A N 1
ATOM 2821 C CA . GLY A 1 351 ? 21.420 -7.469 -19.219 1.00 78.00 351 GLY A CA 1
ATOM 2822 C C . GLY A 1 351 ? 21.222 -8.954 -18.880 1.00 78.00 351 GLY A C 1
ATOM 2823 O O . GLY A 1 351 ? 21.645 -9.459 -17.829 1.00 78.00 351 GLY A O 1
ATOM 2824 N N . ARG A 1 352 ? 20.575 -9.652 -19.822 1.00 66.31 352 ARG A N 1
ATOM 2825 C CA . ARG A 1 352 ? 20.363 -11.114 -19.859 1.00 66.31 352 ARG A CA 1
ATOM 2826 C C . ARG A 1 352 ? 20.798 -11.735 -21.204 1.00 66.31 352 ARG A C 1
ATOM 2828 O O . ARG A 1 352 ? 20.338 -12.822 -21.526 1.00 66.31 352 ARG A O 1
ATOM 2835 N N . ASP A 1 353 ? 21.663 -11.055 -21.967 1.00 56.12 353 ASP A N 1
ATOM 2836 C CA . ASP A 1 353 ? 22.064 -11.407 -23.343 1.00 56.12 353 ASP A CA 1
ATOM 2837 C C . ASP A 1 353 ? 20.917 -11.272 -24.377 1.00 56.12 353 ASP A C 1
ATOM 2839 O O . ASP A 1 353 ? 20.651 -12.181 -25.164 1.00 56.12 353 ASP A O 1
ATOM 2843 N N . ASP A 1 354 ? 20.224 -10.121 -24.404 1.00 63.53 354 ASP A N 1
ATOM 2844 C CA . ASP A 1 354 ? 19.212 -9.788 -25.432 1.00 63.53 354 ASP A CA 1
ATOM 2845 C C . ASP A 1 354 ? 19.618 -8.519 -26.200 1.00 63.53 354 ASP A C 1
ATOM 2847 O O . ASP A 1 354 ? 19.293 -7.385 -25.830 1.00 63.53 354 ASP A O 1
ATOM 2851 N N . SER A 1 355 ? 20.332 -8.738 -27.308 1.00 60.75 355 SER A N 1
ATOM 2852 C CA . SER A 1 355 ? 20.980 -7.688 -28.110 1.00 60.75 355 SER A CA 1
ATOM 2853 C C . SER A 1 355 ? 20.047 -6.574 -28.614 1.00 60.75 355 SER A C 1
ATOM 2855 O O . SER A 1 355 ? 20.500 -5.448 -28.830 1.00 60.75 355 SER A O 1
ATOM 2857 N N . ALA A 1 356 ? 18.749 -6.845 -28.803 1.00 64.06 356 ALA A N 1
ATOM 2858 C CA . ALA A 1 356 ? 17.807 -5.842 -29.299 1.00 64.06 356 ALA A CA 1
ATOM 2859 C C . ALA A 1 356 ? 17.396 -4.853 -28.197 1.00 64.06 356 ALA A C 1
ATOM 2861 O O . ALA A 1 356 ? 17.394 -3.640 -28.422 1.00 64.06 356 ALA A O 1
ATOM 2862 N N . ARG A 1 357 ? 17.103 -5.361 -26.992 1.00 71.94 357 ARG A N 1
ATOM 2863 C CA . ARG A 1 357 ? 16.782 -4.537 -25.813 1.00 71.94 357 ARG A CA 1
ATOM 2864 C C . ARG A 1 357 ? 17.992 -3.746 -25.344 1.00 71.94 357 ARG A C 1
ATOM 2866 O O . ARG A 1 357 ? 17.868 -2.574 -25.000 1.00 71.94 357 ARG A O 1
ATOM 2873 N N . GLU A 1 358 ? 19.166 -4.372 -25.387 1.00 70.75 358 GLU A N 1
ATOM 2874 C CA . GLU A 1 358 ? 20.434 -3.730 -25.042 1.00 70.75 358 GLU A CA 1
ATOM 2875 C C . GLU A 1 358 ? 20.711 -2.510 -25.918 1.00 70.75 358 GLU A C 1
ATOM 2877 O O . GLU A 1 358 ? 21.188 -1.497 -25.410 1.00 70.75 358 GLU A O 1
ATOM 2882 N N . LYS A 1 359 ? 20.349 -2.560 -27.206 1.00 79.25 359 LYS A N 1
ATOM 2883 C CA . LYS A 1 359 ? 20.496 -1.417 -28.107 1.00 79.25 359 LYS A CA 1
ATOM 2884 C C . LYS A 1 359 ? 19.526 -0.279 -27.785 1.00 79.25 359 LYS A C 1
ATOM 2886 O O . LYS A 1 359 ? 19.976 0.849 -27.615 1.00 79.25 359 LYS A O 1
ATOM 2891 N N . GLU A 1 360 ? 18.223 -0.559 -27.667 1.00 83.31 360 GLU A N 1
ATOM 2892 C CA . GLU A 1 360 ? 17.222 0.463 -27.300 1.00 83.31 360 GLU A CA 1
ATOM 2893 C C . GLU A 1 360 ? 17.581 1.127 -25.961 1.00 83.31 360 GLU A C 1
ATOM 2895 O O . GLU A 1 360 ? 17.510 2.349 -25.821 1.00 83.31 360 GLU A O 1
ATOM 2900 N N . TRP A 1 361 ? 18.050 0.332 -24.995 1.00 85.62 361 TRP A N 1
ATOM 2901 C CA . TRP A 1 361 ? 18.549 0.843 -23.724 1.00 85.62 361 TRP A CA 1
ATOM 2902 C C . TRP A 1 361 ? 19.800 1.706 -23.889 1.00 85.62 361 TRP A C 1
ATOM 2904 O O . TRP A 1 361 ? 19.879 2.794 -23.320 1.00 85.62 361 TRP A O 1
ATOM 2914 N N . ALA A 1 362 ? 20.797 1.234 -24.639 1.00 83.94 362 ALA A N 1
ATOM 2915 C CA . ALA A 1 362 ? 22.065 1.933 -24.815 1.00 83.94 362 ALA A CA 1
ATOM 2916 C C . ALA A 1 362 ? 21.896 3.290 -25.514 1.00 83.94 362 ALA A C 1
ATOM 2918 O O . ALA A 1 362 ? 22.563 4.253 -25.125 1.00 83.94 362 ALA A O 1
ATOM 2919 N N . ASP A 1 363 ? 20.982 3.369 -26.483 1.00 88.31 363 ASP A N 1
ATOM 2920 C CA . ASP A 1 363 ? 20.684 4.584 -27.245 1.00 88.31 363 ASP A CA 1
ATOM 2921 C C . ASP A 1 363 ? 19.906 5.622 -26.405 1.00 88.31 363 ASP A C 1
ATOM 2923 O O . ASP A 1 363 ? 19.944 6.822 -26.696 1.00 88.31 363 ASP A O 1
ATOM 2927 N N . ALA A 1 364 ? 19.238 5.202 -25.322 1.00 92.00 364 ALA A N 1
ATOM 2928 C CA . ALA A 1 364 ? 18.471 6.099 -24.465 1.00 92.00 364 ALA A CA 1
ATOM 2929 C C . ALA A 1 364 ? 19.373 7.056 -23.642 1.00 92.00 364 ALA A C 1
ATOM 2931 O O . ALA A 1 364 ? 20.322 6.622 -22.962 1.00 92.00 364 ALA A O 1
ATOM 2932 N N . PRO A 1 365 ? 19.054 8.371 -23.598 1.00 95.19 365 PRO A N 1
ATOM 2933 C CA . PRO A 1 365 ? 19.788 9.338 -22.787 1.00 95.19 365 PRO A CA 1
ATOM 2934 C C . PRO A 1 365 ? 19.870 8.922 -21.316 1.00 95.19 365 PRO A C 1
ATOM 2936 O O . PRO A 1 365 ? 18.921 8.380 -20.751 1.00 95.19 365 PRO A O 1
ATOM 2939 N N . LYS A 1 366 ? 20.979 9.252 -20.639 1.00 93.50 366 LYS A N 1
ATOM 2940 C CA . LYS A 1 366 ? 21.184 8.875 -19.227 1.00 93.50 366 LYS A CA 1
ATOM 2941 C C . LYS A 1 366 ? 20.015 9.291 -18.322 1.00 93.50 366 LYS A C 1
ATOM 2943 O O . LYS A 1 366 ? 19.637 8.516 -17.458 1.00 93.50 366 LYS A O 1
ATOM 2948 N N . LYS A 1 367 ? 19.437 10.483 -18.522 1.00 94.75 367 LYS A N 1
ATOM 2949 C CA . LYS A 1 367 ? 18.291 10.969 -17.727 1.00 94.75 367 LYS A CA 1
ATOM 2950 C C . LYS A 1 367 ? 17.032 10.115 -17.923 1.00 94.75 367 LYS A C 1
ATOM 2952 O O . LYS A 1 367 ? 16.361 9.812 -16.945 1.00 94.75 367 LYS A O 1
ATOM 2957 N N . VAL A 1 368 ? 16.769 9.688 -19.162 1.00 97.31 368 VAL A N 1
ATOM 2958 C CA . VAL A 1 368 ? 15.664 8.778 -19.507 1.00 97.31 368 VAL A CA 1
ATOM 2959 C C . VAL A 1 368 ? 15.856 7.440 -18.803 1.00 97.31 368 VAL A C 1
ATOM 2961 O O . VAL A 1 368 ? 14.963 6.980 -18.098 1.00 97.31 368 VAL A O 1
ATOM 2964 N N . ARG A 1 369 ? 17.052 6.851 -18.930 1.00 95.75 369 ARG A N 1
ATOM 2965 C CA . ARG A 1 369 ? 17.388 5.584 -18.268 1.00 95.75 369 ARG A CA 1
ATOM 2966 C C . ARG A 1 369 ? 17.255 5.663 -16.756 1.00 95.75 369 ARG A C 1
ATOM 2968 O O . ARG A 1 369 ? 16.727 4.747 -16.140 1.00 95.75 369 ARG A O 1
ATOM 2975 N N . ASP A 1 370 ? 17.721 6.753 -16.160 1.00 96.06 370 ASP A N 1
ATOM 2976 C CA . ASP A 1 370 ? 17.706 6.920 -14.712 1.00 96.06 370 ASP A CA 1
ATOM 2977 C C . ASP A 1 370 ? 16.281 6.979 -14.153 1.00 96.06 370 ASP A C 1
ATOM 2979 O O . ASP A 1 370 ? 15.946 6.248 -13.222 1.00 96.06 370 ASP A O 1
ATOM 2983 N N . LEU A 1 371 ? 15.412 7.782 -14.775 1.00 98.31 371 LEU A N 1
ATOM 2984 C CA . LEU A 1 371 ? 14.002 7.847 -14.401 1.00 98.31 371 LEU A CA 1
ATOM 2985 C C . LEU A 1 371 ? 13.270 6.527 -14.699 1.00 98.31 371 LEU A C 1
ATOM 2987 O O . LEU A 1 371 ? 12.424 6.114 -13.905 1.00 98.31 371 LEU A O 1
ATOM 2991 N N . ALA A 1 372 ? 13.620 5.833 -15.787 1.00 98.00 372 ALA A N 1
ATOM 2992 C CA . ALA A 1 372 ? 13.042 4.533 -16.114 1.00 98.00 372 ALA A CA 1
ATOM 2993 C C . ALA A 1 372 ? 13.400 3.464 -15.067 1.00 98.00 372 ALA A C 1
ATOM 2995 O O . ALA A 1 372 ? 12.497 2.823 -14.538 1.00 98.00 372 ALA A O 1
ATOM 2996 N N . LEU A 1 373 ? 14.682 3.321 -14.694 1.00 97.75 373 LEU A N 1
ATOM 2997 C CA . LEU A 1 373 ? 15.116 2.385 -13.641 1.00 97.75 373 LEU A CA 1
ATOM 2998 C C . LEU A 1 373 ? 14.409 2.665 -12.314 1.00 97.75 373 LEU A C 1
ATOM 3000 O O . LEU A 1 373 ? 14.011 1.736 -11.619 1.00 97.75 373 LEU A O 1
ATOM 3004 N N . HIS A 1 374 ? 14.256 3.942 -11.954 1.00 98.25 374 HIS A N 1
ATOM 3005 C CA . HIS A 1 374 ? 13.547 4.324 -10.735 1.00 98.25 374 HIS A CA 1
ATOM 3006 C C . HIS A 1 374 ? 12.062 3.973 -10.796 1.00 98.25 374 HIS A C 1
ATOM 3008 O O . HIS A 1 374 ? 11.531 3.401 -9.853 1.00 98.25 374 HIS A O 1
ATOM 3014 N N . SER A 1 375 ? 11.406 4.259 -11.921 1.00 98.06 375 SER A N 1
ATOM 3015 C CA . SER A 1 375 ? 9.988 3.941 -12.113 1.00 98.06 375 SER A CA 1
ATOM 3016 C C . SER A 1 375 ? 9.748 2.430 -12.053 1.00 98.06 375 SER A C 1
ATOM 3018 O O . SER A 1 375 ? 8.829 1.990 -11.368 1.00 98.06 375 SER A O 1
ATOM 3020 N N . ILE A 1 376 ? 10.621 1.631 -12.682 1.00 97.56 376 ILE A N 1
ATOM 3021 C CA . ILE A 1 376 ? 10.615 0.166 -12.560 1.00 97.56 376 ILE A CA 1
ATOM 3022 C C . ILE A 1 376 ? 10.807 -0.240 -11.100 1.00 97.56 376 ILE A C 1
ATOM 3024 O O . ILE A 1 376 ? 10.043 -1.040 -10.595 1.00 97.56 376 ILE A O 1
ATOM 3028 N N . ALA A 1 377 ? 11.771 0.319 -10.379 1.00 97.00 377 ALA A N 1
ATOM 3029 C CA . ALA A 1 377 ? 12.006 -0.059 -8.989 1.00 97.00 377 ALA A CA 1
ATOM 3030 C C . ALA A 1 377 ? 10.845 0.322 -8.040 1.00 97.00 377 ALA A C 1
ATOM 3032 O O . ALA A 1 377 ? 10.581 -0.380 -7.067 1.00 97.00 377 ALA A O 1
ATOM 3033 N N . ALA A 1 378 ? 10.154 1.433 -8.305 1.00 96.06 378 ALA A N 1
ATOM 3034 C CA . ALA A 1 378 ? 9.183 2.024 -7.387 1.00 96.06 378 ALA A CA 1
ATOM 3035 C C . ALA A 1 378 ? 7.719 1.641 -7.659 1.00 96.06 378 ALA A C 1
ATOM 3037 O O . ALA A 1 378 ? 6.838 2.037 -6.887 1.00 96.06 378 ALA A O 1
ATOM 3038 N N . HIS A 1 379 ? 7.407 0.910 -8.737 1.00 93.19 379 HIS A N 1
ATOM 3039 C CA . HIS A 1 379 ? 6.008 0.736 -9.152 1.00 93.19 379 HIS A CA 1
ATOM 3040 C C . HIS A 1 379 ? 5.140 -0.042 -8.150 1.00 93.19 379 HIS A C 1
ATOM 3042 O O . HIS A 1 379 ? 3.955 0.258 -8.079 1.00 93.19 379 HIS A O 1
ATOM 3048 N N . HIS A 1 380 ? 5.718 -0.875 -7.278 1.00 87.56 380 HIS A N 1
ATOM 3049 C CA . HIS A 1 380 ? 5.021 -1.536 -6.157 1.00 87.56 380 HIS A CA 1
ATOM 3050 C C . HIS A 1 380 ? 5.362 -0.950 -4.769 1.00 87.56 380 HIS A C 1
ATOM 3052 O O . HIS A 1 380 ? 5.407 -1.658 -3.763 1.00 87.56 380 HIS A O 1
ATOM 3058 N N . GLY A 1 381 ? 5.658 0.354 -4.700 1.00 83.38 381 GLY A N 1
ATOM 3059 C CA . GLY A 1 381 ? 5.822 1.082 -3.429 1.00 83.38 381 GLY A CA 1
ATOM 3060 C C . GLY A 1 381 ? 7.188 0.925 -2.742 1.00 83.38 381 GLY A C 1
ATOM 3061 O O . GLY A 1 381 ? 7.398 1.441 -1.642 1.00 83.38 381 GLY A O 1
ATOM 3062 N N . CYS A 1 382 ? 8.138 0.247 -3.386 1.00 88.06 382 CYS A N 1
ATOM 3063 C CA . CYS A 1 382 ? 9.532 0.176 -2.948 1.00 88.06 382 CYS A CA 1
ATOM 3064 C C . CYS A 1 382 ? 10.371 1.349 -3.496 1.00 88.06 382 CYS A C 1
ATOM 3066 O O . CYS A 1 382 ? 9.850 2.287 -4.101 1.00 88.06 382 CYS A O 1
ATOM 3068 N N . ALA A 1 383 ? 11.688 1.313 -3.260 1.00 94.81 383 ALA A N 1
ATOM 3069 C CA . ALA A 1 383 ? 12.673 2.240 -3.827 1.00 94.81 383 ALA A CA 1
ATOM 3070 C C . ALA A 1 383 ? 12.513 3.719 -3.418 1.00 94.81 383 ALA A C 1
ATOM 3072 O O . ALA A 1 383 ? 13.133 4.606 -4.004 1.00 94.81 383 ALA A O 1
ATOM 3073 N N . ARG A 1 384 ? 11.755 3.986 -2.347 1.00 94.81 384 ARG A N 1
ATOM 3074 C CA . ARG A 1 384 ? 11.626 5.300 -1.704 1.00 94.81 384 ARG A CA 1
ATOM 3075 C C . ARG A 1 384 ? 12.083 5.237 -0.243 1.00 94.81 384 ARG A C 1
ATOM 3077 O O . ARG A 1 384 ? 11.250 5.261 0.659 1.00 94.81 384 ARG A O 1
ATOM 3084 N N . PRO A 1 385 ? 13.393 5.142 0.040 1.00 95.25 385 PRO A N 1
ATOM 3085 C CA . PRO A 1 385 ? 14.500 5.291 -0.908 1.00 95.25 385 PRO A CA 1
ATOM 3086 C C . PRO A 1 385 ? 15.129 3.966 -1.365 1.00 95.25 385 PRO A C 1
ATOM 3088 O O . PRO A 1 385 ? 16.036 3.987 -2.183 1.00 95.25 385 PRO A O 1
ATOM 3091 N N . HIS A 1 386 ? 14.736 2.817 -0.813 1.00 95.81 386 HIS A N 1
ATOM 3092 C CA . HIS A 1 386 ? 15.482 1.565 -0.983 1.00 95.81 386 HIS A CA 1
ATOM 3093 C C . HIS A 1 386 ? 14.553 0.350 -1.053 1.00 95.81 386 HIS A C 1
ATOM 3095 O O . HIS A 1 386 ? 13.345 0.484 -0.885 1.00 95.81 386 HIS A O 1
ATOM 3101 N N . PHE A 1 387 ? 15.122 -0.824 -1.312 1.00 94.12 387 PHE A N 1
ATOM 3102 C CA . PHE A 1 387 ? 14.493 -2.109 -1.006 1.00 94.12 387 PHE A CA 1
ATOM 3103 C C . PHE A 1 387 ? 15.015 -2.590 0.343 1.00 94.12 387 PHE A C 1
ATOM 3105 O O . PHE A 1 387 ? 16.213 -2.467 0.599 1.00 94.12 387 PHE A O 1
ATOM 3112 N N . SER A 1 388 ? 14.146 -3.149 1.187 1.00 90.00 388 SER A N 1
ATOM 3113 C CA . SER A 1 388 ? 14.598 -3.778 2.432 1.00 90.00 388 SER A CA 1
ATOM 3114 C C . SER A 1 388 ? 15.583 -4.914 2.121 1.00 90.00 388 SER A C 1
ATOM 3116 O O . SER A 1 388 ? 15.525 -5.515 1.045 1.00 90.00 388 SER A O 1
ATOM 3118 N N . ALA A 1 389 ? 16.461 -5.259 3.066 1.00 88.12 389 ALA A N 1
ATOM 3119 C CA . ALA A 1 389 ? 17.409 -6.361 2.873 1.00 88.12 389 ALA A CA 1
ATOM 3120 C C . ALA A 1 389 ? 16.705 -7.696 2.554 1.00 88.12 389 ALA A C 1
ATOM 3122 O O . ALA A 1 389 ? 17.217 -8.489 1.771 1.00 88.12 389 ALA A O 1
ATOM 3123 N N . ALA A 1 390 ? 15.504 -7.907 3.101 1.00 87.00 390 ALA A N 1
ATOM 3124 C CA . ALA A 1 390 ? 14.684 -9.087 2.834 1.00 87.00 390 ALA A CA 1
ATOM 3125 C C . ALA A 1 390 ? 14.052 -9.093 1.429 1.00 87.00 390 ALA A C 1
ATOM 3127 O O . ALA A 1 390 ? 13.561 -10.126 0.990 1.00 87.00 390 ALA A O 1
ATOM 3128 N N . ASN A 1 391 ? 14.038 -7.957 0.726 1.00 91.19 391 ASN A N 1
ATOM 3129 C CA . ASN A 1 391 ? 13.414 -7.805 -0.589 1.00 91.19 391 ASN A CA 1
ATOM 3130 C C . ASN A 1 391 ? 14.410 -7.541 -1.728 1.00 91.19 391 ASN A C 1
ATOM 3132 O O . ASN A 1 391 ? 14.026 -7.571 -2.896 1.00 91.19 391 ASN A O 1
ATOM 3136 N N . ALA A 1 392 ? 15.673 -7.262 -1.408 1.00 94.50 392 ALA A N 1
ATOM 3137 C CA . ALA A 1 392 ? 16.698 -6.851 -2.363 1.00 94.50 392 ALA A CA 1
ATOM 3138 C C . ALA A 1 392 ? 17.531 -8.037 -2.886 1.00 94.50 392 ALA A C 1
ATOM 3140 O O . ALA A 1 392 ? 18.760 -8.041 -2.784 1.00 94.50 392 ALA A O 1
ATOM 3141 N N . PHE A 1 393 ? 16.872 -9.064 -3.431 1.00 95.06 393 PHE A N 1
ATOM 3142 C CA . PHE A 1 393 ? 17.547 -10.244 -3.977 1.00 95.06 393 PHE A CA 1
ATOM 3143 C C . PHE A 1 393 ? 16.824 -10.837 -5.197 1.00 95.06 393 PHE A C 1
ATOM 3145 O O . PHE A 1 393 ? 15.624 -10.652 -5.386 1.00 95.06 393 PHE A O 1
ATOM 3152 N N . ASP A 1 394 ? 17.567 -11.580 -6.019 1.00 95.06 394 ASP A N 1
ATOM 3153 C CA . ASP A 1 394 ? 17.048 -12.386 -7.131 1.00 95.06 394 ASP A CA 1
ATOM 3154 C C . ASP A 1 394 ? 17.875 -13.677 -7.242 1.00 95.06 394 ASP A C 1
ATOM 3156 O O . ASP A 1 394 ? 19.002 -13.604 -7.735 1.00 95.06 394 ASP A O 1
ATOM 3160 N N . PRO A 1 395 ? 17.357 -14.850 -6.829 1.00 91.38 395 PRO A N 1
ATOM 3161 C CA . PRO A 1 395 ? 18.116 -16.106 -6.796 1.00 91.38 395 PRO A CA 1
ATOM 3162 C C . PRO A 1 395 ? 18.726 -16.525 -8.138 1.00 91.38 395 PRO A C 1
ATOM 3164 O O . PRO A 1 395 ? 19.680 -17.297 -8.158 1.00 91.38 395 PRO A O 1
ATOM 3167 N N . GLU A 1 396 ? 18.187 -16.027 -9.253 1.00 93.25 396 GLU A N 1
ATOM 3168 C CA .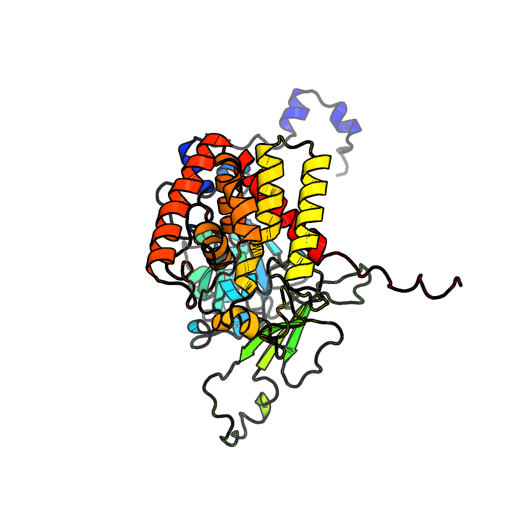 GLU A 1 396 ? 18.693 -16.302 -10.602 1.00 93.25 396 GLU A CA 1
ATOM 3169 C C . GLU A 1 396 ? 19.722 -15.263 -11.087 1.00 93.25 396 GLU A C 1
ATOM 3171 O O . GLU A 1 396 ? 20.136 -15.293 -12.246 1.00 93.25 396 GLU A O 1
ATOM 3176 N N . SER A 1 397 ? 20.142 -14.335 -10.225 1.00 91.88 397 SER A N 1
ATOM 3177 C CA . SER A 1 397 ? 21.158 -13.322 -10.516 1.00 91.88 397 SER A CA 1
ATOM 3178 C C . SER A 1 397 ? 22.354 -13.434 -9.562 1.00 91.88 397 SER A C 1
ATOM 3180 O O . SER A 1 397 ? 22.176 -13.732 -8.382 1.00 91.88 397 SER A O 1
ATOM 3182 N N . PRO A 1 398 ? 23.587 -13.131 -10.016 1.00 93.38 398 PRO A N 1
ATOM 3183 C CA . PRO A 1 398 ? 24.746 -13.058 -9.130 1.00 93.38 398 PRO A CA 1
ATOM 3184 C C . PRO A 1 398 ? 24.576 -12.014 -8.017 1.00 93.38 398 PRO A C 1
ATOM 3186 O O . PRO A 1 398 ? 24.158 -10.887 -8.287 1.00 93.38 398 PRO A O 1
ATOM 3189 N N . VAL A 1 399 ? 25.021 -12.348 -6.801 1.00 94.44 399 VAL A N 1
ATOM 3190 C CA . VAL A 1 399 ? 24.957 -11.478 -5.605 1.00 94.44 399 VAL A CA 1
ATOM 3191 C C . VAL A 1 399 ? 25.553 -10.087 -5.851 1.00 94.44 399 VAL A C 1
ATOM 3193 O O . VAL A 1 399 ? 24.966 -9.086 -5.450 1.00 94.44 399 VAL A O 1
ATOM 3196 N N . ALA A 1 400 ? 26.655 -9.995 -6.603 1.00 95.38 400 ALA A N 1
ATOM 3197 C CA . ALA A 1 400 ? 27.283 -8.715 -6.947 1.00 95.38 400 ALA A CA 1
ATOM 3198 C C . ALA A 1 400 ? 26.330 -7.742 -7.677 1.00 95.38 400 ALA A C 1
ATOM 3200 O O . ALA A 1 400 ? 26.448 -6.525 -7.528 1.00 95.38 400 ALA A O 1
ATOM 3201 N N . ARG A 1 401 ? 25.361 -8.256 -8.454 1.00 94.88 401 ARG A N 1
ATOM 3202 C CA . ARG A 1 401 ? 24.331 -7.425 -9.101 1.00 94.88 401 ARG A CA 1
ATOM 3203 C C . ARG A 1 401 ? 23.312 -6.912 -8.083 1.00 94.88 401 ARG A C 1
ATOM 3205 O O . ARG A 1 401 ? 22.901 -5.758 -8.185 1.00 94.88 401 ARG A O 1
ATOM 3212 N N . TRP A 1 402 ? 22.937 -7.733 -7.098 1.00 93.69 402 TRP A N 1
ATOM 3213 C CA . TRP A 1 402 ? 22.030 -7.326 -6.020 1.00 93.69 402 TRP A CA 1
ATOM 3214 C C . TRP A 1 402 ? 22.645 -6.188 -5.211 1.00 93.69 402 TRP A C 1
ATOM 3216 O O . TRP A 1 402 ? 21.997 -5.165 -5.001 1.00 93.69 402 TRP A O 1
ATOM 3226 N N . GLU A 1 403 ? 23.910 -6.342 -4.807 1.00 95.50 403 GLU A N 1
ATOM 3227 C CA . GLU A 1 403 ? 24.652 -5.344 -4.032 1.00 95.50 403 GLU A CA 1
ATOM 3228 C C . GLU A 1 403 ? 24.747 -4.016 -4.788 1.00 95.50 403 GLU A C 1
ATOM 3230 O O . GLU A 1 403 ? 24.393 -2.966 -4.248 1.00 95.50 403 GLU A O 1
ATOM 3235 N N . ALA A 1 404 ? 25.141 -4.060 -6.064 1.00 96.25 404 ALA A N 1
ATOM 3236 C CA . ALA A 1 404 ? 25.252 -2.868 -6.898 1.00 96.25 404 ALA A CA 1
ATOM 3237 C C . ALA A 1 404 ? 23.901 -2.153 -7.092 1.00 96.25 404 ALA A C 1
ATOM 3239 O O . ALA A 1 404 ? 23.827 -0.927 -6.982 1.00 96.25 404 ALA A O 1
ATOM 3240 N N . ALA A 1 405 ? 22.816 -2.891 -7.349 1.00 96.50 405 ALA A N 1
ATOM 3241 C CA . ALA A 1 405 ? 21.482 -2.304 -7.488 1.00 96.50 405 ALA A CA 1
ATOM 3242 C C . ALA A 1 405 ? 20.949 -1.744 -6.161 1.00 96.50 405 ALA A C 1
ATOM 3244 O O . ALA A 1 405 ? 20.358 -0.661 -6.141 1.00 96.50 405 ALA A O 1
ATOM 3245 N N . SER A 1 406 ? 21.193 -2.442 -5.050 1.00 96.50 406 SER A N 1
ATOM 3246 C CA . SER A 1 406 ? 20.781 -2.013 -3.708 1.00 96.50 406 SER A CA 1
ATOM 3247 C C . SER A 1 406 ? 21.477 -0.723 -3.286 1.00 96.50 406 SER A C 1
ATOM 3249 O O . SER A 1 406 ? 20.842 0.144 -2.692 1.00 96.50 406 SER A O 1
ATOM 3251 N N . GLN A 1 407 ? 22.758 -0.564 -3.635 1.00 96.62 407 GLN A N 1
ATOM 3252 C CA . GLN A 1 407 ? 23.522 0.660 -3.379 1.00 96.62 407 GLN A CA 1
ATOM 3253 C C . GLN A 1 407 ? 23.083 1.822 -4.279 1.00 96.62 407 GLN A C 1
ATOM 3255 O O . GLN A 1 407 ? 22.944 2.947 -3.798 1.00 96.62 407 GLN A O 1
ATOM 3260 N N . GLU A 1 408 ? 22.830 1.576 -5.570 1.00 97.19 408 GLU A N 1
ATOM 3261 C CA . GLU A 1 408 ? 22.455 2.650 -6.501 1.00 97.19 408 GLU A CA 1
ATOM 3262 C C . GLU A 1 408 ? 21.008 3.127 -6.310 1.00 97.19 408 GLU A C 1
ATOM 3264 O O . GLU A 1 408 ? 20.727 4.301 -6.538 1.00 97.19 408 GLU A O 1
ATOM 3269 N N . THR A 1 409 ? 20.082 2.269 -5.872 1.00 97.75 409 THR A N 1
ATOM 3270 C CA . THR A 1 409 ? 18.658 2.626 -5.708 1.00 97.75 409 THR A CA 1
ATOM 3271 C C . THR A 1 409 ? 18.427 3.887 -4.849 1.00 97.75 409 THR A C 1
ATOM 3273 O O . THR A 1 409 ? 17.811 4.827 -5.359 1.00 97.75 409 THR A O 1
ATOM 3276 N N . PRO A 1 410 ? 18.957 4.007 -3.614 1.00 97.44 410 PRO A N 1
ATOM 3277 C CA . PRO A 1 410 ? 18.790 5.222 -2.810 1.00 97.44 410 PRO A CA 1
ATOM 3278 C C . PRO A 1 410 ? 19.509 6.444 -3.390 1.00 97.44 410 PRO A C 1
ATOM 3280 O O . PRO A 1 410 ? 19.017 7.568 -3.263 1.00 97.44 410 PRO A O 1
ATOM 3283 N N . VAL A 1 411 ? 20.644 6.249 -4.070 1.00 97.88 411 VAL A N 1
ATOM 3284 C CA . VAL A 1 411 ? 21.380 7.335 -4.740 1.00 97.88 411 VAL A CA 1
ATOM 3285 C C . VAL A 1 411 ? 20.572 7.886 -5.918 1.00 97.88 411 VAL A C 1
ATOM 3287 O O . VAL A 1 411 ? 20.467 9.105 -6.091 1.00 97.88 411 VAL A O 1
ATOM 3290 N N . ARG A 1 412 ? 19.959 6.997 -6.704 1.00 97.81 412 ARG A N 1
ATOM 3291 C CA . ARG A 1 412 ? 19.051 7.324 -7.805 1.00 97.81 412 ARG A CA 1
ATOM 3292 C C . ARG A 1 412 ? 17.810 8.055 -7.309 1.00 97.81 412 ARG A C 1
ATOM 3294 O O . ARG A 1 412 ? 17.501 9.120 -7.841 1.00 97.81 412 ARG A O 1
ATOM 3301 N N . PHE A 1 413 ? 17.161 7.548 -6.260 1.00 98.00 413 PHE A N 1
ATOM 3302 C CA . PHE A 1 413 ? 16.017 8.213 -5.636 1.00 98.00 413 PHE A CA 1
ATOM 3303 C C . PHE A 1 413 ? 16.370 9.643 -5.209 1.00 98.00 413 PHE A C 1
ATOM 3305 O O . PHE A 1 413 ? 15.701 10.588 -5.622 1.00 98.00 413 PHE A O 1
ATOM 3312 N N . ALA A 1 414 ? 17.466 9.834 -4.467 1.00 96.81 414 ALA A N 1
ATOM 3313 C CA . ALA A 1 414 ? 17.883 11.159 -4.008 1.00 96.81 414 ALA A CA 1
ATOM 3314 C C . ALA A 1 414 ? 18.183 12.120 -5.174 1.00 96.81 414 ALA A C 1
ATOM 3316 O O . ALA A 1 414 ? 17.840 13.304 -5.125 1.00 96.81 414 ALA A O 1
ATOM 3317 N N . ARG A 1 415 ? 18.810 11.622 -6.247 1.00 97.25 415 ARG A N 1
ATOM 3318 C CA . ARG A 1 415 ? 19.105 12.403 -7.457 1.00 97.25 415 ARG A CA 1
ATOM 3319 C C . ARG A 1 415 ? 17.829 12.839 -8.180 1.00 97.25 415 ARG A C 1
ATOM 3321 O O . ARG A 1 415 ? 17.713 14.013 -8.532 1.00 97.25 415 ARG A O 1
ATOM 3328 N N . LEU A 1 416 ? 16.878 11.929 -8.375 1.00 97.81 416 LEU A N 1
ATOM 3329 C CA . LEU A 1 416 ? 15.615 12.221 -9.054 1.00 97.81 416 LEU A CA 1
ATOM 3330 C C . LEU A 1 416 ? 14.688 13.085 -8.199 1.00 97.81 416 LEU A C 1
ATOM 3332 O O . LEU A 1 416 ? 14.058 13.997 -8.726 1.00 97.81 416 LEU A O 1
ATOM 3336 N N . GLN A 1 417 ? 14.655 12.879 -6.882 1.00 96.12 417 GLN A N 1
ATOM 3337 C CA . GLN A 1 417 ? 13.855 13.698 -5.974 1.00 96.12 417 GLN A CA 1
ATOM 3338 C C . GLN A 1 417 ? 14.345 15.150 -5.949 1.00 96.12 417 GLN A C 1
ATOM 3340 O O . GLN A 1 417 ? 13.530 16.068 -5.942 1.00 96.12 417 GLN A O 1
ATOM 3345 N N . ARG A 1 418 ? 15.663 15.380 -6.019 1.00 95.69 418 ARG A N 1
ATOM 3346 C CA . ARG A 1 418 ? 16.230 16.730 -6.192 1.00 95.69 418 ARG A CA 1
ATOM 3347 C C . ARG A 1 418 ? 15.885 17.351 -7.547 1.00 95.69 418 ARG A C 1
ATOM 3349 O O . ARG A 1 418 ? 15.761 18.565 -7.631 1.00 95.69 418 ARG A O 1
ATOM 3356 N N . MET A 1 419 ? 15.761 16.536 -8.596 1.00 96.31 419 MET A N 1
ATOM 3357 C CA . MET A 1 419 ? 15.475 17.004 -9.956 1.00 96.31 419 MET A CA 1
ATOM 3358 C C . MET A 1 419 ? 14.000 17.363 -10.157 1.00 96.31 419 MET A C 1
ATOM 3360 O O . MET A 1 419 ? 13.702 18.412 -10.716 1.00 96.31 419 MET A O 1
ATOM 3364 N N . TYR A 1 420 ? 13.092 16.499 -9.707 1.00 96.75 420 TYR A N 1
ATOM 3365 C CA . TYR A 1 420 ? 11.652 16.614 -9.957 1.00 96.75 420 TYR A CA 1
ATOM 3366 C C . TYR A 1 420 ? 10.860 17.136 -8.754 1.00 96.75 420 TYR A C 1
ATOM 3368 O O . TYR A 1 420 ? 9.662 17.399 -8.857 1.00 96.75 420 TYR A O 1
ATOM 3376 N N . GLY A 1 421 ? 11.503 17.270 -7.595 1.00 95.81 421 GLY A N 1
ATOM 3377 C CA . GLY A 1 421 ? 10.811 17.497 -6.337 1.00 95.81 421 GLY A CA 1
ATOM 3378 C C . GLY A 1 421 ? 10.028 16.264 -5.877 1.00 95.81 421 GLY A C 1
ATOM 3379 O O . GLY A 1 421 ? 9.901 15.247 -6.561 1.00 95.81 421 GLY A O 1
ATOM 3380 N N . ARG A 1 422 ? 9.477 16.366 -4.669 1.00 92.75 422 ARG A N 1
ATOM 3381 C CA . ARG A 1 422 ? 8.819 15.253 -3.964 1.00 92.75 422 ARG A CA 1
ATOM 3382 C C . ARG A 1 422 ? 7.524 14.829 -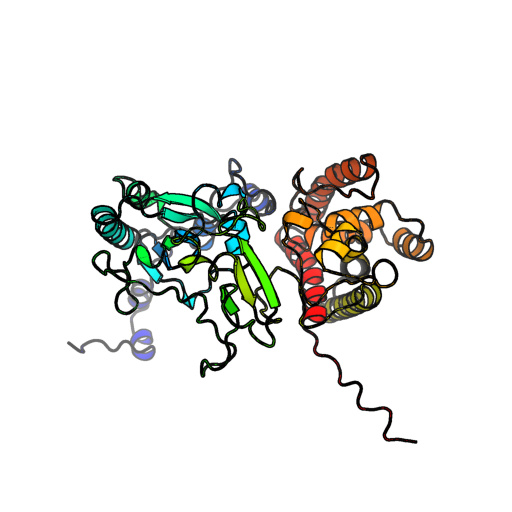4.657 1.00 92.75 422 ARG A C 1
ATOM 3384 O O . ARG A 1 422 ? 7.289 13.637 -4.853 1.00 92.75 422 ARG A O 1
ATOM 3391 N N . TRP A 1 423 ? 6.744 15.821 -5.084 1.00 93.38 423 TRP A N 1
ATOM 3392 C CA . TRP A 1 423 ? 5.480 15.640 -5.795 1.00 93.38 423 TRP A CA 1
ATOM 3393 C C . TRP A 1 423 ? 5.683 15.273 -7.261 1.00 93.38 423 TRP A C 1
ATOM 3395 O O . TRP A 1 423 ? 5.023 14.360 -7.743 1.00 93.38 423 TRP A O 1
ATOM 3405 N N . GLY A 1 424 ? 6.625 15.922 -7.953 1.00 96.69 424 GLY A N 1
ATOM 3406 C CA . GLY A 1 424 ? 6.894 15.632 -9.362 1.00 96.69 424 GLY A CA 1
ATOM 3407 C C . GLY A 1 424 ? 7.380 14.200 -9.566 1.00 96.69 424 GLY A C 1
ATOM 3408 O O . GLY A 1 424 ? 6.867 13.502 -10.435 1.00 96.69 424 GLY A O 1
ATOM 3409 N N . LEU A 1 425 ? 8.286 13.711 -8.711 1.00 97.12 425 LEU A N 1
ATOM 3410 C CA . LEU A 1 425 ? 8.729 12.320 -8.795 1.00 97.12 425 LEU A CA 1
ATOM 3411 C C . LEU A 1 425 ? 7.598 11.331 -8.466 1.00 97.12 425 LEU A C 1
ATOM 3413 O O . LEU A 1 425 ? 7.459 10.323 -9.148 1.00 97.12 425 LEU A O 1
ATOM 3417 N N . ALA A 1 426 ? 6.766 11.624 -7.457 1.00 95.31 426 ALA A N 1
ATOM 3418 C CA . ALA A 1 426 ? 5.631 10.759 -7.102 1.00 95.31 426 ALA A CA 1
ATOM 3419 C C . ALA A 1 426 ? 4.585 10.699 -8.227 1.00 95.31 426 ALA A C 1
ATOM 3421 O O . ALA A 1 426 ? 4.042 9.639 -8.532 1.00 95.31 426 ALA A O 1
ATOM 3422 N N . TYR A 1 427 ? 4.345 11.834 -8.884 1.00 97.06 427 TYR A N 1
ATOM 3423 C CA . TYR A 1 427 ? 3.484 11.914 -10.054 1.00 97.06 427 TYR A CA 1
ATOM 3424 C C . TYR A 1 427 ? 4.021 11.056 -11.206 1.00 97.06 427 TYR A C 1
ATOM 3426 O O . TYR A 1 427 ? 3.273 10.256 -11.761 1.00 97.06 427 TYR A O 1
ATOM 3434 N N . LEU A 1 428 ? 5.314 11.152 -11.529 1.00 97.56 428 LEU A N 1
ATOM 3435 C CA . LEU A 1 428 ? 5.922 10.366 -12.610 1.00 97.56 428 LEU A CA 1
ATOM 3436 C C . LEU A 1 428 ? 5.876 8.854 -12.340 1.00 97.56 428 LEU A C 1
ATOM 3438 O O . LEU A 1 428 ? 5.545 8.087 -13.240 1.00 97.56 428 LEU A O 1
ATOM 3442 N N . GLU A 1 429 ? 6.119 8.423 -11.100 1.00 95.88 429 GLU A N 1
ATOM 3443 C CA . GLU A 1 429 ? 5.968 7.017 -10.691 1.00 95.88 429 GLU A CA 1
ATOM 3444 C C . GLU A 1 429 ? 4.531 6.509 -10.884 1.00 95.88 429 GLU A C 1
ATOM 3446 O O . GLU A 1 429 ? 4.317 5.372 -11.312 1.00 95.88 429 GLU A O 1
ATOM 3451 N N . SER A 1 430 ? 3.534 7.358 -10.608 1.00 95.50 430 SER A N 1
ATOM 3452 C CA . SER A 1 430 ? 2.120 6.993 -10.741 1.00 95.50 430 SER A CA 1
ATOM 3453 C C . SER A 1 430 ? 1.699 6.708 -12.187 1.00 95.50 430 SER A C 1
ATOM 3455 O O . SER A 1 430 ? 0.753 5.953 -12.403 1.00 95.50 430 SER A O 1
ATOM 3457 N N . LEU A 1 431 ? 2.417 7.241 -13.184 1.00 96.38 431 LEU A N 1
ATOM 3458 C CA . LEU A 1 431 ? 2.103 7.027 -14.600 1.00 96.38 431 LEU A CA 1
ATOM 3459 C C . LEU A 1 431 ? 2.281 5.564 -15.014 1.00 96.38 431 LEU A C 1
ATOM 3461 O O . LEU A 1 431 ? 1.447 5.030 -15.745 1.00 96.38 431 LEU A O 1
ATOM 3465 N N . LEU A 1 432 ? 3.341 4.910 -14.526 1.00 95.69 432 LEU A N 1
ATOM 3466 C CA . LEU A 1 432 ? 3.573 3.489 -14.782 1.00 95.69 432 LEU A CA 1
ATOM 3467 C C . LEU A 1 432 ? 2.500 2.633 -14.101 1.00 95.69 432 LEU A C 1
ATOM 3469 O O . LEU A 1 432 ? 1.914 1.771 -14.751 1.00 95.69 432 LEU A O 1
ATOM 3473 N N . ARG A 1 433 ? 2.182 2.926 -12.832 1.00 93.56 433 ARG A N 1
ATOM 3474 C CA . ARG A 1 433 ? 1.114 2.230 -12.090 1.00 93.56 433 ARG A CA 1
ATOM 3475 C C . ARG A 1 433 ? -0.232 2.351 -12.804 1.00 93.56 433 ARG A C 1
ATOM 3477 O O . ARG A 1 433 ? -0.936 1.363 -12.970 1.00 93.56 433 ARG A O 1
ATOM 3484 N N . ALA A 1 434 ? -0.564 3.548 -13.289 1.00 92.38 434 ALA A N 1
ATOM 3485 C CA . ALA A 1 434 ? -1.788 3.788 -14.044 1.00 92.38 434 ALA A CA 1
ATOM 3486 C C . ALA A 1 434 ? -1.820 3.012 -15.373 1.00 92.38 434 ALA A C 1
ATOM 3488 O O . ALA A 1 434 ? -2.873 2.499 -15.752 1.00 92.38 434 ALA A O 1
ATOM 3489 N N . ALA A 1 435 ? -0.687 2.914 -16.079 1.00 93.88 435 ALA A N 1
ATOM 3490 C CA . ALA A 1 435 ? -0.586 2.162 -17.328 1.00 93.88 435 ALA A CA 1
ATOM 3491 C C . ALA A 1 435 ? -0.749 0.646 -17.115 1.00 93.88 435 ALA A C 1
ATOM 3493 O O . ALA A 1 435 ? -1.534 0.026 -17.836 1.00 93.88 435 ALA A O 1
ATOM 3494 N N . ASP A 1 436 ? -0.055 0.062 -16.129 1.00 90.88 436 ASP A N 1
ATOM 3495 C CA . ASP A 1 436 ? -0.176 -1.366 -15.789 1.00 90.88 436 ASP A CA 1
ATOM 3496 C C . ASP A 1 436 ? -1.597 -1.699 -15.308 1.00 90.88 436 ASP A C 1
ATOM 3498 O O . ASP A 1 436 ? -2.246 -2.629 -15.804 1.00 90.88 436 ASP A O 1
ATOM 3502 N N . TRP A 1 437 ? -2.155 -0.867 -14.424 1.00 85.81 437 TRP A N 1
ATOM 3503 C CA . TRP A 1 437 ? -3.534 -1.023 -13.970 1.00 85.81 437 TRP A CA 1
ATOM 3504 C C . TRP A 1 437 ? -4.538 -0.968 -15.131 1.00 85.81 437 TRP A C 1
ATOM 3506 O O . TRP A 1 437 ? -5.446 -1.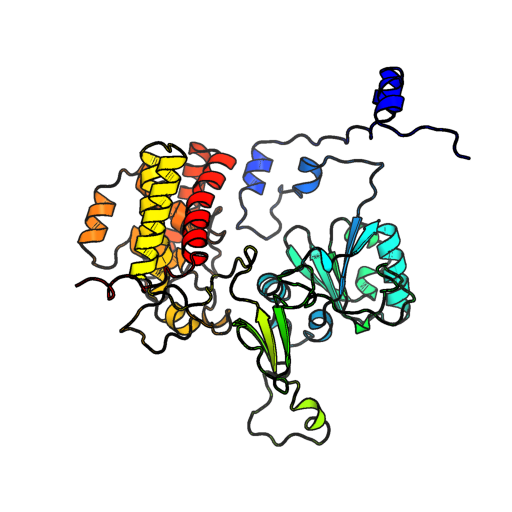796 -15.210 1.00 85.81 437 TRP A O 1
ATOM 3516 N N . ALA A 1 438 ? -4.370 -0.037 -16.074 1.00 86.25 438 ALA A N 1
ATOM 3517 C CA . ALA A 1 438 ? -5.284 0.105 -17.204 1.00 86.25 438 ALA A CA 1
ATOM 3518 C C . ALA A 1 438 ? -5.271 -1.110 -18.150 1.00 86.25 438 ALA A C 1
ATOM 3520 O O . ALA A 1 438 ? -6.334 -1.488 -18.650 1.00 86.25 438 ALA A O 1
ATOM 3521 N N . ASP A 1 439 ? -4.112 -1.737 -18.388 1.00 84.81 439 ASP A N 1
ATOM 3522 C CA . ASP A 1 439 ? -4.043 -2.989 -19.161 1.00 84.81 439 ASP A CA 1
ATOM 3523 C C . ASP A 1 439 ? -4.726 -4.137 -18.412 1.00 84.81 439 ASP A C 1
ATOM 3525 O O . ASP A 1 439 ? -5.516 -4.902 -18.970 1.00 84.81 439 ASP A O 1
ATOM 3529 N N . SER A 1 440 ? -4.491 -4.187 -17.103 1.00 71.81 440 SER A N 1
ATOM 3530 C CA . SER A 1 440 ? -5.086 -5.169 -16.197 1.00 71.81 440 SER A CA 1
ATOM 3531 C C . SER A 1 440 ? -6.611 -5.084 -16.163 1.00 71.81 440 SER A C 1
ATOM 3533 O O . SER A 1 440 ? -7.295 -6.108 -16.122 1.00 71.81 440 SER A O 1
ATOM 3535 N N . ALA A 1 441 ? -7.150 -3.866 -16.221 1.00 67.50 441 ALA A N 1
ATOM 3536 C CA . ALA A 1 441 ? -8.580 -3.587 -16.189 1.00 67.50 441 ALA A CA 1
ATOM 3537 C C . ALA A 1 441 ? -9.284 -3.782 -17.549 1.00 67.50 441 ALA A C 1
ATOM 3539 O O . ALA A 1 441 ? -10.520 -3.825 -17.605 1.00 67.50 441 ALA A O 1
ATOM 3540 N N . ALA A 1 442 ? -8.546 -3.893 -18.659 1.00 65.19 442 ALA A N 1
ATOM 3541 C CA . ALA A 1 442 ? -9.132 -3.948 -19.994 1.00 65.19 442 ALA A CA 1
ATOM 3542 C C . ALA A 1 442 ? -9.932 -5.248 -20.232 1.00 65.19 442 ALA A C 1
ATOM 3544 O O . ALA A 1 442 ? -9.418 -6.364 -20.133 1.00 65.19 442 ALA A O 1
ATOM 3545 N N . LYS A 1 443 ? -11.213 -5.113 -20.613 1.00 52.62 443 LYS A N 1
ATOM 3546 C CA . LYS A 1 443 ? -12.043 -6.245 -21.066 1.00 52.62 443 LYS A CA 1
ATOM 3547 C C . LYS A 1 443 ? -11.493 -6.809 -22.386 1.00 52.62 443 LYS A C 1
ATOM 3549 O O . LYS A 1 443 ? -10.984 -6.033 -23.202 1.00 52.62 443 LYS A O 1
ATOM 3554 N N . PRO A 1 444 ? -11.627 -8.123 -22.654 1.00 50.06 444 PRO A N 1
ATOM 3555 C CA . PRO A 1 444 ? -11.333 -8.645 -23.979 1.00 50.06 444 PRO A CA 1
ATOM 3556 C C . PRO A 1 444 ? -12.164 -7.875 -25.008 1.00 50.06 444 PRO A C 1
ATOM 3558 O O . PRO A 1 444 ? -13.375 -7.719 -24.855 1.00 50.06 444 PRO A O 1
ATOM 3561 N N . LYS A 1 445 ? -11.515 -7.382 -26.067 1.00 41.78 445 LYS A N 1
ATOM 3562 C CA . LYS A 1 445 ? -12.251 -7.082 -27.293 1.00 41.78 445 LYS A CA 1
ATOM 3563 C C . LYS A 1 445 ? -12.796 -8.418 -27.766 1.00 41.78 445 LYS A C 1
ATOM 3565 O O . LYS A 1 445 ? -11.993 -9.313 -28.034 1.00 41.78 445 LYS A O 1
ATOM 3570 N N . ASP A 1 446 ? -14.117 -8.557 -27.834 1.00 34.62 446 ASP A N 1
A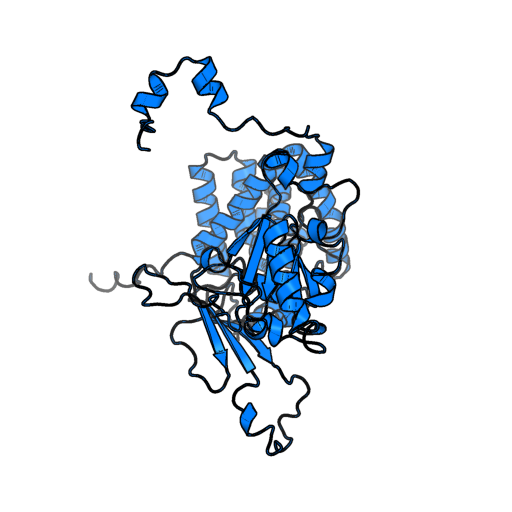TOM 3571 C CA . ASP A 1 446 ? -14.743 -9.714 -28.458 1.00 34.62 446 ASP A CA 1
ATOM 3572 C C . ASP A 1 446 ? -14.064 -9.950 -29.803 1.00 34.62 446 ASP A C 1
ATOM 3574 O O . ASP A 1 446 ? -14.163 -9.153 -30.738 1.00 34.62 446 ASP A O 1
ATOM 3578 N N . ARG A 1 447 ? -13.329 -11.057 -29.903 1.00 34.75 447 ARG A N 1
ATOM 3579 C CA . ARG A 1 447 ? -12.756 -11.533 -31.158 1.00 34.75 447 ARG A CA 1
ATOM 3580 C C . ARG A 1 447 ? -13.894 -12.177 -31.961 1.00 34.75 447 ARG A C 1
ATOM 3582 O O . ARG A 1 447 ? -13.846 -13.350 -32.294 1.00 34.75 447 ARG A O 1
ATOM 3589 N N . LYS A 1 448 ? -14.963 -11.419 -32.215 1.00 34.12 448 LYS A N 1
ATOM 3590 C CA . LYS A 1 448 ? -16.124 -11.801 -33.026 1.00 34.12 448 LYS A CA 1
ATOM 3591 C C . LYS A 1 448 ? -16.441 -10.698 -34.024 1.00 34.12 448 LYS A C 1
ATOM 3593 O O . LYS A 1 448 ? -17.540 -10.174 -34.058 1.00 34.12 448 LYS A O 1
ATOM 3598 N N . GLU A 1 449 ? -15.469 -10.359 -34.861 1.00 34.25 449 GLU A N 1
ATOM 3599 C CA . GLU A 1 449 ? -15.744 -9.580 -36.070 1.00 34.25 449 GLU A CA 1
ATOM 3600 C C . GLU A 1 449 ? -14.632 -9.782 -37.106 1.00 34.25 449 GLU A C 1
ATOM 3602 O O . GLU A 1 449 ? -13.957 -8.847 -37.513 1.00 34.25 449 GLU A O 1
ATOM 3607 N N . LYS 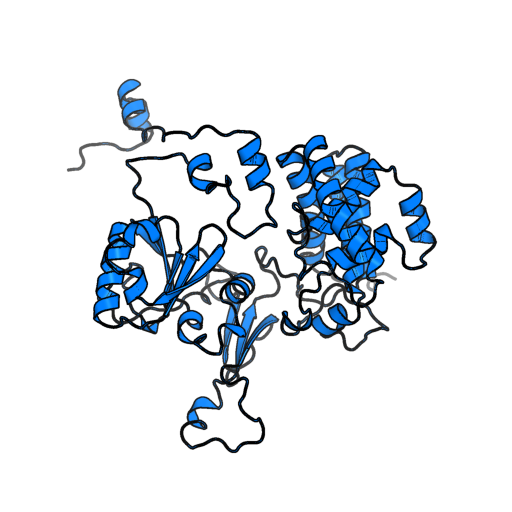A 1 450 ? -14.378 -11.038 -37.507 1.00 33.94 450 LYS A N 1
ATOM 3608 C CA . LYS A 1 450 ? -13.607 -11.331 -38.734 1.00 33.94 450 LYS A CA 1
ATOM 3609 C C . LYS A 1 450 ? -13.930 -12.666 -39.428 1.00 33.94 450 LYS A C 1
ATOM 3611 O O . LYS A 1 450 ? -13.135 -13.124 -40.231 1.00 33.94 450 LYS A O 1
ATOM 3616 N N . GLU A 1 451 ? -15.116 -13.238 -39.197 1.00 36.62 451 GLU A N 1
ATOM 3617 C CA . GLU A 1 451 ? -15.633 -14.381 -39.989 1.00 36.62 451 GLU A CA 1
ATOM 3618 C C . GLU A 1 451 ? -17.023 -14.139 -40.604 1.00 36.62 451 GLU A C 1
ATOM 3620 O O . GLU A 1 451 ? -17.644 -15.034 -41.163 1.00 36.62 451 GLU A O 1
ATOM 3625 N N . LYS A 1 452 ? -17.516 -12.895 -40.589 1.00 39.09 452 LYS A N 1
ATOM 3626 C CA . LYS A 1 452 ? -18.664 -12.486 -41.412 1.00 39.09 452 LYS A CA 1
ATOM 3627 C C . LYS A 1 452 ? -18.264 -11.347 -42.336 1.00 39.09 452 LYS A C 1
ATOM 3629 O O . LYS A 1 452 ? -18.685 -10.216 -42.123 1.00 39.09 452 LYS A O 1
ATOM 3634 N N . ARG A 1 453 ? -17.405 -11.651 -43.312 1.00 39.44 453 ARG A N 1
ATOM 3635 C CA . ARG A 1 453 ? -17.266 -10.972 -44.618 1.00 39.44 453 ARG A CA 1
ATOM 3636 C C . ARG A 1 453 ? -16.058 -11.547 -45.363 1.00 39.44 453 ARG A C 1
ATOM 3638 O O . ARG A 1 453 ? -14.963 -11.000 -45.276 1.00 39.44 453 ARG A O 1
ATOM 3645 N N . SER A 1 454 ? -16.289 -12.654 -46.061 1.00 34.56 454 SER A N 1
ATOM 3646 C CA . SER A 1 454 ? -15.810 -12.946 -47.421 1.00 34.56 454 SER A CA 1
ATOM 3647 C C . SER A 1 454 ? -16.344 -14.308 -47.821 1.00 34.56 454 SER A C 1
ATOM 3649 O O . SER A 1 454 ? -16.017 -15.274 -47.103 1.00 34.56 454 SER A O 1
#

Foldseek 3Di:
DPPDDPDPVSLVPDDPVVNVVPDDDQAAADDDDPQQLLLVLLQQPLDDDPPHDDCVCNVRHHDPVDAFKFKEFADQCQQQCDDPNCVVPPPLNVCLLQPDDPVRIDMDHLVVVLVLLLLLCVVFVAFWKWKQDPSRDIDIDGSVVCSDPPNSVVRGPIYIYGHQCSAQDDPSHGHSVGRGDDHCSQQDAPDPVSPHTQKDKDWQLDDDDPQWAWRDKRFSCPPDDPPDDDDPVCVVCVRHGIITMIGHQDDPSNLDDAFSAWAFDQVLLVQLLVLLLVVCVVVVPPPLLSLLSSLLSNQLQVLQQDPLNCQQQVPPCPPVTGTSHHRYGDDPCSCQLEDSLLVSLLCLVPHPPDVVSVVSSVPRDPSSNLLNSLLSNCLSNAPSPFRPPRNQDDPVDDPVSSVVSRVVSNVSNVVVCVVLPSVRSVVSSVSSNVSSVVSSNDDDPPPPPDPPDD